Protein AF-A0A8K0MJR0-F1 (afdb_monomer)

Structure (mmCIF, N/CA/C/O backbone):
data_AF-A0A8K0MJR0-F1
#
_entry.id   AF-A0A8K0MJR0-F1
#
loop_
_atom_site.group_PDB
_atom_site.id
_atom_site.type_symbol
_atom_site.label_atom_id
_atom_site.label_alt_id
_atom_site.label_comp_id
_atom_site.label_asym_id
_atom_site.label_entity_id
_atom_site.label_seq_id
_atom_site.pdbx_PDB_ins_code
_atom_site.Cartn_x
_atom_site.Cartn_y
_atom_site.Cartn_z
_atom_site.occupancy
_atom_site.B_iso_or_equiv
_atom_site.auth_seq_id
_atom_site.auth_comp_id
_atom_site.auth_asym_id
_atom_site.auth_atom_id
_atom_site.pdbx_PDB_model_num
ATOM 1 N N . MET A 1 1 ? 15.394 -17.977 -57.051 1.00 31.97 1 MET A N 1
ATOM 2 C CA . MET A 1 1 ? 14.421 -16.902 -56.774 1.00 31.97 1 MET A CA 1
ATOM 3 C C . MET A 1 1 ? 14.706 -16.386 -55.379 1.00 31.97 1 MET A C 1
ATOM 5 O O . MET A 1 1 ? 14.564 -17.143 -54.430 1.00 31.97 1 MET A O 1
ATOM 9 N N . ALA A 1 2 ? 15.223 -15.164 -55.279 1.00 32.44 2 ALA A N 1
ATOM 10 C CA . ALA A 1 2 ? 15.469 -14.497 -54.010 1.00 32.44 2 ALA A CA 1
ATOM 11 C C . ALA A 1 2 ? 14.121 -14.065 -53.423 1.00 32.44 2 ALA A C 1
ATOM 13 O O . ALA A 1 2 ? 13.413 -13.261 -54.025 1.00 32.44 2 ALA A O 1
ATOM 14 N N . THR A 1 3 ? 13.741 -14.624 -52.279 1.00 33.69 3 THR A N 1
ATOM 15 C CA . THR A 1 3 ? 12.656 -14.077 -51.465 1.00 33.69 3 THR A CA 1
ATOM 16 C C . THR A 1 3 ? 13.179 -12.797 -50.828 1.00 33.69 3 THR A C 1
ATOM 18 O O . THR A 1 3 ? 14.025 -12.848 -49.937 1.00 33.69 3 THR A O 1
ATOM 21 N N . GLY A 1 4 ? 12.730 -11.654 -51.350 1.00 32.34 4 GLY A N 1
ATOM 22 C CA . GLY A 1 4 ? 13.014 -10.338 -50.795 1.00 32.34 4 GLY A CA 1
ATOM 23 C C . GLY A 1 4 ? 12.581 -10.288 -49.335 1.00 32.34 4 GLY A C 1
ATOM 24 O O . GLY A 1 4 ? 11.395 -10.394 -49.031 1.00 32.34 4 GLY A O 1
ATOM 25 N N . GLY A 1 5 ? 13.560 -10.166 -48.440 1.00 30.31 5 GLY A N 1
ATOM 26 C CA . GLY A 1 5 ? 13.312 -9.850 -47.045 1.00 30.31 5 GLY A CA 1
ATOM 27 C C . GLY A 1 5 ? 12.697 -8.461 -46.969 1.00 30.31 5 GLY A C 1
ATOM 28 O O . GLY A 1 5 ? 13.270 -7.496 -47.472 1.00 30.31 5 GLY A O 1
ATOM 29 N N . VAL A 1 6 ? 11.515 -8.371 -46.368 1.00 36.78 6 VAL A N 1
ATOM 30 C CA . VAL A 1 6 ? 10.926 -7.099 -45.955 1.00 36.78 6 VAL A CA 1
ATOM 31 C C . VAL A 1 6 ? 11.956 -6.408 -45.060 1.00 36.78 6 VAL A C 1
ATOM 33 O O . VAL A 1 6 ? 12.345 -6.963 -44.032 1.00 36.78 6 VAL A O 1
ATOM 36 N N . ALA A 1 7 ? 12.449 -5.239 -45.469 1.00 41.28 7 ALA A N 1
ATOM 37 C CA . ALA A 1 7 ? 13.306 -4.418 -44.626 1.00 41.28 7 ALA A CA 1
ATOM 38 C C . ALA A 1 7 ? 12.490 -4.019 -43.389 1.00 41.28 7 ALA A C 1
ATOM 40 O O . ALA A 1 7 ? 11.555 -3.224 -43.480 1.00 41.28 7 ALA A O 1
ATOM 41 N N . LEU A 1 8 ? 12.784 -4.649 -42.252 1.00 47.03 8 LEU A N 1
ATOM 42 C CA . LEU A 1 8 ? 12.166 -4.315 -40.975 1.00 47.03 8 LEU A CA 1
ATOM 43 C C . LEU A 1 8 ? 12.560 -2.878 -40.611 1.00 47.03 8 LEU A C 1
ATOM 45 O O . LEU A 1 8 ? 13.749 -2.582 -40.480 1.00 47.03 8 LEU A O 1
ATOM 49 N N . ARG A 1 9 ? 11.559 -2.003 -40.461 1.00 56.59 9 ARG A N 1
ATOM 50 C CA . ARG A 1 9 ? 11.708 -0.640 -39.934 1.00 56.59 9 ARG A CA 1
ATOM 51 C C . ARG A 1 9 ? 12.203 -0.734 -38.499 1.00 56.59 9 ARG A C 1
ATOM 53 O O . ARG A 1 9 ? 11.453 -1.157 -37.626 1.00 56.59 9 ARG A O 1
ATOM 60 N N . LYS A 1 10 ? 13.475 -0.419 -38.262 1.00 72.62 10 LYS A N 1
ATOM 61 C CA . LYS A 1 10 ? 14.111 -0.641 -36.961 1.00 72.62 10 LYS A CA 1
ATOM 62 C C . LYS A 1 10 ? 14.922 0.562 -36.527 1.00 72.62 10 LYS A C 1
ATOM 64 O O . LYS A 1 10 ? 15.822 1.011 -37.239 1.00 72.62 10 LYS A O 1
ATOM 69 N N . ILE A 1 11 ? 14.662 1.009 -35.301 1.00 89.56 11 ILE A N 1
ATOM 70 C CA . ILE A 1 11 ? 15.587 1.851 -34.550 1.00 89.56 11 ILE A CA 1
ATOM 71 C C . ILE A 1 11 ? 16.899 1.082 -34.448 1.00 89.56 11 ILE A C 1
ATOM 73 O O . ILE A 1 11 ? 16.935 -0.050 -33.968 1.00 89.56 11 ILE A O 1
ATOM 77 N N . ARG A 1 12 ? 17.991 1.692 -34.901 1.00 92.62 12 ARG A N 1
ATOM 78 C CA . ARG A 1 12 ? 19.319 1.070 -34.873 1.00 92.62 12 ARG A CA 1
ATOM 79 C C . ARG A 1 12 ? 19.997 1.231 -33.529 1.00 92.62 12 ARG A C 1
ATOM 81 O O . ARG A 1 12 ? 20.594 0.287 -33.015 1.00 92.62 12 ARG A O 1
ATOM 88 N N . PHE A 1 13 ? 19.910 2.430 -32.970 1.00 94.75 13 PHE A N 1
ATOM 89 C CA . PHE A 1 13 ? 20.454 2.739 -31.661 1.00 94.75 13 PHE A CA 1
ATOM 90 C C . PHE A 1 13 ? 19.722 3.909 -31.017 1.00 94.75 13 PHE A C 1
ATOM 92 O O . PHE A 1 13 ? 19.113 4.738 -31.702 1.00 94.75 13 PHE A O 1
ATOM 99 N N . ILE A 1 14 ? 19.837 3.970 -29.696 1.00 95.56 14 ILE A N 1
ATOM 100 C CA . ILE A 1 14 ? 19.325 5.035 -28.843 1.00 95.56 14 ILE A CA 1
ATOM 101 C C . ILE A 1 14 ? 20.477 5.516 -27.981 1.00 95.56 14 ILE A C 1
ATOM 103 O O . ILE A 1 14 ? 21.112 4.716 -27.292 1.00 95.56 14 ILE A O 1
ATOM 107 N N . LEU A 1 15 ? 20.732 6.819 -28.021 1.00 96.56 15 LEU A N 1
ATOM 108 C CA . LEU A 1 15 ? 21.773 7.470 -27.242 1.00 96.56 15 LEU A CA 1
ATOM 109 C C . LEU A 1 15 ? 21.174 8.587 -26.400 1.00 96.56 15 LEU A C 1
ATOM 111 O O . LEU A 1 15 ? 20.410 9.422 -26.888 1.00 96.56 15 LEU A O 1
ATOM 115 N N . LEU A 1 16 ? 21.584 8.627 -25.140 1.00 96.12 16 LEU A N 1
ATOM 116 C CA . LEU A 1 16 ? 21.326 9.727 -24.232 1.00 96.12 16 LEU A CA 1
ATOM 117 C C . LEU A 1 16 ? 22.657 10.327 -23.807 1.00 96.12 16 LEU A C 1
ATOM 119 O O . LEU A 1 16 ? 23.424 9.683 -23.094 1.00 96.12 16 LEU A O 1
ATOM 123 N N . GLN A 1 17 ? 22.933 11.555 -24.227 1.00 95.94 17 GLN A N 1
ATOM 124 C CA . GLN A 1 17 ? 24.221 12.205 -23.988 1.00 95.94 17 GLN A CA 1
ATOM 125 C C . GLN A 1 17 ? 24.026 13.574 -23.350 1.00 95.94 17 GLN A C 1
ATOM 127 O O . GLN A 1 17 ? 23.087 14.298 -23.675 1.00 95.94 17 GLN A O 1
ATOM 132 N N . ASN A 1 18 ? 24.915 13.954 -22.438 1.00 94.00 18 ASN A N 1
ATOM 133 C CA . ASN A 1 18 ? 24.883 15.292 -21.855 1.00 94.00 18 ASN A CA 1
ATOM 134 C C . ASN A 1 18 ? 25.615 16.327 -22.727 1.00 94.00 18 ASN A C 1
ATOM 136 O O . ASN A 1 18 ? 26.240 16.002 -23.738 1.00 94.00 18 ASN A O 1
ATOM 140 N N . ARG A 1 19 ? 25.586 17.600 -22.315 1.00 92.19 19 ARG A N 1
ATOM 141 C CA . ARG A 1 19 ? 26.287 18.684 -23.036 1.00 92.19 19 ARG A CA 1
ATOM 142 C C . ARG A 1 19 ? 27.789 18.452 -23.225 1.00 92.19 19 ARG A C 1
ATOM 144 O O . ARG A 1 19 ? 28.346 18.963 -24.187 1.00 92.19 19 ARG A O 1
ATOM 151 N N . GLN A 1 20 ? 28.432 17.693 -22.339 1.00 92.62 20 GLN A N 1
ATOM 152 C CA . GLN A 1 20 ? 29.868 17.392 -22.397 1.00 92.62 20 GLN A CA 1
ATOM 153 C C . GLN A 1 20 ? 30.195 16.178 -23.284 1.00 92.62 20 GLN A C 1
ATOM 155 O O . GLN A 1 20 ? 31.366 15.854 -23.440 1.00 92.62 20 GLN A O 1
ATOM 160 N N . GLY A 1 21 ? 29.186 15.487 -23.825 1.00 90.38 21 GLY A N 1
ATOM 161 C CA . GLY A 1 21 ? 29.370 14.271 -24.623 1.00 90.38 21 GLY A CA 1
ATOM 162 C C . GLY A 1 21 ? 29.503 13.000 -23.800 1.00 90.38 21 GLY A C 1
ATOM 163 O O . GLY A 1 21 ? 29.826 11.952 -24.346 1.00 90.38 21 GLY A O 1
ATOM 164 N N . LYS A 1 22 ? 29.225 13.059 -22.492 1.00 93.31 22 LYS A N 1
ATOM 165 C CA . LYS A 1 22 ? 29.156 11.853 -21.665 1.00 93.31 22 LYS A CA 1
ATOM 166 C C . LYS A 1 22 ? 27.841 11.132 -21.931 1.00 93.31 22 LYS A C 1
ATOM 168 O O . LYS A 1 22 ? 26.765 11.703 -21.727 1.00 93.31 22 LYS A O 1
ATOM 173 N N . THR A 1 23 ? 27.948 9.876 -22.334 1.00 94.19 23 THR A N 1
ATOM 174 C CA . THR A 1 23 ? 26.817 8.977 -22.559 1.00 94.19 23 THR A CA 1
ATOM 175 C C . THR A 1 23 ? 26.247 8.490 -21.223 1.00 94.19 23 THR A C 1
ATOM 177 O O . THR A 1 23 ? 26.980 8.040 -20.343 1.00 94.19 23 THR A O 1
ATOM 180 N N . ARG A 1 24 ? 24.933 8.644 -21.042 1.00 93.62 24 ARG A N 1
ATOM 181 C CA . ARG A 1 24 ? 24.156 8.208 -19.865 1.00 93.62 24 ARG A CA 1
ATOM 182 C C . ARG A 1 24 ? 23.381 6.928 -20.135 1.00 93.62 24 ARG A C 1
ATOM 184 O O . ARG A 1 24 ? 23.209 6.117 -19.236 1.00 93.62 24 ARG A O 1
ATOM 191 N N . LEU A 1 25 ? 22.957 6.744 -21.379 1.00 94.56 25 LEU A N 1
ATOM 192 C CA . LEU A 1 25 ? 22.333 5.525 -21.867 1.00 94.56 25 LEU A CA 1
ATOM 193 C C . LEU A 1 25 ? 22.768 5.302 -23.314 1.00 94.56 25 LEU A C 1
ATOM 195 O O . LEU A 1 25 ? 22.771 6.247 -24.105 1.00 94.56 25 LEU A O 1
ATOM 199 N N . ALA A 1 26 ? 23.112 4.059 -23.645 1.00 94.94 26 ALA A N 1
ATOM 200 C CA . ALA A 1 26 ? 23.371 3.621 -25.007 1.00 94.94 26 ALA A CA 1
ATOM 201 C C . ALA A 1 26 ? 22.787 2.224 -25.213 1.00 94.94 26 ALA A C 1
ATOM 203 O O . ALA A 1 26 ? 23.232 1.251 -24.604 1.00 94.94 26 ALA A O 1
ATOM 204 N N . LYS A 1 27 ? 21.791 2.120 -26.090 1.00 94.25 27 LYS A N 1
ATOM 205 C CA . LYS A 1 27 ? 21.210 0.839 -26.499 1.00 94.25 27 LYS A CA 1
ATOM 206 C C . LYS A 1 27 ? 21.391 0.674 -27.999 1.00 94.25 27 LYS A C 1
ATOM 208 O O . LYS A 1 27 ? 21.018 1.555 -28.770 1.00 94.25 27 LYS A O 1
ATOM 213 N N . TYR A 1 28 ? 21.944 -0.464 -28.403 1.00 94.06 28 TYR A N 1
ATOM 214 C CA . TYR A 1 28 ? 22.189 -0.815 -29.798 1.00 94.06 28 TYR A CA 1
ATOM 215 C C . TYR A 1 28 ? 21.333 -2.031 -30.160 1.00 94.06 28 TYR A C 1
ATOM 217 O O . TYR A 1 28 ? 21.433 -3.069 -29.508 1.00 94.06 28 TYR A O 1
ATOM 225 N N . TYR A 1 29 ? 20.486 -1.897 -31.179 1.00 90.88 29 TYR A N 1
ATOM 226 C CA . TYR A 1 29 ? 19.624 -2.974 -31.689 1.00 90.88 29 TYR A CA 1
ATOM 227 C C . TYR A 1 29 ? 20.195 -3.633 -32.949 1.00 90.88 29 TYR A C 1
ATOM 229 O O . TYR A 1 29 ? 19.700 -4.667 -33.396 1.00 90.88 29 TYR A O 1
ATOM 237 N N . VAL A 1 30 ? 21.251 -3.043 -33.511 1.00 89.75 30 VAL A N 1
ATOM 238 C CA . VAL A 1 30 ? 22.080 -3.643 -34.556 1.00 89.75 30 VAL A CA 1
ATOM 239 C C . VAL A 1 30 ? 23.434 -4.047 -33.970 1.00 89.75 30 VAL A C 1
ATOM 241 O O . VAL A 1 30 ? 23.948 -3.344 -33.095 1.00 89.75 30 VAL A O 1
ATOM 244 N N . PRO A 1 31 ? 24.022 -5.168 -34.423 1.00 86.69 31 PRO A N 1
ATOM 245 C CA . PRO A 1 31 ? 25.349 -5.568 -33.981 1.00 86.69 31 PRO A CA 1
ATOM 246 C C . PRO A 1 31 ? 26.377 -4.540 -34.468 1.00 86.69 31 PRO A C 1
ATOM 248 O O . PRO A 1 31 ? 26.440 -4.251 -35.660 1.00 86.69 31 PRO A O 1
ATOM 251 N N . LEU A 1 32 ? 27.154 -3.993 -33.534 1.00 88.56 32 LEU A N 1
ATOM 252 C CA . LEU A 1 32 ? 28.271 -3.079 -33.781 1.00 88.56 32 LEU A CA 1
ATOM 253 C C . LEU A 1 32 ? 29.463 -3.518 -32.934 1.00 88.56 32 LEU A C 1
ATOM 255 O O . LEU A 1 32 ? 29.279 -3.961 -31.792 1.00 88.56 32 LEU A O 1
ATOM 259 N N . GLU A 1 33 ? 30.668 -3.352 -33.466 1.00 90.69 33 GLU A N 1
ATOM 260 C CA . GLU A 1 33 ? 31.895 -3.540 -32.693 1.00 90.69 33 GLU A CA 1
ATOM 261 C C . GLU A 1 33 ? 32.086 -2.399 -31.684 1.00 90.69 33 GLU A C 1
ATOM 263 O O . GLU A 1 33 ? 31.583 -1.288 -31.859 1.00 90.69 33 GLU A O 1
ATOM 268 N N . ASP A 1 34 ? 32.840 -2.635 -30.609 1.00 88.88 34 ASP A N 1
ATOM 269 C CA . ASP A 1 34 ? 33.024 -1.613 -29.570 1.00 88.88 34 ASP A CA 1
ATOM 270 C C . ASP A 1 34 ? 33.757 -0.369 -30.092 1.00 88.88 34 ASP A C 1
ATOM 272 O O . ASP A 1 34 ? 33.443 0.747 -29.681 1.00 88.88 34 ASP A O 1
ATOM 276 N N . SER A 1 35 ? 34.683 -0.525 -31.040 1.00 90.75 35 SER A N 1
ATOM 277 C CA . SER A 1 35 ? 35.348 0.597 -31.719 1.00 90.75 35 SER A CA 1
ATOM 278 C C . SER A 1 35 ? 34.348 1.471 -32.495 1.00 90.75 35 SER A C 1
ATOM 280 O O . SER A 1 35 ? 34.426 2.702 -32.454 1.00 90.75 35 SER A O 1
ATOM 282 N N . GLU A 1 36 ? 33.370 0.844 -33.150 1.00 91.06 36 GLU A N 1
ATOM 283 C CA . GLU A 1 36 ? 32.310 1.512 -33.903 1.00 91.06 36 GLU A CA 1
ATOM 284 C C . GLU A 1 36 ? 31.319 2.216 -32.978 1.00 91.06 36 GLU A C 1
ATOM 286 O O . GLU A 1 36 ? 30.949 3.356 -33.254 1.00 91.06 36 GLU A O 1
ATOM 291 N N . LYS A 1 37 ? 30.939 1.594 -31.853 1.00 92.25 37 LYS A N 1
ATOM 292 C CA . LYS A 1 37 ? 30.052 2.210 -30.848 1.00 92.25 37 LYS A CA 1
ATOM 293 C C . LYS A 1 37 ? 30.610 3.542 -30.350 1.00 92.25 37 LYS A C 1
ATOM 295 O O . LYS A 1 37 ? 29.929 4.561 -30.431 1.00 92.25 37 LYS A O 1
ATOM 300 N N . HIS A 1 38 ? 31.876 3.565 -29.926 1.00 92.25 38 HIS A N 1
ATOM 301 C CA . HIS A 1 38 ? 32.525 4.797 -29.458 1.00 92.25 38 HIS A CA 1
ATOM 302 C C . HIS A 1 38 ? 32.582 5.873 -30.550 1.00 92.25 38 HIS A C 1
ATOM 304 O O . HIS A 1 38 ? 32.385 7.059 -30.273 1.00 92.25 38 HIS A O 1
ATOM 310 N N . LYS A 1 39 ? 32.827 5.470 -31.803 1.00 93.69 39 LYS A N 1
ATOM 311 C CA . LYS A 1 39 ? 32.844 6.387 -32.945 1.00 93.69 39 LYS A CA 1
ATOM 312 C C . LYS A 1 39 ? 31.458 6.981 -33.212 1.00 93.69 39 LYS A C 1
ATOM 314 O O . LYS A 1 39 ? 31.346 8.195 -33.377 1.00 93.69 39 LYS A O 1
ATOM 319 N N . VAL A 1 40 ? 30.413 6.152 -33.201 1.00 94.56 40 VAL A N 1
ATOM 320 C CA . VAL A 1 40 ? 29.018 6.583 -33.375 1.00 94.56 40 VAL A CA 1
ATOM 321 C C . VAL A 1 40 ? 28.612 7.561 -32.276 1.00 94.56 40 VAL A C 1
ATOM 323 O O . VAL A 1 40 ? 28.093 8.630 -32.585 1.00 94.56 40 VAL A O 1
ATOM 326 N N . GLU A 1 41 ? 28.894 7.248 -31.009 1.00 95.06 41 GLU A N 1
ATOM 327 C CA . GLU A 1 41 ? 28.584 8.138 -29.882 1.00 95.06 41 GLU A CA 1
ATOM 328 C C . GLU A 1 41 ? 29.240 9.511 -30.031 1.00 95.06 41 GLU A C 1
ATOM 330 O O . GLU A 1 41 ? 28.588 10.539 -29.826 1.00 95.06 41 GLU A O 1
ATOM 335 N N . TYR A 1 42 ? 30.514 9.540 -30.424 1.00 94.69 42 TYR A N 1
ATOM 336 C CA . TYR A 1 42 ? 31.250 10.782 -30.631 1.00 94.69 42 TYR A CA 1
ATOM 337 C C . TYR A 1 42 ? 30.687 11.609 -31.797 1.00 94.69 42 TYR A C 1
ATOM 339 O O . TYR A 1 42 ? 30.486 12.822 -31.677 1.00 94.69 42 TYR A O 1
ATOM 347 N N . GLU A 1 43 ? 30.418 10.968 -32.936 1.00 94.94 43 GLU A N 1
ATOM 348 C CA . GLU A 1 43 ? 29.917 11.653 -34.128 1.00 94.94 43 GLU A CA 1
ATOM 349 C C . GLU A 1 43 ? 28.503 12.202 -33.926 1.00 94.94 43 GLU A C 1
ATOM 351 O O . GLU A 1 43 ? 28.250 13.363 -34.265 1.00 94.94 43 GLU A O 1
ATOM 356 N N . VAL A 1 44 ? 27.607 11.409 -33.329 1.00 95.31 44 VAL A N 1
ATOM 357 C CA . VAL A 1 44 ? 26.232 11.823 -33.019 1.00 95.31 44 VAL A CA 1
ATOM 358 C C . VAL A 1 44 ? 26.233 13.002 -32.050 1.00 95.31 44 VAL A C 1
ATOM 360 O O . VAL A 1 44 ? 25.562 14.002 -32.314 1.00 95.31 44 VAL A O 1
ATOM 363 N N . HIS A 1 45 ? 27.040 12.949 -30.983 1.00 95.56 45 HIS A N 1
ATOM 364 C CA . HIS A 1 45 ? 27.149 14.063 -30.037 1.00 95.56 45 HIS A CA 1
ATOM 365 C C . HIS A 1 45 ? 27.568 15.357 -30.734 1.00 95.56 45 HIS A C 1
ATOM 367 O O . HIS A 1 45 ? 26.907 16.386 -30.581 1.00 95.56 45 HIS A O 1
ATOM 373 N N . ARG A 1 46 ? 28.629 15.301 -31.549 1.00 94.00 46 ARG A N 1
ATOM 374 C CA . ARG A 1 46 ? 29.168 16.471 -32.254 1.00 94.00 46 ARG A CA 1
ATOM 375 C C . ARG A 1 46 ? 28.158 17.080 -33.228 1.00 94.00 46 ARG A C 1
ATOM 377 O O . ARG A 1 46 ? 28.111 18.307 -33.350 1.00 94.00 46 ARG A O 1
ATOM 384 N N . LEU A 1 47 ? 27.380 16.237 -33.911 1.00 92.38 47 LEU A N 1
ATOM 385 C CA . LEU A 1 47 ? 26.325 16.654 -34.840 1.00 92.38 47 LEU A CA 1
ATOM 386 C C . LEU A 1 47 ? 25.174 17.366 -34.127 1.00 92.38 47 LEU A C 1
ATOM 388 O O . LEU A 1 47 ? 24.638 18.342 -34.649 1.00 92.38 47 LEU A O 1
ATOM 392 N N . VAL A 1 48 ? 24.805 16.888 -32.941 1.00 93.38 48 VAL A N 1
ATOM 393 C CA . VAL A 1 48 ? 23.636 17.371 -32.201 1.00 93.38 48 VAL A CA 1
ATOM 394 C C . VAL A 1 48 ? 23.958 18.594 -31.332 1.00 93.38 48 VAL A C 1
ATOM 396 O O . VAL A 1 48 ? 23.181 19.548 -31.305 1.00 93.38 48 VAL A O 1
ATOM 399 N N . VAL A 1 49 ? 25.103 18.613 -30.639 1.00 92.06 49 VAL A N 1
ATOM 400 C CA . VAL A 1 49 ? 25.428 19.652 -29.640 1.00 92.06 49 VAL A CA 1
ATOM 401 C C . VAL A 1 49 ? 25.685 21.033 -30.252 1.00 92.06 49 VAL A C 1
ATOM 403 O O . VAL A 1 49 ? 25.344 22.045 -29.644 1.00 92.06 49 VAL A O 1
ATOM 406 N N . ASN A 1 50 ? 26.262 21.077 -31.456 1.00 87.44 50 ASN A N 1
ATOM 407 C CA . ASN A 1 50 ? 26.639 22.319 -32.142 1.00 87.44 50 ASN A CA 1
ATOM 408 C C . ASN A 1 50 ? 25.530 22.862 -33.054 1.00 87.44 50 ASN A C 1
ATOM 410 O O . ASN A 1 50 ? 25.732 23.859 -33.747 1.00 87.44 50 ASN A O 1
ATOM 414 N N . ARG A 1 51 ? 24.375 22.191 -33.109 1.00 89.19 51 ARG A N 1
ATOM 415 C CA . ARG A 1 51 ? 23.301 22.531 -34.041 1.00 89.19 51 ARG A CA 1
ATOM 416 C C . ARG A 1 51 ? 22.486 23.716 -33.526 1.00 89.19 51 ARG A C 1
ATOM 418 O O . ARG A 1 51 ? 22.081 23.744 -32.365 1.00 89.19 51 ARG A O 1
ATOM 425 N N . ASP A 1 52 ? 22.236 24.687 -34.405 1.00 88.12 52 ASP A N 1
ATOM 426 C CA . ASP A 1 52 ? 21.422 25.860 -34.070 1.00 88.12 52 ASP A CA 1
ATOM 427 C C . ASP A 1 52 ? 19.968 25.432 -33.764 1.00 88.12 52 ASP A C 1
ATOM 429 O O . ASP A 1 52 ? 19.397 24.655 -34.538 1.00 88.12 52 ASP A O 1
ATOM 433 N N . PRO A 1 53 ? 19.349 25.932 -32.675 1.00 84.62 53 PRO A N 1
ATOM 434 C CA . PRO A 1 53 ? 17.967 25.614 -32.307 1.00 84.62 53 PRO A CA 1
ATOM 435 C C . PRO A 1 53 ? 16.904 25.936 -33.368 1.00 84.62 53 PRO A C 1
ATOM 437 O O . PRO A 1 53 ? 15.785 25.447 -33.256 1.00 84.62 53 PRO A O 1
ATOM 440 N N . LYS A 1 54 ? 17.215 26.773 -34.367 1.00 87.69 54 LYS A N 1
ATOM 441 C CA . LYS A 1 54 ? 16.307 27.101 -35.479 1.00 87.69 54 LYS A CA 1
ATOM 442 C C . LYS A 1 54 ? 16.194 25.985 -36.514 1.00 87.69 54 LYS A C 1
ATOM 444 O O . LYS A 1 54 ? 15.254 25.993 -37.307 1.00 87.69 54 LYS A O 1
ATOM 449 N N . PHE A 1 55 ? 17.154 25.062 -36.555 1.00 90.25 55 PHE A N 1
ATOM 450 C CA . PHE A 1 55 ? 17.088 23.919 -37.458 1.00 90.25 55 PHE A CA 1
ATOM 451 C C . PHE A 1 55 ? 16.181 22.823 -36.908 1.00 90.25 55 PHE A C 1
ATOM 453 O O . PHE A 1 55 ? 15.899 22.740 -35.716 1.00 90.25 55 PHE A O 1
ATOM 460 N N . THR A 1 56 ? 15.750 21.941 -37.804 1.00 90.75 56 THR A N 1
ATOM 461 C CA . THR A 1 56 ? 14.938 20.781 -37.445 1.00 90.75 56 THR A CA 1
ATOM 462 C C . THR A 1 56 ? 15.692 19.824 -36.520 1.00 90.75 56 THR A C 1
ATOM 464 O O . THR A 1 56 ? 16.925 19.712 -36.555 1.00 90.75 56 THR A O 1
ATOM 467 N N . ASN A 1 57 ? 14.909 19.056 -35.764 1.00 93.69 57 ASN A N 1
ATOM 468 C CA . ASN A 1 57 ? 15.338 17.956 -34.899 1.00 93.69 57 ASN A CA 1
ATOM 469 C C . ASN A 1 57 ? 15.787 16.690 -35.655 1.00 93.69 57 ASN A C 1
ATOM 471 O O . ASN A 1 57 ? 15.974 15.638 -35.047 1.00 93.69 57 ASN A O 1
ATOM 475 N N . PHE A 1 58 ? 15.955 16.784 -36.975 1.00 94.56 58 PHE A N 1
ATOM 476 C CA . PHE A 1 58 ? 16.282 15.674 -37.864 1.00 94.56 58 PHE A CA 1
ATOM 477 C C . PHE A 1 58 ? 17.611 15.969 -38.554 1.00 94.56 58 PHE A C 1
ATOM 479 O O . PHE A 1 58 ? 17.801 17.052 -39.117 1.00 94.56 58 PHE A O 1
ATOM 486 N N . VAL A 1 59 ? 18.541 15.023 -38.485 1.00 93.44 59 VAL A N 1
ATOM 487 C CA . VAL A 1 59 ? 19.904 15.175 -38.999 1.00 93.44 59 VAL A CA 1
ATOM 488 C C . VAL A 1 59 ? 20.250 13.962 -39.849 1.00 93.44 59 VAL A C 1
ATOM 490 O O . VAL A 1 59 ? 20.072 12.828 -39.415 1.00 93.44 59 VAL A O 1
ATOM 493 N N . GLU A 1 60 ? 20.756 14.188 -41.057 1.00 91.88 60 GLU A N 1
ATOM 494 C CA . GLU A 1 60 ? 21.290 13.106 -41.882 1.00 91.88 60 GLU A CA 1
ATOM 495 C C . GLU A 1 60 ? 22.557 12.533 -41.241 1.00 91.88 60 GLU A C 1
ATOM 497 O O . GLU A 1 60 ? 23.460 13.266 -40.829 1.00 91.88 60 GLU A O 1
ATOM 502 N N . PHE A 1 61 ? 22.616 11.209 -41.146 1.00 91.88 61 PHE A N 1
ATOM 503 C CA . PHE A 1 61 ? 23.724 10.484 -40.546 1.00 91.88 61 PHE A CA 1
ATOM 504 C C . PHE A 1 61 ? 24.049 9.257 -41.396 1.00 91.88 61 PHE A C 1
ATOM 506 O O . PHE A 1 61 ? 23.406 8.211 -41.288 1.00 91.88 61 PHE A O 1
ATOM 513 N N . HIS A 1 62 ? 25.075 9.377 -42.241 1.00 90.44 62 HIS A N 1
ATOM 514 C CA . HIS A 1 62 ? 25.440 8.356 -43.228 1.00 90.44 62 HIS A CA 1
ATOM 515 C C . HIS A 1 62 ? 24.241 8.009 -44.130 1.00 90.44 62 HIS A C 1
ATOM 517 O O . HIS A 1 62 ? 23.678 8.888 -44.770 1.00 90.44 62 HIS A O 1
ATOM 523 N N . THR A 1 63 ? 23.835 6.741 -44.179 1.00 89.50 63 THR A N 1
ATOM 524 C CA . THR A 1 63 ? 22.662 6.264 -44.929 1.00 89.50 63 THR A CA 1
ATOM 525 C C . THR A 1 63 ? 21.387 6.222 -44.077 1.00 89.50 63 THR A C 1
ATOM 527 O O . THR A 1 63 ? 20.458 5.496 -44.411 1.00 89.50 63 THR A O 1
ATOM 530 N N . HIS A 1 64 ? 21.363 6.930 -42.947 1.00 92.19 64 HIS A N 1
ATOM 531 C CA . HIS A 1 64 ? 20.284 6.925 -41.957 1.00 92.19 64 HIS A CA 1
ATOM 532 C C . HIS A 1 64 ? 19.960 8.355 -41.507 1.00 92.19 64 HIS A C 1
ATOM 534 O O . HIS A 1 64 ? 20.614 9.321 -41.913 1.00 92.19 64 HIS A O 1
ATOM 540 N N . LYS A 1 65 ? 18.958 8.497 -40.639 1.00 93.19 65 LYS A N 1
ATOM 541 C CA . LYS A 1 65 ? 18.617 9.768 -39.995 1.00 93.19 65 LYS A CA 1
ATOM 542 C C . LYS A 1 65 ? 18.737 9.639 -38.484 1.00 93.19 65 LYS A C 1
ATOM 544 O O . LYS A 1 65 ? 18.286 8.660 -37.897 1.00 93.19 65 LYS A O 1
ATOM 549 N N . VAL A 1 66 ? 19.314 10.654 -37.853 1.00 96.00 66 VAL A N 1
ATOM 550 C CA . VAL A 1 66 ? 19.281 10.844 -36.405 1.00 96.00 66 VAL A CA 1
ATOM 551 C C . VAL A 1 66 ? 18.178 11.835 -36.072 1.00 96.00 66 VAL A C 1
ATOM 553 O O . VAL A 1 66 ? 18.170 12.972 -36.546 1.00 96.00 66 VAL A O 1
ATOM 556 N N . ILE A 1 67 ? 17.256 11.395 -35.230 1.00 96.25 67 ILE A N 1
ATOM 557 C CA . ILE A 1 67 ? 16.172 12.196 -34.678 1.00 96.25 67 ILE A CA 1
ATOM 558 C C . ILE A 1 67 ? 16.532 12.482 -33.237 1.00 96.25 67 ILE A C 1
ATOM 560 O O . ILE A 1 67 ? 16.779 11.550 -32.472 1.00 96.25 67 ILE A O 1
ATOM 564 N N . TYR A 1 68 ? 16.590 13.757 -32.862 1.00 96.62 68 TYR A N 1
ATOM 565 C CA . TYR A 1 68 ? 17.021 14.132 -31.524 1.00 96.62 68 TYR A CA 1
ATOM 566 C C . TYR A 1 68 ? 16.135 15.192 -30.884 1.00 96.62 68 TYR A C 1
ATOM 568 O O . TYR A 1 68 ? 15.648 16.111 -31.542 1.00 96.62 68 TYR A O 1
ATOM 576 N N . ARG A 1 69 ? 15.996 15.131 -29.561 1.00 95.50 69 ARG A N 1
ATOM 577 C CA . ARG A 1 69 ? 15.336 16.172 -28.768 1.00 95.50 69 ARG A CA 1
ATOM 578 C C . ARG A 1 69 ? 16.142 16.471 -27.518 1.00 95.50 69 ARG A C 1
ATOM 580 O O . ARG A 1 69 ? 16.719 15.583 -26.891 1.00 95.50 69 ARG A O 1
ATOM 587 N N . ARG A 1 70 ? 16.198 17.752 -27.164 1.00 93.38 70 ARG A N 1
ATOM 588 C CA . ARG A 1 70 ? 16.917 18.225 -25.986 1.00 93.38 70 ARG A CA 1
ATOM 589 C C . ARG A 1 70 ? 15.946 18.458 -24.835 1.00 93.38 70 ARG A C 1
ATOM 591 O O . ARG A 1 70 ? 15.012 19.241 -24.981 1.00 93.38 70 ARG A O 1
ATOM 598 N N . TYR A 1 71 ? 16.238 17.857 -23.686 1.00 92.19 71 TYR A N 1
ATOM 599 C CA . TYR A 1 71 ? 15.559 18.110 -22.415 1.00 92.19 71 TYR A CA 1
ATOM 600 C C . TYR A 1 71 ? 16.597 18.576 -21.396 1.00 92.19 71 TYR A C 1
ATOM 602 O O . TYR A 1 71 ? 17.551 17.864 -21.086 1.00 92.19 71 TYR A O 1
ATOM 610 N N . ALA A 1 72 ? 16.455 19.816 -20.924 1.00 88.25 72 ALA A N 1
ATOM 611 C CA . ALA A 1 72 ? 17.415 20.476 -20.039 1.00 88.25 72 ALA A CA 1
ATOM 612 C C . ALA A 1 72 ? 18.884 20.407 -20.544 1.00 88.25 72 ALA A C 1
ATOM 614 O O . ALA A 1 72 ? 19.286 21.138 -21.468 1.00 88.25 72 ALA A O 1
ATOM 615 N N . GLY A 1 73 ? 19.711 19.579 -19.897 1.00 89.19 73 GLY A N 1
ATOM 616 C CA . GLY A 1 73 ? 21.128 19.346 -20.201 1.00 89.19 73 GLY A CA 1
ATOM 617 C C . GLY A 1 73 ? 21.418 18.090 -21.031 1.00 89.19 73 GLY A C 1
ATOM 618 O O . GLY A 1 73 ? 22.583 17.852 -21.351 1.00 89.19 73 GLY A O 1
ATOM 619 N N . LEU A 1 74 ? 20.389 17.316 -21.381 1.00 93.88 74 LEU A N 1
ATOM 620 C CA . LEU A 1 74 ? 20.498 16.020 -22.042 1.00 93.88 74 LEU A CA 1
ATOM 621 C C . LEU A 1 74 ? 19.942 16.056 -23.469 1.00 93.88 74 LEU A C 1
ATOM 623 O O . LEU A 1 74 ? 18.959 16.740 -23.762 1.00 93.88 74 LEU A O 1
ATOM 627 N N . PHE A 1 75 ? 20.576 15.285 -24.345 1.00 95.44 75 PHE A N 1
ATOM 628 C CA . PHE A 1 75 ? 20.191 15.059 -25.729 1.00 95.44 75 PHE A CA 1
ATOM 629 C C . PHE A 1 75 ? 19.793 13.597 -25.900 1.00 95.44 75 PHE A C 1
ATOM 631 O O . PHE A 1 75 ? 20.622 12.702 -25.738 1.00 95.44 75 PHE A O 1
ATOM 638 N N . PHE A 1 76 ? 18.526 13.375 -26.232 1.00 96.75 76 PHE A N 1
ATOM 639 C CA . PHE A 1 76 ? 17.971 12.071 -26.570 1.00 96.75 76 PHE A CA 1
ATOM 640 C C . PHE A 1 76 ? 18.026 11.924 -28.083 1.00 96.75 76 PHE A C 1
ATOM 642 O O . PHE A 1 76 ? 17.476 12.778 -28.774 1.00 96.75 76 PHE A O 1
ATOM 649 N N . SER A 1 77 ? 18.692 10.886 -28.587 1.00 97.06 77 SER A N 1
ATOM 650 C CA . SER A 1 77 ? 18.916 10.668 -30.019 1.00 97.06 77 SER A CA 1
ATOM 651 C C . SER A 1 77 ? 18.548 9.242 -30.418 1.00 97.06 77 SER A C 1
ATOM 653 O O . SER A 1 77 ? 19.030 8.289 -29.808 1.00 97.06 77 SER A O 1
ATOM 655 N N . LEU A 1 78 ? 17.726 9.094 -31.455 1.00 95.81 78 LEU A N 1
ATOM 656 C CA . LEU A 1 78 ? 17.378 7.820 -32.087 1.00 95.81 78 LEU A CA 1
ATOM 657 C C . LEU A 1 78 ? 17.901 7.816 -33.519 1.00 95.81 78 LEU A C 1
ATOM 659 O O . LEU A 1 78 ? 17.733 8.797 -34.240 1.00 95.81 78 LEU A O 1
ATOM 663 N N . CYS A 1 79 ? 18.497 6.707 -33.946 1.00 95.56 79 CYS A N 1
ATOM 664 C CA . CYS A 1 79 ? 18.883 6.504 -35.340 1.00 95.56 79 CYS A CA 1
ATOM 665 C C . CYS A 1 79 ? 17.897 5.567 -36.034 1.00 95.56 79 CYS A C 1
ATOM 667 O O . CYS A 1 79 ? 17.699 4.436 -35.582 1.00 95.56 79 CYS A O 1
ATOM 669 N N . VAL A 1 80 ? 17.291 6.052 -37.114 1.00 93.50 80 VAL A N 1
ATOM 670 C CA . VAL A 1 80 ? 16.201 5.397 -37.850 1.00 93.50 80 VAL A CA 1
ATOM 671 C C . VAL A 1 80 ? 16.487 5.378 -39.350 1.00 93.50 80 VAL A C 1
ATOM 673 O O . VAL A 1 80 ? 17.420 6.034 -39.829 1.00 93.50 80 VAL A O 1
ATOM 676 N N . ASP A 1 81 ? 15.699 4.611 -40.099 1.00 90.12 81 ASP A N 1
ATOM 677 C CA . ASP A 1 81 ? 15.827 4.560 -41.552 1.00 90.12 81 ASP A CA 1
ATOM 678 C C . ASP A 1 81 ? 15.414 5.894 -42.203 1.00 90.12 81 ASP A C 1
ATOM 680 O O . ASP A 1 81 ? 14.625 6.668 -41.662 1.00 90.12 81 ASP A O 1
ATOM 684 N N . ILE A 1 82 ? 15.942 6.189 -43.392 1.00 87.44 82 ILE A N 1
ATOM 685 C CA . ILE A 1 82 ? 15.593 7.409 -44.137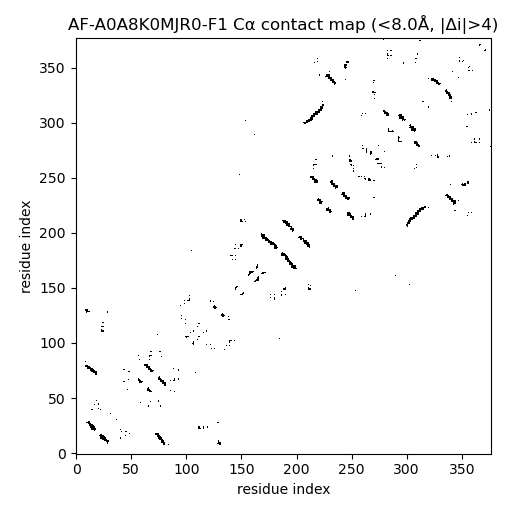 1.00 87.44 82 ILE A CA 1
ATOM 686 C C . ILE A 1 82 ? 14.118 7.449 -44.567 1.00 87.44 82 ILE A C 1
ATOM 688 O O . ILE A 1 82 ? 13.601 8.539 -44.822 1.00 87.44 82 ILE A O 1
ATOM 692 N N . THR A 1 83 ? 13.467 6.286 -44.669 1.00 87.38 83 THR A N 1
ATOM 693 C CA . THR A 1 83 ? 12.067 6.126 -45.099 1.00 87.38 83 THR A CA 1
ATOM 694 C C . THR A 1 83 ? 11.051 6.207 -43.958 1.00 87.38 83 THR A C 1
ATOM 696 O O . THR A 1 83 ? 9.844 6.227 -44.210 1.00 87.38 83 THR A O 1
ATOM 699 N N . ASP A 1 84 ? 11.527 6.249 -42.716 1.00 86.81 84 ASP A N 1
ATOM 700 C CA . ASP A 1 84 ? 10.702 6.235 -41.516 1.00 86.81 84 ASP A CA 1
ATOM 701 C C . ASP A 1 84 ? 10.121 7.620 -41.170 1.00 86.81 84 ASP A C 1
ATOM 703 O O . ASP A 1 84 ? 10.690 8.659 -41.502 1.00 86.81 84 ASP A O 1
ATOM 707 N N . ASN A 1 85 ? 8.969 7.639 -40.486 1.00 88.62 85 ASN A N 1
ATOM 708 C CA . ASN A 1 85 ? 8.274 8.878 -40.110 1.00 88.62 85 ASN A CA 1
ATOM 709 C C . ASN A 1 85 ? 9.004 9.596 -38.970 1.00 88.62 85 ASN A C 1
ATOM 711 O O . ASN A 1 85 ? 8.960 9.146 -37.824 1.00 88.62 85 ASN A O 1
ATOM 715 N N . GLU A 1 86 ? 9.600 10.753 -39.251 1.00 91.31 86 GLU A N 1
ATOM 716 C CA . GLU A 1 86 ? 10.451 11.416 -38.271 1.00 91.31 86 GLU A CA 1
ATOM 717 C C . GLU A 1 86 ? 9.684 12.004 -37.076 1.00 91.31 86 GLU A C 1
ATOM 719 O O . GLU A 1 86 ? 10.178 12.005 -35.944 1.00 91.31 86 GLU A O 1
ATOM 724 N N . LEU A 1 87 ? 8.449 12.463 -37.296 1.00 91.00 87 LEU A N 1
ATOM 725 C CA . LEU A 1 87 ? 7.605 13.015 -36.233 1.00 91.00 87 LEU A CA 1
ATOM 726 C C . LEU A 1 87 ? 7.184 11.935 -35.235 1.00 91.00 87 LEU A C 1
ATOM 728 O O . LEU A 1 87 ? 7.145 12.198 -34.035 1.00 91.00 87 LEU A O 1
ATOM 732 N N . ALA A 1 88 ? 6.934 10.711 -35.710 1.00 88.69 88 ALA A N 1
ATOM 733 C CA . ALA A 1 88 ? 6.577 9.594 -34.841 1.00 88.69 88 ALA A CA 1
ATOM 734 C C . ALA A 1 88 ? 7.694 9.294 -33.830 1.00 88.69 88 ALA A C 1
ATOM 736 O O . ALA A 1 88 ? 7.425 9.164 -32.639 1.00 88.69 88 ALA A O 1
ATOM 737 N N . TYR A 1 89 ? 8.955 9.260 -34.270 1.00 91.69 89 TYR A N 1
ATOM 738 C CA . TYR A 1 89 ? 10.092 9.024 -33.374 1.00 91.69 89 TYR A CA 1
ATOM 739 C C . TYR A 1 89 ? 10.412 10.223 -32.478 1.00 91.69 89 TYR A C 1
ATOM 741 O O . TYR A 1 89 ? 10.870 10.032 -31.352 1.00 91.69 89 TYR A O 1
ATOM 749 N N . LEU A 1 90 ? 10.139 11.451 -32.929 1.00 92.94 90 LEU A N 1
ATOM 750 C CA . LEU A 1 90 ? 10.260 12.636 -32.079 1.00 92.94 90 LEU A CA 1
ATOM 751 C C . LEU A 1 90 ? 9.251 12.607 -30.918 1.00 92.94 90 LEU A C 1
ATOM 753 O O . LEU A 1 90 ? 9.609 12.946 -29.787 1.00 92.94 90 LEU A O 1
ATOM 757 N N . GLU A 1 91 ? 8.023 12.154 -31.181 1.00 90.81 91 GLU A N 1
ATOM 758 C CA . GLU A 1 91 ? 7.020 11.899 -30.142 1.00 90.81 91 GLU A CA 1
ATOM 759 C C . GLU A 1 91 ? 7.366 10.671 -29.291 1.00 90.81 91 GLU A C 1
ATOM 761 O O . GLU A 1 91 ? 7.171 10.705 -28.080 1.00 90.81 91 GLU A O 1
ATOM 766 N N . CYS A 1 92 ? 7.984 9.628 -29.859 1.00 89.75 92 CYS A N 1
ATOM 767 C CA . CYS A 1 92 ? 8.495 8.500 -29.068 1.00 89.75 92 CYS A CA 1
ATOM 768 C C . CYS A 1 92 ? 9.539 8.951 -28.037 1.00 89.75 92 CYS A C 1
ATOM 770 O O . CYS A 1 92 ? 9.497 8.500 -26.893 1.00 89.75 92 CYS A O 1
ATOM 772 N N . ILE A 1 93 ? 10.450 9.866 -28.405 1.00 93.75 93 ILE A N 1
ATOM 773 C CA . ILE A 1 93 ? 11.381 10.473 -27.441 1.00 93.75 93 ILE A CA 1
ATOM 774 C C . ILE A 1 93 ? 10.602 11.176 -26.332 1.00 93.75 93 ILE A C 1
ATOM 776 O O . ILE A 1 93 ? 10.939 11.032 -25.158 1.00 93.75 93 ILE A O 1
ATOM 780 N N . HIS A 1 94 ? 9.580 11.953 -26.695 1.00 91.94 94 HIS A N 1
ATOM 781 C CA . HIS A 1 94 ? 8.808 12.698 -25.712 1.00 91.94 94 HIS A CA 1
ATOM 782 C C . HIS A 1 94 ? 8.094 11.777 -24.730 1.00 91.94 94 HIS A C 1
ATOM 784 O O . HIS A 1 94 ? 8.226 11.980 -23.525 1.00 91.94 94 HIS A O 1
ATOM 790 N N . LEU A 1 95 ? 7.417 10.750 -25.243 1.00 88.62 95 LEU A N 1
ATOM 791 C CA . LEU A 1 95 ? 6.735 9.741 -24.445 1.00 88.62 95 LEU A CA 1
ATOM 792 C C . LEU A 1 95 ? 7.711 9.017 -23.511 1.00 88.62 95 LEU A C 1
ATOM 794 O O . LEU A 1 95 ? 7.406 8.843 -22.335 1.00 88.62 95 LEU A O 1
ATOM 798 N N . PHE A 1 96 ? 8.909 8.667 -23.989 1.00 89.94 96 PHE A N 1
ATOM 799 C CA . PHE A 1 96 ? 9.935 8.063 -23.139 1.00 89.94 96 PHE A CA 1
ATOM 800 C C . PHE A 1 96 ? 10.359 8.996 -21.996 1.00 89.94 96 PHE A C 1
ATOM 802 O O . PHE A 1 96 ? 10.471 8.557 -20.854 1.00 89.94 96 PHE A O 1
ATOM 809 N N . VAL A 1 97 ? 10.539 10.295 -22.264 1.00 90.75 97 VAL A N 1
ATOM 810 C CA . VAL A 1 97 ? 10.849 11.273 -21.208 1.00 90.75 97 VAL A CA 1
ATOM 811 C C . VAL A 1 97 ? 9.693 11.427 -20.222 1.00 90.75 97 VAL A C 1
ATOM 813 O O . VAL A 1 97 ? 9.946 11.498 -19.026 1.00 90.75 97 VAL A O 1
ATOM 816 N N . GLU A 1 98 ? 8.439 11.429 -20.677 1.00 87.19 98 GLU A N 1
ATOM 817 C CA . GLU A 1 98 ? 7.274 11.476 -19.780 1.00 87.19 98 GLU A CA 1
ATOM 818 C C . GLU A 1 98 ? 7.168 10.230 -18.890 1.00 87.19 98 GLU A C 1
ATOM 820 O O . GLU A 1 98 ? 6.836 10.338 -17.712 1.00 87.19 98 GLU A O 1
ATOM 825 N N . ILE A 1 99 ? 7.468 9.050 -19.440 1.00 83.56 99 ILE A N 1
ATOM 826 C CA . ILE A 1 99 ? 7.528 7.781 -18.701 1.00 83.56 99 ILE A CA 1
ATOM 827 C C . ILE A 1 99 ? 8.606 7.866 -17.613 1.00 83.56 99 ILE A C 1
ATOM 829 O O . ILE A 1 99 ? 8.336 7.544 -16.455 1.00 83.56 99 ILE A O 1
ATOM 833 N N . LEU A 1 100 ? 9.804 8.352 -17.957 1.00 86.25 100 LEU A N 1
ATOM 834 C CA . LEU A 1 100 ? 10.891 8.548 -16.994 1.00 86.25 100 LEU A CA 1
ATOM 835 C C . LEU A 1 100 ? 10.527 9.575 -15.915 1.00 86.25 100 LEU A C 1
ATOM 837 O O . LEU A 1 100 ? 10.760 9.323 -14.735 1.00 86.25 100 LEU A O 1
ATOM 841 N N . ASP A 1 101 ? 9.935 10.704 -16.300 1.00 86.19 101 ASP A N 1
ATOM 842 C CA . ASP A 1 101 ? 9.545 11.764 -15.370 1.00 86.19 101 ASP A CA 1
ATOM 843 C C . ASP A 1 101 ? 8.465 11.305 -14.386 1.00 86.19 101 ASP A C 1
ATOM 845 O O . ASP A 1 101 ? 8.552 11.571 -13.185 1.00 86.19 101 ASP A O 1
ATOM 849 N N . HIS A 1 102 ? 7.492 10.535 -14.879 1.00 79.25 102 HIS A N 1
ATOM 850 C CA . HIS A 1 102 ? 6.468 9.921 -14.046 1.00 79.25 102 HIS A CA 1
ATOM 851 C C . HIS A 1 102 ? 7.057 8.864 -13.100 1.00 79.25 102 HIS A C 1
ATOM 853 O O . HIS A 1 102 ? 6.727 8.856 -11.916 1.00 79.25 102 HIS A O 1
ATOM 859 N N . PHE A 1 103 ? 7.962 8.011 -13.592 1.00 78.00 103 PHE A N 1
ATOM 860 C CA . PHE A 1 103 ? 8.580 6.951 -12.792 1.00 78.00 103 PHE A CA 1
ATOM 861 C C . PHE A 1 103 ? 9.477 7.495 -11.668 1.00 78.00 103 PHE A C 1
ATOM 863 O O . PHE A 1 103 ? 9.394 7.021 -10.537 1.00 78.00 103 PHE A O 1
ATOM 870 N N . PHE A 1 104 ? 10.310 8.501 -11.952 1.00 80.25 104 PHE A N 1
ATOM 871 C CA . PHE A 1 104 ? 11.224 9.098 -10.965 1.00 80.25 104 PHE A CA 1
ATOM 872 C C . PHE A 1 104 ? 10.618 10.276 -10.185 1.00 80.25 104 PHE A C 1
ATOM 874 O O . PHE A 1 104 ? 11.255 10.789 -9.270 1.00 80.25 104 PHE A O 1
ATOM 881 N N . SER A 1 105 ? 9.381 10.687 -10.487 1.00 72.62 105 SER A N 1
ATOM 882 C CA . SER A 1 105 ? 8.684 11.780 -9.796 1.00 72.62 105 SER A CA 1
ATOM 883 C C . SER A 1 105 ? 9.431 13.126 -9.825 1.00 72.62 105 SER A C 1
ATOM 885 O O . SER A 1 105 ? 9.584 13.761 -8.774 1.00 72.62 105 SER A O 1
ATOM 887 N N . ASN A 1 106 ? 9.757 13.600 -11.039 1.00 79.25 106 ASN A N 1
ATOM 888 C CA . ASN A 1 106 ? 10.659 14.716 -11.398 1.00 79.25 106 ASN A CA 1
ATOM 889 C C . ASN A 1 106 ? 12.084 14.230 -11.707 1.00 79.25 106 ASN A C 1
ATOM 891 O O . ASN A 1 106 ? 12.990 14.351 -10.882 1.00 79.25 106 ASN A O 1
ATOM 895 N N . VAL A 1 107 ? 12.265 13.660 -12.901 1.00 85.94 107 VAL A N 1
ATOM 896 C CA . VAL A 1 107 ? 13.519 12.998 -13.288 1.00 85.94 107 VAL A CA 1
ATOM 897 C C . VAL A 1 107 ? 14.665 13.994 -13.483 1.00 85.94 107 VAL A C 1
ATOM 899 O O . VAL A 1 107 ? 14.541 14.992 -14.199 1.00 85.94 107 VAL A O 1
ATOM 902 N N . CYS A 1 108 ? 15.833 13.693 -12.915 1.00 88.44 108 CYS A N 1
ATOM 903 C CA . CYS A 1 108 ? 17.066 14.437 -13.162 1.00 88.44 108 CYS A CA 1
ATOM 904 C C . CYS A 1 108 ? 18.177 13.559 -13.768 1.00 88.44 108 CYS A C 1
ATOM 906 O O . CYS A 1 108 ? 18.097 12.333 -13.810 1.00 88.44 108 CYS A O 1
ATOM 908 N N . GLU A 1 109 ? 19.259 14.182 -14.256 1.00 89.25 109 GLU A N 1
ATOM 909 C CA . GLU A 1 109 ? 20.393 13.445 -14.845 1.00 89.25 109 GLU A CA 1
ATOM 910 C C . GLU A 1 109 ? 21.037 12.469 -13.846 1.00 89.25 109 GLU A C 1
ATOM 912 O O . GLU A 1 109 ? 21.496 11.403 -14.254 1.00 89.25 109 GLU A O 1
ATOM 917 N N . LEU A 1 110 ? 21.059 12.807 -12.550 1.00 88.00 110 LEU A N 1
ATOM 918 C CA . LEU A 1 110 ? 21.607 11.925 -11.518 1.00 88.00 110 LEU A CA 1
ATOM 919 C C . LEU A 1 110 ? 20.777 10.648 -11.371 1.00 88.00 110 LEU A C 1
ATOM 921 O O . LEU A 1 110 ? 21.370 9.582 -11.233 1.00 88.00 110 LEU A O 1
ATOM 925 N N . ASP A 1 111 ? 19.448 10.722 -11.489 1.00 87.56 111 ASP A N 1
ATOM 926 C CA . ASP A 1 111 ? 18.585 9.537 -11.420 1.00 87.56 111 ASP A CA 1
ATOM 927 C C . ASP A 1 111 ? 18.914 8.555 -12.538 1.00 87.56 111 ASP A C 1
ATOM 929 O O . ASP A 1 111 ? 19.036 7.356 -12.296 1.00 87.56 111 ASP A O 1
ATOM 933 N N . LEU A 1 112 ? 19.147 9.070 -13.748 1.00 89.19 112 LEU A N 1
ATOM 934 C CA . LEU A 1 112 ? 19.502 8.251 -14.906 1.00 89.19 112 LEU A CA 1
ATOM 935 C C . LEU A 1 112 ? 20.887 7.605 -14.758 1.00 89.19 112 LEU A C 1
ATOM 937 O O . LEU A 1 112 ? 21.111 6.510 -15.268 1.00 89.19 112 LEU A O 1
ATOM 941 N N . VAL A 1 113 ? 21.810 8.268 -14.054 1.00 88.19 113 VAL A N 1
ATOM 942 C CA . VAL A 1 113 ? 23.162 7.754 -13.784 1.00 88.19 113 VAL A CA 1
ATOM 943 C C . VAL A 1 113 ? 23.150 6.707 -12.671 1.00 88.19 113 VAL A C 1
ATOM 945 O O . VAL A 1 113 ? 23.713 5.628 -12.844 1.00 88.19 113 VAL A O 1
ATOM 948 N N . PHE A 1 114 ? 22.525 7.005 -11.531 1.00 86.50 114 PHE A N 1
ATOM 949 C CA . PHE A 1 114 ? 22.533 6.118 -10.366 1.00 86.50 114 PHE A CA 1
ATOM 950 C C . PHE A 1 114 ? 21.575 4.933 -10.523 1.00 86.50 114 PHE A C 1
ATOM 952 O O . PHE A 1 114 ? 21.875 3.836 -10.056 1.00 86.50 114 PHE A O 1
ATOM 959 N N . ASN A 1 115 ? 20.463 5.115 -11.239 1.00 85.31 115 ASN A N 1
ATOM 960 C CA . ASN A 1 115 ? 19.449 4.084 -11.465 1.00 85.31 115 ASN A CA 1
ATOM 961 C C . ASN A 1 115 ? 19.449 3.567 -12.912 1.00 85.31 115 ASN A C 1
ATOM 963 O O . ASN A 1 115 ? 18.398 3.177 -13.421 1.00 85.31 115 ASN A O 1
ATOM 967 N N . PHE A 1 116 ? 20.613 3.528 -13.577 1.00 87.12 116 PHE A N 1
ATOM 968 C CA . PHE A 1 116 ? 20.725 3.141 -14.993 1.00 87.12 116 PHE A CA 1
ATOM 969 C C . PHE A 1 116 ? 20.031 1.805 -15.301 1.00 87.12 116 PHE A C 1
ATOM 971 O O . PHE A 1 116 ? 19.345 1.684 -16.310 1.00 87.12 116 PHE A O 1
ATOM 978 N N . HIS A 1 117 ? 20.144 0.819 -14.405 1.00 84.81 117 HIS A N 1
ATOM 979 C CA . HIS A 1 117 ? 19.498 -0.487 -14.540 1.00 84.81 117 HIS A CA 1
ATOM 980 C C . HIS A 1 117 ? 17.970 -0.372 -14.677 1.00 84.81 117 HIS A C 1
ATOM 982 O O . HIS A 1 117 ? 17.394 -1.027 -15.541 1.00 84.81 117 HIS A O 1
ATOM 988 N N . LYS A 1 118 ? 17.318 0.509 -13.903 1.00 83.00 118 LYS A N 1
ATOM 989 C CA . LYS A 1 118 ? 15.873 0.766 -14.016 1.00 83.00 118 LYS A CA 1
ATOM 990 C C . LYS A 1 118 ? 15.530 1.445 -15.338 1.00 83.00 118 LYS A C 1
ATOM 992 O O . LYS A 1 118 ? 14.548 1.084 -15.972 1.00 83.00 118 LYS A O 1
ATOM 997 N N . VAL A 1 119 ? 16.368 2.381 -15.788 1.00 88.75 119 VAL A N 1
ATOM 998 C CA . VAL A 1 119 ? 16.181 3.061 -17.080 1.00 88.75 119 VAL A CA 1
ATOM 999 C C . VAL A 1 119 ? 16.253 2.067 -18.243 1.00 88.75 119 VAL A C 1
ATOM 1001 O O . VAL A 1 119 ? 15.426 2.143 -19.147 1.00 88.75 119 VAL A O 1
ATOM 1004 N N . TYR A 1 120 ? 17.189 1.110 -18.217 1.00 88.19 120 TYR A N 1
ATOM 1005 C CA . TYR A 1 120 ? 17.264 0.053 -19.234 1.00 88.19 120 TYR A CA 1
ATOM 1006 C C . TYR A 1 120 ? 16.045 -0.872 -19.209 1.00 88.19 120 TYR A C 1
ATOM 1008 O O . TYR A 1 120 ? 15.560 -1.227 -20.275 1.00 88.19 120 TYR A O 1
ATOM 1016 N N . LEU A 1 121 ? 15.518 -1.215 -18.029 1.00 84.19 121 LEU A N 1
ATOM 1017 C CA . LEU A 1 121 ? 14.286 -2.005 -17.920 1.00 84.19 121 LEU A CA 1
ATOM 1018 C C . LEU A 1 121 ? 13.082 -1.266 -18.518 1.00 84.19 121 LEU A C 1
ATOM 1020 O O . LEU A 1 121 ? 12.340 -1.841 -19.306 1.00 84.19 121 LEU A O 1
ATOM 1024 N N . ILE A 1 122 ? 12.921 0.022 -18.198 1.00 84.44 122 ILE A N 1
ATOM 1025 C CA . ILE A 1 122 ? 11.865 0.861 -18.783 1.00 84.44 122 ILE A CA 1
ATOM 1026 C C . ILE A 1 122 ? 12.030 0.940 -20.305 1.00 84.44 122 ILE A C 1
ATOM 1028 O O . ILE A 1 122 ? 11.048 0.849 -21.037 1.00 84.44 122 ILE A O 1
ATOM 1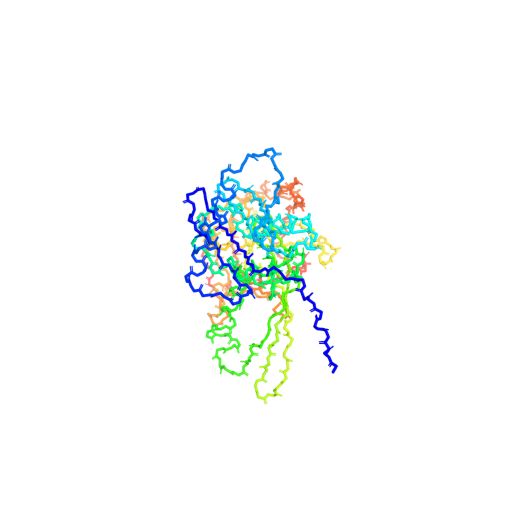032 N N . LEU A 1 123 ? 13.265 1.103 -20.787 1.00 88.56 123 LEU A N 1
ATOM 1033 C CA . LEU A 1 123 ? 13.544 1.176 -22.215 1.00 88.56 123 LEU A CA 1
ATOM 1034 C C . LEU A 1 123 ? 13.245 -0.140 -22.937 1.00 88.56 123 LEU A C 1
ATOM 1036 O O . LEU A 1 123 ? 12.686 -0.093 -24.025 1.00 88.56 123 LEU A O 1
ATOM 1040 N N . ASP A 1 124 ? 13.611 -1.283 -22.362 1.00 86.44 124 ASP A N 1
ATOM 1041 C CA . ASP A 1 124 ? 13.419 -2.595 -22.990 1.00 86.44 124 ASP A CA 1
ATOM 1042 C C . ASP A 1 124 ? 11.933 -2.977 -23.086 1.00 86.44 124 ASP A C 1
ATOM 1044 O O . ASP A 1 124 ? 11.530 -3.636 -24.040 1.00 86.44 124 ASP A O 1
ATOM 1048 N N . GLU A 1 125 ? 11.112 -2.503 -22.149 1.00 79.38 125 GLU A N 1
ATOM 1049 C CA . GLU A 1 125 ? 9.653 -2.633 -22.197 1.00 79.38 125 GLU A CA 1
ATOM 1050 C C . GLU A 1 125 ? 8.993 -1.640 -23.172 1.00 79.38 125 GLU A C 1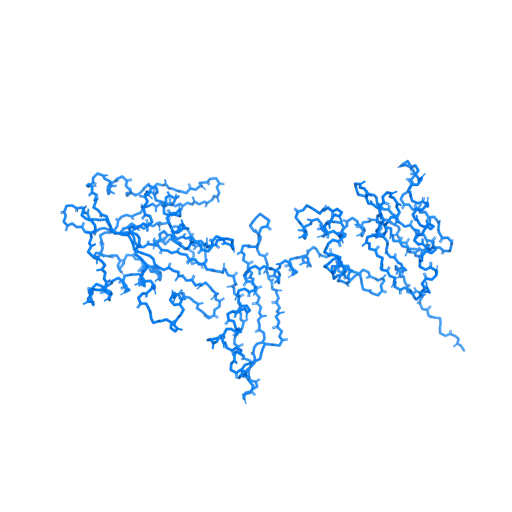
ATOM 1052 O O . GLU A 1 125 ? 7.962 -1.928 -23.779 1.00 79.38 125 GLU A O 1
ATOM 1057 N N . PHE A 1 126 ? 9.592 -0.459 -23.342 1.00 84.06 126 PHE A N 1
ATOM 1058 C CA . PHE A 1 126 ? 9.117 0.554 -24.284 1.00 84.06 126 PHE A CA 1
ATOM 1059 C C . PHE A 1 126 ? 9.473 0.196 -25.738 1.00 84.06 126 PHE A C 1
ATOM 1061 O O . PHE A 1 126 ? 8.636 0.294 -26.641 1.00 84.06 126 PHE A O 1
ATOM 1068 N N . ILE A 1 127 ? 10.718 -0.227 -25.974 1.00 86.56 127 ILE A N 1
ATOM 1069 C CA . ILE A 1 127 ? 11.285 -0.534 -27.290 1.00 86.56 127 ILE A CA 1
ATOM 1070 C C . ILE A 1 127 ? 12.024 -1.871 -27.232 1.00 86.56 127 ILE A C 1
ATOM 1072 O O . ILE A 1 127 ? 13.146 -1.969 -26.719 1.00 86.56 127 ILE A O 1
ATOM 1076 N N . LEU A 1 128 ? 11.446 -2.876 -27.887 1.00 84.56 128 LEU A N 1
ATOM 1077 C CA . LEU A 1 128 ? 12.010 -4.214 -27.982 1.00 84.56 128 LEU A CA 1
ATOM 1078 C C . LEU A 1 128 ? 12.471 -4.498 -29.414 1.00 84.56 128 LEU A C 1
ATOM 1080 O O . LEU A 1 128 ? 11.764 -4.245 -30.384 1.00 84.56 128 LEU A O 1
ATOM 1084 N N . ALA A 1 129 ? 13.692 -5.019 -29.556 1.00 83.06 129 ALA A N 1
ATOM 1085 C CA . ALA A 1 129 ? 14.285 -5.385 -30.850 1.00 83.06 129 ALA A CA 1
ATOM 1086 C C . ALA A 1 129 ? 14.302 -4.262 -31.920 1.00 83.06 129 ALA A C 1
ATOM 1088 O O . ALA A 1 129 ? 14.351 -4.548 -33.122 1.00 83.06 129 ALA A O 1
ATOM 1089 N N . GLY A 1 130 ? 14.318 -2.999 -31.480 1.00 82.88 130 GLY A N 1
ATOM 1090 C CA . GLY A 1 130 ? 14.332 -1.813 -32.339 1.00 82.88 130 GLY A CA 1
ATOM 1091 C C . GLY A 1 130 ? 12.945 -1.341 -32.782 1.00 82.88 130 GLY A C 1
ATOM 1092 O O . GLY A 1 130 ? 12.863 -0.457 -33.634 1.00 82.88 130 GLY A O 1
ATOM 1093 N N . GLU A 1 131 ? 11.873 -1.900 -32.218 1.00 83.94 131 GLU A N 1
ATOM 1094 C CA . GLU A 1 131 ? 10.485 -1.547 -32.519 1.00 83.94 131 GLU A CA 1
ATOM 1095 C C . GLU A 1 131 ? 9.756 -1.068 -31.260 1.00 83.94 131 GLU A C 1
ATOM 1097 O O . GLU A 1 131 ? 10.022 -1.531 -30.151 1.00 83.94 131 GLU A O 1
ATOM 1102 N N . LEU A 1 132 ? 8.848 -0.108 -31.437 1.00 80.44 132 LEU A N 1
ATOM 1103 C CA . LEU A 1 132 ? 8.010 0.409 -30.360 1.00 80.44 132 LEU A CA 1
ATOM 1104 C C . LEU A 1 132 ? 6.978 -0.659 -29.985 1.00 80.44 132 LEU A C 1
ATOM 1106 O O . LEU A 1 132 ? 6.130 -1.002 -30.809 1.00 80.44 132 LEU A O 1
ATOM 1110 N N . GLN A 1 133 ? 7.062 -1.186 -28.765 1.00 76.38 133 GLN A N 1
ATOM 1111 C CA . GLN A 1 133 ? 6.185 -2.262 -28.304 1.00 76.38 133 GLN A CA 1
ATOM 1112 C C . GLN A 1 133 ? 4.955 -1.710 -27.586 1.00 76.38 133 GLN A C 1
ATOM 1114 O O . GLN A 1 133 ? 3.830 -2.104 -27.891 1.00 76.38 133 GLN A O 1
ATOM 1119 N N . GLU A 1 134 ? 5.166 -0.799 -26.638 1.00 69.56 134 GLU A N 1
ATOM 1120 C CA . GLU A 1 134 ? 4.116 -0.294 -25.761 1.00 69.56 134 GLU A CA 1
ATOM 1121 C C . GLU A 1 134 ? 4.097 1.236 -25.764 1.00 69.56 134 GLU A C 1
ATOM 1123 O O . GLU A 1 134 ? 5.119 1.895 -25.588 1.00 69.56 134 GLU A O 1
ATOM 1128 N N . THR A 1 135 ? 2.910 1.813 -25.952 1.00 68.19 135 THR A N 1
ATOM 1129 C CA . THR A 1 135 ? 2.701 3.273 -25.976 1.00 68.19 135 THR A CA 1
ATOM 1130 C C . THR A 1 135 ? 1.970 3.787 -24.739 1.00 68.19 135 THR A C 1
ATOM 1132 O O . THR A 1 135 ? 1.794 4.992 -24.565 1.00 68.19 135 THR A O 1
ATOM 1135 N N . SER A 1 136 ? 1.491 2.885 -23.882 1.00 66.31 136 SER A N 1
ATOM 1136 C CA . SER A 1 136 ? 0.735 3.224 -22.684 1.00 66.31 136 SER A CA 1
ATOM 1137 C C . SER A 1 136 ? 1.640 3.566 -21.499 1.00 66.31 136 SER A C 1
ATOM 1139 O O . SER A 1 136 ? 2.500 2.784 -21.098 1.00 66.31 136 SER A O 1
ATOM 1141 N N . LYS A 1 137 ? 1.343 4.682 -20.819 1.00 63.88 137 LYS A N 1
ATOM 1142 C CA . LYS A 1 137 ? 1.993 5.081 -19.552 1.00 63.88 137 LYS A CA 1
ATOM 1143 C C . LYS A 1 137 ? 1.779 4.083 -18.399 1.00 63.88 137 LYS A C 1
ATOM 1145 O O . LYS A 1 137 ? 2.440 4.190 -17.372 1.00 63.88 137 LYS A O 1
ATOM 1150 N N . LYS A 1 138 ? 0.889 3.089 -18.561 1.00 61.03 138 LYS A N 1
ATOM 1151 C CA . LYS A 1 138 ? 0.616 2.036 -17.560 1.00 61.03 138 LYS A CA 1
ATOM 1152 C C . LYS A 1 138 ? 1.858 1.226 -17.172 1.00 61.03 138 LYS A C 1
ATOM 1154 O O . LYS A 1 138 ? 1.851 0.598 -16.119 1.00 61.03 138 LYS A O 1
ATOM 1159 N N . LEU A 1 139 ? 2.907 1.242 -17.990 1.00 60.25 139 LEU A N 1
ATOM 1160 C CA . LEU A 1 139 ? 4.120 0.475 -17.738 1.00 60.25 139 LEU A CA 1
ATOM 1161 C C . LEU A 1 139 ? 4.946 1.021 -16.559 1.00 60.25 139 LEU A C 1
ATOM 1163 O O . LEU A 1 139 ? 5.510 0.242 -15.792 1.00 60.25 139 LEU A O 1
ATOM 1167 N N . CYS A 1 140 ? 4.923 2.339 -16.322 1.00 60.31 140 CYS A N 1
ATOM 1168 C CA . CYS A 1 140 ? 5.490 2.923 -15.102 1.00 60.31 140 CYS A CA 1
ATOM 1169 C C . CYS A 1 140 ? 4.792 2.390 -13.851 1.00 60.31 140 CYS A C 1
ATOM 1171 O O . CYS A 1 140 ? 5.456 2.037 -12.882 1.00 60.31 140 CYS A O 1
ATOM 1173 N N . ASN A 1 141 ? 3.462 2.265 -13.902 1.00 66.31 141 ASN A N 1
ATOM 1174 C CA . ASN A 1 141 ? 2.674 1.805 -12.764 1.00 66.31 141 ASN A CA 1
ATOM 1175 C C . ASN A 1 141 ? 3.076 0.392 -12.334 1.00 66.31 141 ASN A C 1
ATOM 1177 O O . ASN A 1 141 ? 3.038 0.102 -11.147 1.00 66.31 141 ASN A O 1
ATOM 1181 N N . PHE A 1 142 ? 3.491 -0.478 -13.261 1.00 71.62 142 PHE A N 1
ATOM 1182 C CA . PHE A 1 142 ? 3.949 -1.827 -12.925 1.00 71.62 142 PHE A CA 1
ATOM 1183 C C . PHE A 1 142 ? 5.236 -1.813 -12.097 1.00 71.62 142 PHE A C 1
ATOM 1185 O O . PHE A 1 142 ? 5.291 -2.424 -11.031 1.00 71.62 142 PHE A O 1
ATOM 1192 N N . TRP A 1 143 ? 6.261 -1.095 -12.560 1.00 71.44 143 TRP A N 1
ATOM 1193 C CA . TRP A 1 143 ? 7.527 -1.016 -11.835 1.00 71.44 143 TRP A CA 1
ATOM 1194 C C . TRP A 1 143 ? 7.357 -0.295 -10.507 1.00 71.44 143 TRP A C 1
ATOM 1196 O O . TRP A 1 143 ? 7.831 -0.793 -9.490 1.00 71.44 143 TRP A O 1
ATOM 1206 N N . SER A 1 144 ? 6.613 0.812 -10.492 1.00 78.00 144 SER A N 1
ATOM 1207 C CA . SER A 1 144 ? 6.254 1.496 -9.253 1.00 78.00 144 SER A CA 1
ATOM 1208 C C . SER A 1 144 ? 5.483 0.562 -8.311 1.00 78.00 144 SER A C 1
ATOM 1210 O O . SER A 1 144 ? 5.775 0.546 -7.121 1.00 78.00 144 SER A O 1
ATOM 1212 N N . ALA A 1 145 ? 4.562 -0.268 -8.819 1.00 84.38 145 ALA A N 1
ATOM 1213 C CA . 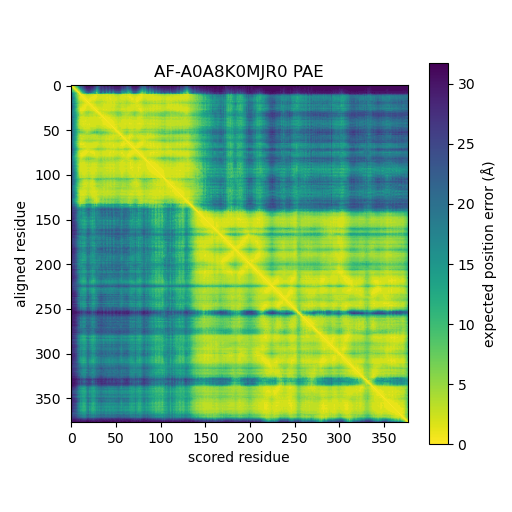ALA A 1 145 ? 3.829 -1.250 -8.017 1.00 84.38 145 ALA A CA 1
ATOM 1214 C C . ALA A 1 145 ? 4.749 -2.287 -7.379 1.00 84.38 145 ALA A C 1
ATOM 1216 O O . ALA A 1 145 ? 4.651 -2.506 -6.175 1.00 84.38 145 ALA A O 1
ATOM 1217 N N . ILE A 1 146 ? 5.667 -2.884 -8.140 1.00 85.75 146 ILE A N 1
ATOM 1218 C CA . ILE A 1 146 ? 6.619 -3.866 -7.598 1.00 85.75 146 ILE A CA 1
ATOM 1219 C C . ILE A 1 146 ? 7.586 -3.215 -6.607 1.00 85.75 146 ILE A C 1
ATOM 1221 O O . ILE A 1 146 ? 7.941 -3.822 -5.596 1.00 85.75 146 ILE A O 1
ATOM 1225 N N . ASP A 1 147 ? 8.007 -1.978 -6.873 1.00 84.62 147 ASP A N 1
ATOM 1226 C CA . ASP A 1 147 ? 8.893 -1.249 -5.972 1.00 84.62 147 ASP A CA 1
ATOM 1227 C C . ASP A 1 147 ? 8.182 -0.675 -4.740 1.00 84.62 147 ASP A C 1
ATOM 1229 O O . ASP A 1 147 ? 8.864 -0.263 -3.795 1.00 84.62 147 ASP A O 1
ATOM 1233 N N . SER A 1 148 ? 6.848 -0.680 -4.720 1.00 87.69 148 SER A N 1
ATOM 1234 C CA . SER A 1 148 ? 6.054 -0.137 -3.623 1.00 87.69 148 SER A CA 1
ATOM 1235 C C . SER A 1 148 ? 6.237 -0.916 -2.322 1.00 87.69 148 SER A C 1
ATOM 1237 O O . SER A 1 148 ? 6.478 -2.129 -2.312 1.00 87.69 148 SER A O 1
ATOM 1239 N N . PHE A 1 149 ? 6.047 -0.210 -1.206 1.00 87.50 149 PHE A N 1
ATOM 1240 C CA . PHE A 1 149 ? 5.985 -0.816 0.120 1.00 87.50 149 PHE A CA 1
ATOM 1241 C C . PHE A 1 149 ? 4.915 -1.914 0.193 1.00 87.50 149 PHE A C 1
ATOM 1243 O O . PHE A 1 149 ? 5.207 -2.999 0.680 1.00 87.50 149 PHE A O 1
ATOM 1250 N N . LEU A 1 150 ? 3.724 -1.675 -0.368 1.00 91.88 150 LEU A N 1
ATOM 1251 C CA . LEU A 1 150 ? 2.599 -2.616 -0.343 1.00 91.88 150 LEU A CA 1
ATOM 1252 C C . LEU A 1 150 ? 2.966 -3.974 -0.952 1.00 91.88 150 LEU A C 1
ATOM 1254 O O . LEU A 1 150 ? 2.791 -5.018 -0.326 1.00 91.88 150 LEU A O 1
ATOM 1258 N N . PHE A 1 151 ? 3.542 -3.970 -2.158 1.00 93.38 151 PHE A N 1
ATOM 1259 C CA . PHE A 1 151 ? 3.930 -5.212 -2.823 1.00 93.38 151 PHE A CA 1
ATOM 1260 C C . PHE A 1 151 ? 5.076 -5.923 -2.097 1.00 93.38 151 PHE A C 1
ATOM 1262 O O . PHE A 1 151 ? 5.035 -7.141 -1.904 1.00 93.38 151 PHE A O 1
ATOM 1269 N N . LYS A 1 152 ? 6.092 -5.165 -1.666 1.00 91.88 152 LYS A N 1
ATOM 1270 C CA . LYS A 1 152 ? 7.245 -5.706 -0.934 1.00 91.88 152 LYS A CA 1
ATOM 1271 C C . LYS A 1 152 ? 6.836 -6.301 0.410 1.00 91.88 152 LYS A C 1
ATOM 1273 O O . LYS A 1 152 ? 7.319 -7.377 0.755 1.00 91.88 152 LYS A O 1
ATOM 1278 N N . GLN A 1 153 ? 5.936 -5.645 1.139 1.00 90.62 153 GLN A N 1
ATOM 1279 C CA . GLN A 1 153 ? 5.420 -6.123 2.418 1.00 90.62 153 GLN A CA 1
ATOM 1280 C C . GLN A 1 153 ? 4.588 -7.395 2.235 1.00 90.62 153 GLN A C 1
ATOM 1282 O O . GLN A 1 153 ? 4.827 -8.374 2.940 1.00 90.62 153 GLN A O 1
ATOM 1287 N N . TRP A 1 154 ? 3.692 -7.438 1.243 1.00 94.12 154 TRP A N 1
ATOM 1288 C CA . TRP A 1 154 ? 2.950 -8.657 0.905 1.00 94.12 154 TRP A CA 1
ATOM 1289 C C . TRP A 1 154 ? 3.892 -9.826 0.585 1.00 94.12 154 TRP A C 1
ATOM 1291 O O . TRP A 1 154 ? 3.751 -10.915 1.145 1.00 94.12 154 TRP A O 1
ATOM 1301 N N . LEU A 1 155 ? 4.899 -9.603 -0.266 1.00 93.56 155 LEU A N 1
ATOM 1302 C CA . LEU A 1 155 ? 5.860 -10.645 -0.631 1.00 93.56 155 LEU A CA 1
ATOM 1303 C C . LEU A 1 155 ? 6.693 -11.101 0.578 1.00 93.56 155 LEU A C 1
ATOM 1305 O O . LEU A 1 155 ? 6.906 -12.300 0.756 1.00 93.56 155 LEU A O 1
ATOM 1309 N N . LYS A 1 156 ? 7.108 -10.164 1.438 1.00 91.75 156 LYS A N 1
ATOM 1310 C CA . LYS A 1 156 ? 7.812 -10.459 2.691 1.00 91.75 156 LYS A CA 1
ATOM 1311 C C . LYS A 1 156 ? 6.953 -11.304 3.632 1.00 91.75 156 LYS A C 1
ATOM 1313 O O . LYS A 1 156 ? 7.456 -12.280 4.174 1.00 91.75 156 LYS A O 1
ATOM 1318 N N . ASN A 1 157 ? 5.669 -10.982 3.786 1.00 91.00 157 ASN A N 1
ATOM 1319 C CA . ASN A 1 157 ? 4.731 -11.752 4.610 1.00 91.00 157 ASN A CA 1
ATOM 1320 C C . ASN A 1 157 ? 4.523 -13.171 4.063 1.00 91.00 157 ASN A C 1
ATOM 1322 O O . ASN A 1 157 ? 4.419 -14.122 4.826 1.00 91.00 157 ASN A O 1
ATOM 1326 N N . MET A 1 158 ? 4.517 -13.344 2.741 1.00 92.38 158 MET A N 1
ATOM 1327 C CA . MET A 1 158 ? 4.427 -14.668 2.118 1.00 92.38 158 MET A CA 1
ATOM 1328 C C . MET A 1 158 ? 5.669 -15.530 2.390 1.00 92.38 158 MET A C 1
ATOM 1330 O O . MET A 1 158 ? 5.557 -16.754 2.447 1.00 92.38 158 MET A O 1
ATOM 1334 N N . GLN A 1 159 ? 6.838 -14.898 2.536 1.00 92.56 159 GLN A N 1
ATOM 1335 C CA . GLN A 1 159 ? 8.145 -15.535 2.737 1.00 92.56 159 GLN A CA 1
ATOM 1336 C C . GLN A 1 159 ? 8.587 -15.614 4.209 1.00 92.56 159 GLN A C 1
ATOM 1338 O O . GLN A 1 159 ? 9.615 -16.230 4.488 1.00 92.56 159 GLN A O 1
ATOM 1343 N N . SER A 1 160 ? 7.864 -14.973 5.132 1.00 89.06 160 SER A N 1
ATOM 1344 C CA . SER A 1 160 ? 8.179 -14.975 6.564 1.00 89.06 160 SER A CA 1
ATOM 1345 C C . SER A 1 160 ? 8.036 -16.375 7.161 1.00 89.06 160 SER A C 1
ATOM 1347 O O . SER A 1 160 ? 7.433 -17.248 6.550 1.00 89.06 160 SER A O 1
ATOM 1349 N N . GLU A 1 161 ? 8.536 -16.595 8.379 1.00 84.94 161 GLU A N 1
ATOM 1350 C CA . GLU A 1 161 ? 8.463 -17.904 9.054 1.00 84.94 161 GLU A CA 1
ATOM 1351 C C . GLU A 1 161 ? 7.032 -18.463 9.169 1.00 84.94 161 GLU A C 1
ATOM 1353 O O . GLU A 1 161 ? 6.835 -19.673 9.094 1.00 84.94 161 GLU A O 1
ATOM 1358 N N . THR A 1 162 ? 6.032 -17.588 9.307 1.00 83.94 162 THR A N 1
ATOM 1359 C CA . THR A 1 162 ? 4.601 -17.938 9.342 1.00 83.94 162 THR A CA 1
ATOM 1360 C C . THR A 1 162 ? 3.921 -17.852 7.970 1.00 83.94 162 THR A C 1
ATOM 1362 O O . THR A 1 162 ? 2.736 -18.162 7.836 1.00 83.94 162 THR A O 1
ATOM 1365 N N . GLY A 1 163 ? 4.657 -17.426 6.946 1.00 88.56 163 GLY A N 1
ATOM 1366 C CA . GLY A 1 163 ? 4.192 -17.230 5.585 1.00 88.56 163 GLY A CA 1
ATOM 1367 C C . GLY A 1 163 ? 4.028 -18.535 4.813 1.00 88.56 163 GLY A C 1
ATOM 1368 O O . GLY A 1 163 ? 4.730 -19.525 5.022 1.00 88.56 163 GLY A O 1
ATOM 1369 N N . ILE A 1 164 ? 3.109 -18.531 3.846 1.00 91.50 164 ILE A N 1
ATOM 1370 C CA . ILE A 1 164 ? 2.737 -19.751 3.115 1.00 91.50 164 ILE A CA 1
ATOM 1371 C C . ILE A 1 164 ? 3.854 -20.305 2.217 1.00 91.50 164 ILE A C 1
ATOM 1373 O O . ILE A 1 164 ? 3.774 -21.456 1.795 1.00 91.50 164 ILE A O 1
ATOM 1377 N N . LEU A 1 165 ? 4.890 -19.517 1.905 1.00 91.88 165 LEU A N 1
ATOM 1378 C CA . LEU A 1 165 ? 6.029 -19.959 1.093 1.00 91.88 165 LEU A CA 1
ATOM 1379 C C . LEU A 1 165 ? 7.196 -20.507 1.931 1.00 91.88 165 LEU A C 1
ATOM 1381 O O . LEU A 1 165 ? 8.073 -21.150 1.353 1.00 91.88 165 LEU A O 1
ATOM 1385 N N . ALA A 1 166 ? 7.225 -20.299 3.254 1.00 89.44 166 ALA A N 1
ATOM 1386 C CA . ALA A 1 166 ? 8.372 -20.679 4.088 1.00 89.44 166 ALA A CA 1
ATOM 1387 C C . ALA A 1 166 ? 8.576 -22.193 4.201 1.00 89.44 166 ALA A C 1
ATOM 1389 O O . ALA A 1 166 ? 9.706 -22.670 4.112 1.00 89.44 166 ALA A O 1
ATOM 1390 N N . GLY A 1 167 ? 7.490 -22.960 4.324 1.00 84.25 167 GLY A N 1
ATOM 1391 C CA . GLY A 1 167 ? 7.547 -24.427 4.387 1.00 84.25 167 GLY A CA 1
ATOM 1392 C C . GLY A 1 167 ? 7.877 -25.098 3.049 1.00 84.25 167 GLY A C 1
ATOM 1393 O O . GLY A 1 167 ? 8.116 -26.299 2.998 1.00 84.25 167 GLY A O 1
ATOM 1394 N N . GLY A 1 168 ? 7.885 -24.345 1.944 1.00 87.12 168 GLY A N 1
ATOM 1395 C CA . GLY A 1 168 ? 8.111 -24.883 0.605 1.00 87.12 168 GLY A CA 1
ATOM 1396 C C . GLY A 1 168 ? 6.948 -25.705 0.036 1.00 87.12 168 GLY A C 1
ATOM 1397 O O . GLY A 1 168 ? 7.064 -26.142 -1.109 1.00 87.12 168 GLY A O 1
ATOM 1398 N N . ASP A 1 169 ? 5.844 -25.873 0.768 1.00 91.44 169 ASP A N 1
ATOM 1399 C CA . ASP A 1 169 ? 4.639 -26.595 0.331 1.00 91.44 169 ASP A CA 1
ATOM 1400 C C . ASP A 1 169 ? 3.864 -25.847 -0.761 1.00 91.44 169 ASP A C 1
ATOM 1402 O O . ASP A 1 169 ? 3.257 -26.458 -1.640 1.00 91.44 169 ASP A O 1
ATOM 1406 N N . MET A 1 170 ? 3.928 -24.515 -0.748 1.00 94.62 170 MET A N 1
ATOM 1407 C CA . MET A 1 170 ? 3.323 -23.656 -1.762 1.00 94.62 170 MET A CA 1
ATOM 1408 C C . MET A 1 170 ? 4.389 -23.067 -2.690 1.00 94.62 170 MET A C 1
ATOM 1410 O O . MET A 1 170 ? 5.561 -22.914 -2.337 1.00 94.62 170 MET A O 1
ATOM 1414 N N . SER A 1 171 ? 3.983 -22.716 -3.909 1.00 94.44 171 SER A N 1
ATOM 1415 C CA . SER A 1 171 ? 4.834 -22.029 -4.884 1.00 94.44 171 SER A CA 1
ATOM 1416 C C . SER A 1 171 ? 4.104 -20.868 -5.540 1.00 94.44 171 SER A C 1
ATOM 1418 O O . SER A 1 171 ? 3.027 -21.046 -6.104 1.00 94.44 171 SER A O 1
ATOM 1420 N N . LEU A 1 172 ? 4.712 -19.683 -5.494 1.00 95.19 172 LEU A N 1
ATOM 1421 C CA . LEU A 1 172 ? 4.282 -18.519 -6.260 1.00 95.19 172 LEU A CA 1
ATOM 1422 C C . LEU A 1 172 ? 4.946 -18.564 -7.641 1.00 95.19 172 LEU A C 1
ATOM 1424 O O . LEU A 1 172 ? 6.170 -18.521 -7.733 1.00 95.19 172 LEU A O 1
ATOM 1428 N N . GLN A 1 173 ? 4.151 -18.658 -8.708 1.00 92.75 173 GLN A N 1
ATOM 1429 C CA . GLN A 1 173 ? 4.671 -18.772 -10.079 1.00 92.75 173 GLN A CA 1
ATOM 1430 C C . GLN A 1 173 ? 4.547 -17.480 -10.882 1.00 92.75 173 GLN A C 1
ATOM 1432 O O . GLN A 1 173 ? 5.383 -17.196 -11.736 1.00 92.75 173 GLN A O 1
ATOM 1437 N N . ARG A 1 174 ? 3.491 -16.701 -10.640 1.00 92.19 174 ARG A N 1
ATOM 1438 C CA . ARG A 1 174 ? 3.211 -15.476 -11.391 1.00 92.19 174 ARG A CA 1
ATOM 1439 C C . ARG A 1 174 ? 2.465 -14.482 -10.521 1.00 92.19 174 ARG A C 1
ATOM 1441 O O . ARG A 1 174 ? 1.591 -14.866 -9.752 1.00 92.19 174 ARG A O 1
ATOM 1448 N N . VAL A 1 175 ? 2.766 -13.206 -10.709 1.00 93.25 175 VAL A N 1
ATOM 1449 C CA . VAL A 1 175 ? 1.959 -12.092 -10.213 1.00 93.25 175 VAL A CA 1
ATOM 1450 C C . VAL A 1 175 ? 1.545 -11.254 -11.414 1.00 93.25 175 VAL A C 1
ATOM 1452 O O . VAL A 1 175 ? 2.378 -10.908 -12.247 1.00 93.25 175 VAL A O 1
ATOM 1455 N N . LEU A 1 176 ? 0.260 -10.930 -11.503 1.00 89.25 176 LEU A N 1
ATOM 1456 C CA . LEU A 1 176 ? -0.292 -10.037 -12.513 1.00 89.25 176 LEU A CA 1
ATOM 1457 C C . LEU A 1 176 ? -0.902 -8.816 -11.826 1.00 89.25 176 LEU A C 1
ATOM 1459 O O . LEU A 1 176 ? -1.964 -8.926 -11.207 1.00 89.25 176 LEU A O 1
ATOM 1463 N N . ILE A 1 177 ? -0.242 -7.663 -11.963 1.00 89.56 177 ILE A N 1
ATOM 1464 C CA . ILE A 1 177 ? -0.764 -6.368 -11.512 1.00 89.56 177 ILE A CA 1
ATOM 1465 C C . ILE A 1 177 ? -1.940 -5.969 -12.407 1.00 89.56 177 ILE A C 1
ATOM 1467 O O . ILE A 1 177 ? -1.814 -5.906 -13.627 1.00 89.56 177 ILE A O 1
ATOM 1471 N N . GLN A 1 178 ? -3.098 -5.726 -11.797 1.00 88.06 178 GLN A N 1
ATOM 1472 C CA . GLN A 1 178 ? -4.342 -5.375 -12.485 1.00 88.06 178 GLN A CA 1
ATOM 1473 C C . GLN A 1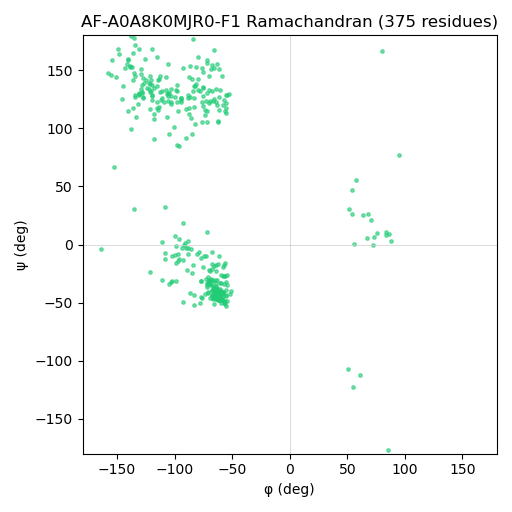 178 ? -4.663 -3.883 -12.375 1.00 88.06 178 GLN A C 1
ATOM 1475 O O . GLN A 1 178 ? -5.275 -3.323 -13.283 1.00 88.06 178 GLN A O 1
ATOM 1480 N N . GLY A 1 179 ? -4.279 -3.250 -11.266 1.00 87.19 179 GLY A N 1
ATOM 1481 C CA . GLY A 1 179 ? -4.567 -1.849 -10.990 1.00 87.19 179 GLY A CA 1
ATOM 1482 C C . GLY A 1 179 ? -3.604 -1.260 -9.970 1.00 87.19 179 GLY A C 1
ATOM 1483 O O . GLY A 1 179 ? -3.125 -1.961 -9.078 1.00 87.19 179 GLY A O 1
ATOM 1484 N N . VAL A 1 180 ? -3.326 0.027 -10.144 1.00 88.75 180 VAL A N 1
ATOM 1485 C CA . VAL A 1 180 ? -2.474 0.837 -9.274 1.00 88.75 180 VAL A CA 1
ATOM 1486 C C . VAL A 1 180 ? -3.195 2.156 -9.073 1.00 88.75 180 VAL A C 1
ATOM 1488 O O . VAL A 1 180 ? -3.421 2.876 -10.047 1.00 88.75 180 VAL A O 1
ATOM 1491 N N . ASP A 1 181 ? -3.557 2.446 -7.831 1.00 87.12 181 ASP A N 1
ATOM 1492 C CA . ASP A 1 181 ? -4.205 3.694 -7.449 1.00 87.12 181 ASP A CA 1
ATOM 1493 C C . ASP A 1 181 ? -3.175 4.596 -6.765 1.00 87.12 181 ASP A C 1
ATOM 1495 O O . ASP A 1 181 ? -2.553 4.220 -5.769 1.00 87.12 181 ASP A O 1
ATOM 1499 N N . MET A 1 182 ? -2.968 5.784 -7.332 1.00 81.44 182 MET A N 1
ATOM 1500 C CA . MET A 1 182 ? -1.970 6.753 -6.876 1.00 81.44 182 MET A CA 1
ATOM 1501 C C . MET A 1 182 ? -2.621 7.807 -5.980 1.00 81.44 182 MET A C 1
ATOM 1503 O O . MET A 1 182 ? -3.618 8.415 -6.367 1.00 81.44 182 MET A O 1
ATOM 1507 N N . PHE A 1 183 ? -2.019 8.089 -4.826 1.00 79.62 183 PHE A N 1
ATOM 1508 C CA . PHE A 1 183 ? -2.358 9.232 -3.975 1.00 79.62 183 PHE A CA 1
ATOM 1509 C C . PHE A 1 183 ? -1.273 10.293 -4.130 1.00 79.62 183 PHE A C 1
ATOM 1511 O O . PHE A 1 183 ? -0.205 10.224 -3.524 1.00 79.62 183 PHE A O 1
ATOM 1518 N N . GLY A 1 184 ? -1.494 11.257 -5.022 1.00 78.06 184 GLY A N 1
ATOM 1519 C CA . GLY A 1 184 ? -0.431 12.169 -5.437 1.00 78.06 184 GLY A CA 1
ATOM 1520 C C . GLY A 1 184 ? 0.725 11.397 -6.084 1.00 78.06 184 GLY A C 1
ATOM 1521 O O . GLY A 1 184 ? 0.562 10.836 -7.165 1.00 78.06 184 GLY A O 1
ATOM 1522 N N . LYS A 1 185 ? 1.892 11.371 -5.428 1.00 71.44 185 LYS A N 1
ATOM 1523 C CA . LYS A 1 185 ? 3.103 10.681 -5.917 1.00 71.44 185 LYS A CA 1
ATOM 1524 C C . LYS A 1 185 ? 3.313 9.279 -5.336 1.00 71.44 185 LYS A C 1
ATOM 1526 O O . LYS A 1 185 ? 4.134 8.531 -5.860 1.00 71.44 185 LYS A O 1
ATOM 1531 N N . ARG A 1 186 ? 2.603 8.916 -4.265 1.00 78.50 186 ARG A N 1
ATOM 1532 C CA . ARG A 1 186 ? 2.711 7.594 -3.626 1.00 78.50 186 ARG A CA 1
ATOM 1533 C C . ARG A 1 186 ? 1.672 6.639 -4.194 1.00 78.50 186 ARG A C 1
ATOM 1535 O O . ARG A 1 186 ? 0.586 7.055 -4.593 1.00 78.50 186 ARG A O 1
ATOM 1542 N N . ILE A 1 187 ? 1.985 5.351 -4.177 1.00 85.06 187 ILE A N 1
ATOM 1543 C CA . ILE A 1 187 ? 0.987 4.312 -4.427 1.00 85.06 187 ILE A CA 1
ATOM 1544 C C . ILE A 1 187 ? 0.123 4.192 -3.176 1.00 85.06 187 ILE A C 1
ATOM 1546 O O . ILE A 1 187 ? 0.639 3.916 -2.095 1.00 85.06 187 ILE A O 1
ATOM 1550 N N . GLY A 1 188 ? -1.173 4.445 -3.337 1.00 86.81 188 GLY A N 1
ATOM 1551 C CA . GLY A 1 188 ? -2.174 4.289 -2.289 1.00 86.81 188 GLY A CA 1
ATOM 1552 C C . GLY A 1 188 ? -2.645 2.845 -2.194 1.00 86.81 188 GLY A C 1
ATOM 1553 O O . GLY A 1 188 ? -2.575 2.259 -1.121 1.00 86.81 188 GLY A O 1
ATOM 1554 N N . PHE A 1 189 ? -3.058 2.256 -3.321 1.00 92.19 189 PHE A N 1
ATOM 1555 C CA . PHE A 1 189 ? -3.542 0.874 -3.371 1.00 92.19 189 PHE A CA 1
ATOM 1556 C C . PHE A 1 189 ? -3.000 0.112 -4.577 1.00 92.19 189 PHE A C 1
ATOM 1558 O O . PHE A 1 189 ? -2.734 0.684 -5.639 1.00 92.19 189 PHE A O 1
ATOM 1565 N N . LEU A 1 190 ? -2.902 -1.208 -4.427 1.00 93.75 190 LEU A N 1
ATOM 1566 C CA . LEU A 1 190 ? -2.635 -2.126 -5.527 1.00 93.75 190 LEU A CA 1
ATOM 1567 C C . LEU A 1 190 ? -3.713 -3.194 -5.614 1.00 93.75 190 LEU A C 1
ATOM 1569 O O . LEU A 1 190 ? -4.143 -3.770 -4.619 1.00 93.75 190 LEU A O 1
ATOM 1573 N N . LYS A 1 191 ? -4.080 -3.541 -6.842 1.00 94.38 191 LYS A N 1
ATOM 1574 C CA . LYS A 1 191 ? -4.898 -4.714 -7.133 1.00 94.38 191 LYS A CA 1
ATOM 1575 C C . LYS A 1 191 ? -4.119 -5.649 -8.033 1.00 94.38 191 LYS A C 1
ATOM 1577 O O . LYS A 1 191 ? -3.697 -5.253 -9.121 1.00 94.38 191 LYS A O 1
ATOM 1582 N N . PHE A 1 192 ? -3.960 -6.898 -7.618 1.00 94.31 192 PHE A N 1
ATOM 1583 C CA . PHE A 1 192 ? -3.261 -7.902 -8.407 1.00 94.31 192 PHE A CA 1
ATOM 1584 C C . PHE A 1 192 ? -3.794 -9.314 -8.174 1.00 94.31 192 PHE A C 1
ATOM 1586 O O . PHE A 1 192 ? -4.582 -9.581 -7.269 1.00 94.31 192 PHE A O 1
ATOM 1593 N N . THR A 1 193 ? -3.368 -10.230 -9.039 1.00 95.44 193 THR A N 1
ATOM 1594 C CA . THR A 1 193 ? -3.599 -11.667 -8.873 1.00 95.44 193 THR A CA 1
ATOM 1595 C C . THR A 1 193 ? -2.272 -12.396 -8.752 1.00 95.44 193 THR A C 1
ATOM 1597 O O . THR A 1 193 ? -1.355 -12.134 -9.528 1.00 95.44 193 THR A O 1
ATOM 1600 N N . ALA A 1 194 ? -2.174 -13.303 -7.788 1.00 95.31 194 ALA A N 1
ATOM 1601 C CA . ALA A 1 194 ? -1.031 -14.159 -7.534 1.00 95.31 194 ALA A CA 1
ATOM 1602 C C . ALA A 1 194 ? -1.390 -15.613 -7.867 1.00 95.31 194 ALA A C 1
ATOM 1604 O O . ALA A 1 194 ? -2.372 -16.171 -7.377 1.00 95.31 194 ALA A O 1
ATOM 1605 N N . ASP A 1 195 ? -0.583 -16.245 -8.708 1.00 95.38 195 ASP A N 1
ATOM 1606 C CA . ASP A 1 195 ? -0.725 -17.650 -9.049 1.00 95.38 195 ASP A CA 1
ATOM 1607 C C . ASP A 1 195 ? 0.090 -18.484 -8.069 1.00 95.38 195 ASP A C 1
ATOM 1609 O O . ASP A 1 195 ? 1.285 -18.721 -8.272 1.00 95.38 195 ASP A O 1
ATOM 1613 N N . VAL A 1 196 ? -0.577 -18.894 -6.993 1.00 95.50 196 VAL A N 1
ATOM 1614 C CA . VAL A 1 196 ? -0.005 -19.739 -5.949 1.00 95.50 196 VAL A CA 1
ATOM 1615 C C . VAL A 1 196 ? -0.552 -21.157 -6.087 1.00 95.50 196 VAL A C 1
ATOM 1617 O O . VAL A 1 196 ? -1.763 -21.358 -6.219 1.00 95.50 196 VAL A O 1
ATOM 1620 N N . TYR A 1 197 ? 0.349 -22.135 -6.075 1.00 96.00 197 TYR A N 1
ATOM 1621 C CA . TYR A 1 197 ? 0.032 -23.552 -6.223 1.00 96.00 197 TYR A CA 1
ATOM 1622 C C . TYR A 1 197 ? 0.522 -24.345 -5.023 1.00 96.00 197 TYR A C 1
ATOM 1624 O O . TYR A 1 197 ? 1.682 -24.214 -4.627 1.00 96.00 197 TYR A O 1
ATOM 1632 N N . ASP A 1 198 ? -0.347 -25.214 -4.523 1.00 95.44 198 ASP A N 1
ATOM 1633 C CA . ASP A 1 198 ? 0.013 -26.294 -3.612 1.00 95.44 198 ASP A CA 1
ATOM 1634 C C . ASP A 1 198 ? 0.813 -27.345 -4.390 1.00 95.44 198 ASP A C 1
ATOM 1636 O O . ASP A 1 198 ? 0.337 -27.886 -5.393 1.00 95.44 198 ASP A O 1
ATOM 1640 N N . LYS A 1 199 ? 2.042 -27.626 -3.952 1.00 93.12 199 LYS A N 1
ATOM 1641 C CA . LYS A 1 199 ? 2.927 -28.582 -4.625 1.00 93.12 199 LYS A CA 1
ATOM 1642 C C . LYS A 1 199 ? 2.480 -30.031 -4.463 1.00 93.12 199 LYS A C 1
ATOM 1644 O O . LYS A 1 199 ? 2.774 -30.835 -5.344 1.00 93.12 199 LYS A O 1
ATOM 1649 N N . ALA A 1 200 ? 1.783 -30.376 -3.382 1.00 93.94 200 ALA A N 1
ATOM 1650 C CA . ALA A 1 200 ? 1.310 -31.736 -3.149 1.00 93.94 200 ALA A CA 1
ATOM 1651 C C . ALA A 1 200 ? 0.130 -32.077 -4.066 1.00 93.94 200 ALA A C 1
ATOM 1653 O O . ALA A 1 200 ? 0.070 -33.167 -4.634 1.00 93.94 200 ALA A O 1
ATOM 1654 N N . THR A 1 201 ? -0.807 -31.139 -4.234 1.00 95.12 201 THR A N 1
ATOM 1655 C CA . THR A 1 201 ? -2.023 -31.373 -5.032 1.00 95.12 201 THR A CA 1
ATOM 1656 C C . THR A 1 201 ? -1.947 -30.830 -6.458 1.00 95.12 201 THR A C 1
ATOM 1658 O O . THR A 1 201 ? -2.781 -31.187 -7.291 1.00 95.12 201 THR A O 1
ATOM 1661 N N . GLY A 1 202 ? -0.991 -29.943 -6.747 1.00 93.31 202 GLY A N 1
ATOM 1662 C CA . GLY A 1 202 ? -0.901 -29.194 -8.003 1.00 93.31 202 GLY A CA 1
ATOM 1663 C C . GLY A 1 202 ? -2.039 -28.187 -8.201 1.00 93.31 202 GLY A C 1
ATOM 1664 O O . GLY A 1 202 ? -2.160 -27.595 -9.276 1.00 93.31 202 GLY A O 1
ATOM 1665 N N . LYS A 1 203 ? -2.912 -28.000 -7.201 1.00 95.25 203 LYS A N 1
ATOM 1666 C CA . LYS A 1 203 ? -4.074 -27.119 -7.311 1.00 95.25 203 LYS A CA 1
ATOM 1667 C C . LYS A 1 203 ? -3.694 -25.680 -7.004 1.00 95.25 203 LYS A C 1
ATOM 1669 O O . LYS A 1 203 ? -2.909 -25.387 -6.106 1.00 95.25 203 LYS A O 1
ATOM 1674 N N . LYS A 1 204 ? -4.318 -24.777 -7.755 1.00 94.19 204 LYS A N 1
ATOM 1675 C CA . LYS A 1 204 ? -4.213 -23.338 -7.547 1.00 94.19 204 LYS A CA 1
ATOM 1676 C C . LYS A 1 204 ? -5.105 -22.908 -6.382 1.00 94.19 204 LYS A C 1
ATOM 1678 O O . LYS A 1 204 ? -6.287 -23.254 -6.364 1.00 94.19 204 LYS A O 1
ATOM 1683 N N . VAL A 1 205 ? -4.564 -22.119 -5.460 1.00 93.06 205 VAL A N 1
ATOM 1684 C CA . VAL A 1 205 ? -5.346 -21.433 -4.418 1.00 93.06 205 VAL A CA 1
ATOM 1685 C C . VAL A 1 205 ? -5.875 -20.085 -4.927 1.00 93.06 205 VAL A C 1
ATOM 1687 O O . VAL A 1 205 ? -5.280 -19.488 -5.832 1.00 93.06 205 VAL A O 1
ATOM 1690 N N . PRO A 1 206 ? -7.001 -19.581 -4.384 1.00 92.12 206 PRO A N 1
ATOM 1691 C CA . PRO A 1 206 ? -7.451 -18.223 -4.665 1.00 92.12 206 PRO A CA 1
ATOM 1692 C C . PRO A 1 206 ? -6.340 -17.222 -4.336 1.00 92.12 206 PRO A C 1
ATOM 1694 O O . PRO A 1 206 ? -5.778 -17.255 -3.248 1.00 92.12 206 PRO A O 1
ATOM 1697 N N . GLY A 1 207 ? -6.017 -16.349 -5.286 1.00 92.31 207 GLY A N 1
ATOM 1698 C CA . GLY A 1 207 ? -4.900 -15.412 -5.158 1.00 92.31 207 GLY A CA 1
ATOM 1699 C C . GLY A 1 207 ? -5.256 -14.005 -5.606 1.00 92.31 207 GLY A C 1
ATOM 1700 O O . GLY A 1 207 ? -4.409 -13.311 -6.152 1.00 92.31 207 GLY A O 1
ATOM 1701 N N . ILE A 1 208 ? -6.518 -13.596 -5.462 1.00 94.94 208 ILE A N 1
ATOM 1702 C CA . ILE A 1 208 ? -6.877 -12.185 -5.629 1.00 94.94 208 ILE A CA 1
ATOM 1703 C C . ILE A 1 208 ? -6.339 -11.402 -4.431 1.00 94.94 208 ILE A C 1
ATOM 1705 O O . ILE A 1 208 ? -6.549 -11.809 -3.293 1.00 94.94 208 ILE A O 1
ATOM 1709 N N . VAL A 1 209 ? -5.640 -10.300 -4.694 1.00 95.88 209 VAL A N 1
ATOM 1710 C CA . VAL A 1 209 ? -5.050 -9.461 -3.651 1.00 95.88 209 VAL A CA 1
ATOM 1711 C C . VAL A 1 209 ? -5.393 -8.004 -3.925 1.00 95.88 209 VAL A C 1
ATOM 1713 O O . VAL A 1 209 ? -5.073 -7.452 -4.981 1.00 95.88 209 VAL A O 1
ATOM 1716 N N . PHE A 1 210 ? -6.059 -7.388 -2.959 1.00 95.94 210 PHE A N 1
ATOM 1717 C CA . PHE A 1 210 ? -6.151 -5.949 -2.803 1.00 95.94 210 PHE A CA 1
ATOM 1718 C C . PHE A 1 210 ? -5.154 -5.550 -1.717 1.00 95.94 210 PHE A C 1
ATOM 1720 O O . PHE A 1 210 ? -5.399 -5.789 -0.536 1.00 95.94 210 PHE A O 1
ATOM 1727 N N . ALA A 1 211 ? -4.004 -5.026 -2.137 1.00 94.44 211 ALA A N 1
ATOM 1728 C CA . ALA A 1 211 ? -2.990 -4.560 -1.212 1.00 94.44 211 ALA A CA 1
ATOM 1729 C C . ALA A 1 211 ? -3.270 -3.106 -0.840 1.00 94.44 211 ALA A C 1
ATOM 1731 O O . ALA A 1 211 ? -3.199 -2.199 -1.677 1.00 94.44 211 ALA A O 1
ATOM 1732 N N . ARG A 1 212 ? -3.633 -2.937 0.424 1.00 92.00 212 ARG A N 1
ATOM 1733 C CA . ARG A 1 212 ? -3.953 -1.684 1.097 1.00 92.00 212 ARG A CA 1
ATOM 1734 C C . ARG A 1 212 ? -2.890 -1.331 2.131 1.00 92.00 212 ARG A C 1
ATOM 1736 O O . ARG A 1 212 ? -2.627 -0.150 2.335 1.00 92.00 212 ARG A O 1
ATOM 1743 N N . GLY A 1 213 ? -2.261 -2.344 2.724 1.00 90.44 213 GLY A N 1
ATOM 1744 C CA . GLY A 1 213 ? -1.251 -2.174 3.757 1.00 90.44 213 GLY A CA 1
ATOM 1745 C C . GLY A 1 213 ? -1.833 -2.033 5.167 1.00 90.44 213 GLY A C 1
ATOM 1746 O O . GLY A 1 213 ? -3.043 -2.176 5.370 1.00 90.44 213 GLY A O 1
ATOM 1747 N N . PRO A 1 214 ? -0.957 -1.802 6.156 1.00 90.56 214 PRO A N 1
ATOM 1748 C CA . PRO A 1 214 ? -1.325 -1.803 7.561 1.00 90.56 214 PRO A CA 1
ATOM 1749 C C . PRO A 1 214 ? -2.091 -0.540 7.966 1.00 90.56 214 PRO A C 1
ATOM 1751 O O . PRO A 1 214 ? -1.862 0.557 7.451 1.00 90.56 214 PRO A O 1
ATOM 1754 N N . ALA A 1 215 ? -2.983 -0.705 8.935 1.00 92.00 215 ALA A N 1
ATOM 1755 C CA . ALA A 1 215 ? -3.808 0.355 9.487 1.00 92.00 215 ALA A CA 1
ATOM 1756 C C . ALA A 1 215 ? -3.869 0.269 11.015 1.00 92.00 215 ALA A C 1
ATOM 1758 O O . ALA A 1 215 ? -3.532 -0.744 11.633 1.00 92.00 215 ALA A O 1
ATOM 1759 N N . VAL A 1 216 ? -4.321 1.351 11.632 1.00 92.88 216 VAL A N 1
ATOM 1760 C CA . VAL A 1 216 ? -4.540 1.450 13.073 1.00 92.88 216 VAL A CA 1
ATOM 1761 C C . VAL A 1 216 ? -5.938 1.973 13.341 1.00 92.88 216 VAL A C 1
ATOM 1763 O O . VAL A 1 216 ? -6.465 2.767 12.568 1.00 92.88 216 VAL A O 1
ATOM 1766 N N . ALA A 1 217 ? -6.551 1.516 14.427 1.00 94.81 217 ALA A N 1
ATOM 1767 C CA . ALA A 1 217 ? -7.824 2.040 14.903 1.00 94.81 217 ALA A CA 1
ATOM 1768 C C . ALA A 1 217 ? -7.850 2.061 16.429 1.00 94.81 217 ALA A C 1
ATOM 1770 O O . ALA A 1 217 ? -7.209 1.234 17.078 1.00 94.81 217 ALA A O 1
ATOM 1771 N N . ILE A 1 218 ? -8.610 2.983 17.011 1.00 95.56 218 ILE A N 1
ATOM 1772 C CA . ILE A 1 218 ? -8.611 3.201 18.460 1.00 95.56 218 ILE A CA 1
ATOM 1773 C C . ILE A 1 218 ? -10.017 3.255 19.047 1.00 95.56 218 ILE A C 1
ATOM 1775 O O . ILE A 1 218 ? -10.898 3.984 18.596 1.00 95.56 218 ILE A O 1
ATOM 1779 N N . LEU A 1 219 ? -10.221 2.465 20.096 1.00 96.62 219 LEU A N 1
ATOM 1780 C CA . LEU A 1 219 ? -11.404 2.500 20.936 1.00 96.62 219 LEU A CA 1
ATOM 1781 C C . LEU A 1 219 ? -11.215 3.569 22.014 1.00 96.62 219 LEU A C 1
ATOM 1783 O O . LEU A 1 219 ? -10.437 3.391 22.946 1.00 96.62 219 LEU A O 1
ATOM 1787 N N . ILE A 1 220 ? -11.941 4.675 21.895 1.00 95.94 220 ILE A N 1
ATOM 1788 C CA . ILE A 1 220 ? -11.922 5.772 22.867 1.00 95.94 220 ILE A CA 1
ATOM 1789 C C . ILE A 1 220 ? -13.112 5.602 23.807 1.00 95.94 220 ILE A C 1
ATOM 1791 O O . ILE A 1 220 ? -14.258 5.719 23.369 1.00 95.94 220 ILE A O 1
ATOM 1795 N N . LEU A 1 221 ? -12.843 5.353 25.089 1.00 96.00 221 LEU A N 1
ATOM 1796 C CA . LEU A 1 221 ? -13.849 5.262 26.145 1.00 96.00 221 LEU A CA 1
ATOM 1797 C C . LEU A 1 221 ? -13.749 6.469 27.082 1.00 96.00 221 LEU A C 1
ATOM 1799 O O . LEU A 1 221 ? -12.709 6.717 27.690 1.00 96.00 221 LEU A O 1
ATOM 1803 N N . LEU A 1 222 ? -14.843 7.211 27.212 1.00 95.06 222 LEU A N 1
ATOM 1804 C CA . LEU A 1 222 ? -14.949 8.402 28.042 1.00 95.06 222 LEU A CA 1
ATOM 1805 C C . LEU A 1 222 ? -15.954 8.170 29.169 1.00 95.06 222 LEU A C 1
ATOM 1807 O O . LEU A 1 222 ? -17.142 7.963 28.919 1.00 95.06 222 LEU A O 1
ATOM 1811 N N . ASP A 1 223 ? -15.481 8.234 30.407 1.00 94.75 223 ASP A N 1
ATOM 1812 C CA . ASP A 1 223 ? -16.310 8.143 31.604 1.00 94.75 223 ASP A CA 1
ATOM 1813 C C . ASP A 1 223 ? -16.843 9.531 31.981 1.00 94.75 223 ASP A C 1
ATOM 1815 O O . ASP A 1 223 ? -16.078 10.486 32.153 1.00 94.75 223 ASP A O 1
ATOM 1819 N N . SER A 1 224 ? -18.161 9.647 32.143 1.00 94.50 224 SER A N 1
ATOM 1820 C CA . SER A 1 224 ? -18.823 10.885 32.559 1.00 94.50 224 SER A CA 1
ATOM 1821 C C . SER A 1 224 ? -20.035 10.586 33.439 1.00 94.50 224 SER A C 1
ATOM 1823 O O . SER A 1 224 ? -20.917 9.825 33.054 1.00 94.50 224 SER A O 1
ATOM 1825 N N . GLU A 1 225 ? -20.082 11.177 34.639 1.00 91.75 225 GLU A N 1
ATOM 1826 C CA . GLU A 1 225 ? -21.201 11.041 35.595 1.00 91.75 225 GLU A CA 1
ATOM 1827 C C . GLU A 1 225 ? -21.618 9.584 35.913 1.00 91.75 225 GLU A C 1
ATOM 1829 O O . GLU A 1 225 ? -22.775 9.318 36.228 1.00 91.75 225 GLU A O 1
ATOM 1834 N N . GLY A 1 226 ? -20.675 8.636 35.872 1.00 90.38 226 GLY A N 1
ATOM 1835 C CA . GLY A 1 226 ? -20.929 7.221 36.176 1.00 90.38 226 GLY A CA 1
ATOM 1836 C C . GLY A 1 226 ? -21.376 6.370 34.984 1.00 90.38 226 GLY A C 1
ATOM 1837 O O . GLY A 1 226 ? -21.621 5.181 35.165 1.00 90.38 226 GLY A O 1
ATOM 1838 N N . GLU A 1 227 ? -21.440 6.942 33.781 1.00 95.06 227 GLU A N 1
ATOM 1839 C CA . GLU A 1 227 ? -21.654 6.209 32.531 1.00 95.06 227 GLU A CA 1
ATOM 1840 C C . GLU A 1 227 ? -20.410 6.276 31.633 1.00 95.06 227 GLU A C 1
ATOM 1842 O O . GLU A 1 227 ? -19.748 7.313 31.540 1.00 95.06 227 GLU A O 1
ATOM 1847 N N . THR A 1 228 ? -20.109 5.172 30.945 1.00 96.50 228 THR A N 1
ATOM 1848 C CA . THR A 1 228 ? -19.020 5.085 29.962 1.00 96.50 228 THR A CA 1
ATOM 1849 C C . THR A 1 228 ? -19.573 5.234 28.551 1.00 96.50 228 THR A C 1
ATOM 1851 O O . THR A 1 228 ? -20.527 4.554 28.157 1.00 96.50 228 THR A O 1
ATOM 1854 N N . TYR A 1 229 ? -18.930 6.079 27.756 1.00 97.25 229 TYR A N 1
ATOM 1855 C CA . TYR A 1 229 ? -19.298 6.356 26.377 1.00 97.25 229 TYR A CA 1
ATOM 1856 C C . TYR A 1 229 ? -18.154 6.021 25.426 1.00 97.25 229 TYR A C 1
ATOM 1858 O O . TYR A 1 229 ? -17.001 6.299 25.724 1.00 97.25 229 TYR A O 1
ATOM 1866 N N . ALA A 1 230 ? -18.471 5.466 24.262 1.00 97.44 230 ALA A N 1
ATOM 1867 C CA . ALA A 1 230 ? -17.527 5.261 23.175 1.00 97.44 230 ALA A CA 1
ATOM 1868 C C . ALA A 1 230 ? -17.644 6.381 22.138 1.00 97.44 230 ALA A C 1
ATOM 1870 O O . ALA A 1 230 ? -18.758 6.764 21.766 1.00 97.44 230 ALA A O 1
ATOM 1871 N N . VAL A 1 231 ? -16.506 6.882 21.662 1.00 96.44 231 VAL A N 1
ATOM 1872 C CA . VAL A 1 231 ? -16.441 7.866 20.571 1.00 96.44 231 VAL A CA 1
ATOM 1873 C C . VAL A 1 231 ? -16.242 7.132 19.246 1.00 96.44 231 VAL A C 1
ATOM 1875 O O . VAL A 1 231 ? -15.324 6.328 19.112 1.00 96.44 231 VAL A O 1
ATOM 1878 N N . LEU A 1 232 ? -17.119 7.408 18.284 1.00 96.12 232 LEU A N 1
ATOM 1879 C CA . LEU A 1 232 ? -17.126 6.845 16.936 1.00 96.12 232 LEU A CA 1
ATOM 1880 C C . LEU A 1 232 ? -17.137 7.959 15.893 1.00 96.12 232 LEU A C 1
ATOM 1882 O O . LEU A 1 232 ? -17.582 9.078 16.165 1.00 96.12 232 LEU A O 1
ATOM 1886 N N . THR A 1 233 ? -16.733 7.618 14.679 1.00 94.25 233 THR A N 1
ATOM 1887 C CA . THR A 1 233 ? -16.835 8.469 13.495 1.00 94.25 233 THR A CA 1
ATOM 1888 C C . THR A 1 233 ? -17.839 7.860 12.515 1.00 94.25 233 THR A C 1
ATOM 1890 O O . THR A 1 233 ? -17.846 6.659 12.257 1.00 94.25 233 THR A O 1
ATOM 1893 N N . GLU A 1 234 ? -18.770 8.670 12.017 1.00 94.12 234 GLU A N 1
ATOM 1894 C CA . GLU A 1 234 ? -19.681 8.322 10.929 1.00 94.12 234 GLU A CA 1
ATOM 1895 C C . GLU A 1 234 ? -19.019 8.727 9.616 1.00 94.12 234 GLU A C 1
ATOM 1897 O O . GLU A 1 234 ? -18.775 9.915 9.391 1.00 94.12 234 GLU A O 1
ATOM 1902 N N . GLN A 1 235 ? -18.730 7.748 8.760 1.00 91.12 235 GLN A N 1
ATOM 1903 C CA . GLN A 1 235 ? -18.086 7.991 7.472 1.00 91.12 235 GLN A CA 1
ATOM 1904 C C . GLN A 1 235 ? -18.846 7.325 6.325 1.00 91.12 235 GLN A C 1
ATOM 1906 O O . GLN A 1 235 ? -19.498 6.283 6.471 1.00 91.12 235 GLN A O 1
ATOM 1911 N N . VAL A 1 236 ? -18.743 7.924 5.136 1.00 90.12 236 VAL A N 1
ATOM 1912 C CA . VAL A 1 236 ? -19.269 7.336 3.900 1.00 90.12 236 VAL A CA 1
ATOM 1913 C C . VAL A 1 236 ? -18.378 6.170 3.488 1.00 90.12 236 VAL A C 1
ATOM 1915 O O . VAL A 1 236 ? -17.180 6.327 3.250 1.00 90.12 236 VAL A O 1
ATOM 1918 N N . ARG A 1 237 ? -18.976 4.988 3.333 1.00 91.31 237 ARG A N 1
ATOM 1919 C CA . ARG A 1 237 ? -18.285 3.799 2.834 1.00 91.31 237 ARG A CA 1
ATOM 1920 C C . ARG A 1 237 ? -18.919 3.350 1.525 1.00 91.31 237 ARG A C 1
ATOM 1922 O O . ARG A 1 237 ? -19.845 2.539 1.496 1.00 91.31 237 ARG A O 1
ATOM 1929 N N . VAL A 1 238 ? -18.384 3.875 0.419 1.00 91.12 238 VAL A N 1
ATOM 1930 C CA . VAL A 1 238 ? -18.815 3.541 -0.951 1.00 91.12 238 VAL A CA 1
ATOM 1931 C C . VAL A 1 238 ? -18.850 2.025 -1.213 1.00 91.12 238 VAL A C 1
ATOM 1933 O O . VAL A 1 238 ? -19.861 1.576 -1.753 1.00 91.12 238 VAL A O 1
ATOM 1936 N N . PRO A 1 239 ? -17.864 1.200 -0.782 1.00 87.50 239 PRO A N 1
ATOM 1937 C CA . PRO A 1 239 ? -17.882 -0.245 -1.052 1.00 87.50 239 PRO A CA 1
ATOM 1938 C C . PRO A 1 239 ? -19.103 -0.995 -0.496 1.00 87.50 239 PRO A C 1
ATOM 1940 O O . PRO A 1 239 ? -19.492 -2.027 -1.032 1.00 87.50 239 PRO A O 1
ATOM 1943 N N . VAL A 1 240 ? -19.719 -0.475 0.567 1.00 91.69 240 VAL A N 1
ATOM 1944 C CA . VAL A 1 240 ? -20.910 -1.049 1.222 1.00 91.69 240 VAL A CA 1
ATOM 1945 C C . VAL A 1 240 ? -22.168 -0.195 1.023 1.00 91.69 240 VAL A C 1
ATOM 1947 O O . VAL A 1 240 ? -23.236 -0.541 1.541 1.00 91.69 240 VAL A O 1
ATOM 1950 N N . GLY A 1 241 ? -22.045 0.908 0.273 1.00 91.88 241 GLY A N 1
ATOM 1951 C CA . GLY A 1 241 ? -23.133 1.790 -0.145 1.00 91.88 241 GLY A CA 1
ATOM 1952 C C . GLY A 1 241 ? -23.869 2.499 0.992 1.00 91.88 241 GLY A C 1
ATOM 1953 O O . GLY A 1 241 ? -25.049 2.806 0.837 1.00 91.88 241 GLY A O 1
ATOM 1954 N N . ARG A 1 242 ? -23.233 2.712 2.151 1.00 94.00 242 ARG A N 1
ATOM 1955 C CA . ARG A 1 242 ? -23.890 3.280 3.341 1.00 94.00 242 ARG A CA 1
ATOM 1956 C C . ARG A 1 242 ? -22.934 4.111 4.195 1.00 94.00 242 ARG A C 1
ATOM 1958 O O . ARG A 1 242 ? -21.717 3.988 4.064 1.00 94.00 242 ARG A O 1
ATOM 1965 N N . LEU A 1 243 ? -23.508 4.920 5.082 1.00 93.50 243 LEU A N 1
ATOM 1966 C CA . LEU A 1 243 ? -22.799 5.504 6.220 1.00 93.50 243 LEU A CA 1
ATOM 1967 C C . LEU A 1 243 ? -22.596 4.416 7.281 1.00 93.50 243 LEU A C 1
ATOM 1969 O O . LEU A 1 243 ? -23.516 3.633 7.544 1.00 93.50 243 LEU A O 1
ATOM 1973 N N . ILE A 1 244 ? -21.400 4.340 7.856 1.00 94.62 244 ILE A N 1
ATOM 1974 C CA . ILE A 1 244 ? -21.074 3.408 8.940 1.00 94.62 244 ILE A CA 1
ATOM 1975 C C . ILE A 1 244 ? -20.487 4.192 10.105 1.00 94.62 244 ILE A C 1
ATOM 1977 O O . ILE A 1 244 ? -19.682 5.092 9.899 1.00 94.62 244 ILE A O 1
ATOM 1981 N N . LEU A 1 245 ? -20.897 3.818 11.319 1.00 95.69 245 LEU A N 1
ATOM 1982 C CA . LEU A 1 245 ? -20.243 4.229 12.555 1.00 95.69 245 LEU A CA 1
ATOM 1983 C C . LEU A 1 245 ? -19.051 3.311 12.821 1.00 95.69 245 LEU A C 1
ATOM 1985 O O . LEU A 1 245 ? -19.233 2.107 13.002 1.00 95.69 245 LEU A O 1
ATOM 1989 N N . GLU A 1 246 ? -17.848 3.852 12.862 1.00 95.25 246 GLU A N 1
ATOM 1990 C CA . GLU A 1 246 ? -16.622 3.086 13.070 1.00 95.25 246 GLU A CA 1
ATOM 1991 C C . GLU A 1 246 ? -15.708 3.746 14.103 1.00 95.25 246 GLU A C 1
ATOM 1993 O O . GLU A 1 246 ? -15.987 4.836 14.603 1.00 95.25 246 GLU A O 1
ATOM 1998 N N . LEU A 1 247 ? -14.647 3.034 14.480 1.00 94.94 247 LEU A N 1
ATOM 1999 C CA . LEU A 1 247 ? -13.579 3.619 15.284 1.00 94.94 247 LEU A CA 1
ATOM 2000 C C . LEU A 1 247 ? -12.794 4.631 14.444 1.00 94.94 247 LEU A C 1
ATO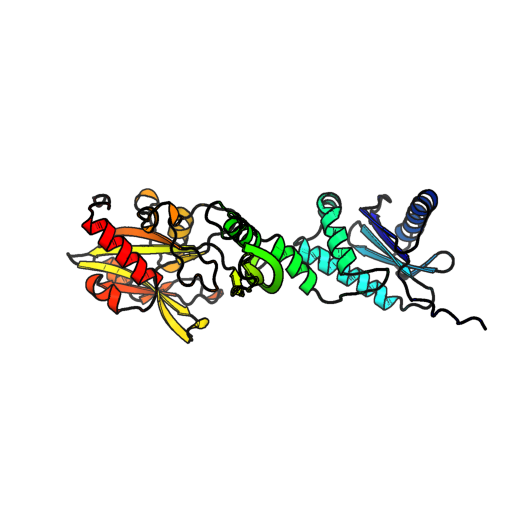M 2002 O O . LEU A 1 247 ? -12.559 4.335 13.268 1.00 94.94 247 LEU A O 1
ATOM 2006 N N . PRO A 1 248 ? -12.303 5.728 15.050 1.00 92.44 248 PRO A N 1
ATOM 2007 C CA . PRO A 1 248 ? -11.280 6.544 14.420 1.00 92.44 248 PRO A CA 1
ATOM 2008 C C . PRO A 1 248 ? -10.091 5.681 13.999 1.00 92.44 248 PRO A C 1
ATOM 2010 O O . PRO A 1 248 ? -9.623 4.844 14.787 1.00 92.44 248 PRO A O 1
ATOM 2013 N N . ALA A 1 249 ? -9.663 5.821 12.747 1.00 90.19 249 ALA A N 1
ATOM 2014 C CA . ALA A 1 249 ? -8.707 4.906 12.139 1.00 90.19 249 ALA A CA 1
ATOM 2015 C C . ALA A 1 249 ? -7.932 5.548 10.988 1.00 90.19 249 ALA A C 1
ATOM 2017 O O . ALA A 1 249 ? -8.506 6.279 10.193 1.00 90.19 249 ALA A O 1
ATOM 2018 N N . GLY A 1 250 ? -6.668 5.155 10.834 1.00 87.50 250 GLY A N 1
ATOM 2019 C CA . GLY A 1 250 ? -5.799 5.639 9.764 1.00 87.50 250 GLY A CA 1
ATOM 2020 C C . GLY A 1 250 ? -4.916 4.553 9.177 1.00 87.50 250 GLY A C 1
ATOM 2021 O O . GLY A 1 250 ? -4.670 3.512 9.794 1.00 87.50 250 GLY A O 1
ATOM 2022 N N . MET A 1 251 ? -4.450 4.787 7.954 1.00 86.06 251 MET A N 1
ATOM 2023 C CA . MET A 1 251 ? -3.466 3.919 7.308 1.00 86.06 251 MET A CA 1
ATOM 2024 C C . MET A 1 251 ? -2.065 4.373 7.688 1.00 86.06 251 MET A C 1
ATOM 2026 O O . MET A 1 251 ? -1.801 5.566 7.796 1.00 86.06 251 MET A O 1
ATOM 2030 N N . LEU A 1 252 ? -1.156 3.421 7.860 1.00 80.62 252 LEU A N 1
ATOM 2031 C CA . LEU A 1 252 ? 0.225 3.763 8.162 1.00 80.62 252 LEU A CA 1
ATOM 2032 C C . LEU A 1 252 ? 0.967 4.132 6.887 1.00 80.62 252 LEU A C 1
ATOM 2034 O O . LEU A 1 252 ? 0.875 3.458 5.856 1.00 80.62 252 LEU A O 1
ATOM 2038 N N . ASP A 1 253 ? 1.769 5.179 6.999 1.00 69.19 253 ASP A N 1
ATOM 2039 C CA . ASP A 1 253 ? 2.714 5.547 5.966 1.00 69.19 253 ASP A CA 1
ATOM 2040 C C . ASP A 1 253 ? 3.968 4.679 6.051 1.00 69.19 253 ASP A C 1
ATOM 2042 O O . ASP A 1 253 ? 4.443 4.329 7.132 1.00 69.19 253 ASP A O 1
ATOM 2046 N N . ALA A 1 254 ? 4.497 4.326 4.876 1.00 58.28 254 ALA A N 1
ATOM 2047 C CA . ALA A 1 254 ? 5.585 3.364 4.697 1.00 58.28 254 ALA A CA 1
ATOM 2048 C C . ALA A 1 254 ? 6.877 3.699 5.473 1.00 58.28 254 ALA A C 1
ATOM 2050 O O . ALA A 1 254 ? 7.721 2.818 5.636 1.00 58.28 254 ALA A O 1
ATOM 2051 N N . ASP A 1 255 ? 7.017 4.941 5.947 1.00 51.84 255 ASP A N 1
ATOM 2052 C CA . ASP A 1 255 ? 8.252 5.478 6.516 1.00 51.84 255 ASP A CA 1
ATOM 2053 C C . ASP A 1 255 ? 8.213 5.690 8.040 1.00 51.84 255 ASP A C 1
ATOM 2055 O O . ASP A 1 255 ? 9.272 5.890 8.633 1.00 51.84 255 ASP A O 1
ATOM 2059 N N . GLU A 1 256 ? 7.049 5.632 8.703 1.00 54.44 256 GLU A N 1
ATOM 2060 C CA . GLU A 1 256 ? 6.966 6.080 10.106 1.00 54.44 256 GLU A CA 1
ATOM 2061 C C . GLU A 1 256 ? 7.036 4.949 11.138 1.00 54.44 256 GLU A C 1
ATOM 2063 O O . GLU A 1 256 ? 7.580 5.175 12.213 1.00 54.44 256 GLU A O 1
ATOM 2068 N N . GLY A 1 257 ? 6.554 3.728 10.859 1.00 59.41 257 GLY A N 1
ATOM 2069 C CA . GLY A 1 257 ? 6.614 2.589 11.804 1.00 59.41 257 GLY A CA 1
ATOM 2070 C C . GLY A 1 257 ? 5.982 2.835 13.191 1.00 59.41 257 GLY A C 1
ATOM 2071 O O . GLY A 1 257 ? 5.979 1.940 14.037 1.00 59.41 257 GLY A O 1
ATOM 2072 N N . ASP A 1 258 ? 5.443 4.031 13.418 1.00 75.31 258 ASP A N 1
ATOM 2073 C CA . ASP A 1 258 ? 4.879 4.520 14.660 1.00 75.31 258 ASP A CA 1
ATOM 2074 C C . ASP A 1 258 ? 3.366 4.319 14.628 1.00 75.31 258 ASP A C 1
ATOM 2076 O O . ASP A 1 258 ? 2.579 5.187 14.233 1.00 75.31 258 ASP A O 1
ATOM 2080 N N . PHE A 1 259 ? 2.969 3.106 15.009 1.00 76.38 259 PHE A N 1
ATOM 2081 C CA . PHE A 1 259 ? 1.570 2.701 15.074 1.00 76.38 259 PHE A CA 1
ATOM 2082 C C . PHE A 1 259 ? 0.778 3.581 16.052 1.00 76.38 259 PHE A C 1
ATOM 2084 O O . PHE A 1 259 ? -0.357 3.958 15.761 1.00 76.38 259 PHE A O 1
ATOM 2091 N N . VAL A 1 260 ? 1.378 3.930 17.195 1.00 77.56 260 VAL A N 1
ATOM 2092 C CA . VAL A 1 260 ? 0.707 4.692 18.257 1.00 77.56 260 VAL A CA 1
ATOM 2093 C C . VAL A 1 260 ? 0.626 6.170 17.881 1.00 77.56 260 VAL A C 1
ATOM 2095 O O . VAL A 1 260 ? -0.448 6.759 17.984 1.00 77.56 260 VAL A O 1
ATOM 2098 N N . GLY A 1 261 ? 1.716 6.756 17.375 1.00 81.38 261 GLY A N 1
ATOM 2099 C CA . GLY A 1 261 ? 1.737 8.135 16.884 1.00 81.38 261 GLY A CA 1
ATOM 2100 C C . GLY A 1 261 ? 0.757 8.371 15.745 1.00 81.38 261 GLY A C 1
ATOM 2101 O O . GLY A 1 261 ? 0.028 9.363 15.767 1.00 81.38 261 GLY A O 1
ATOM 2102 N N . THR A 1 262 ? 0.655 7.424 14.807 1.00 81.88 262 THR A N 1
ATOM 2103 C CA . THR A 1 262 ? -0.355 7.512 13.745 1.00 81.88 262 THR A CA 1
ATOM 2104 C C . THR A 1 262 ? -1.763 7.435 14.325 1.00 81.88 262 THR A C 1
ATOM 2106 O O . THR A 1 262 ? -2.582 8.289 14.016 1.00 81.88 262 THR A O 1
ATOM 2109 N N . ALA A 1 263 ? -2.046 6.484 15.224 1.00 82.19 263 ALA A N 1
ATOM 2110 C CA . ALA A 1 263 ? -3.371 6.376 15.838 1.00 82.19 263 ALA A CA 1
ATOM 2111 C C . ALA A 1 263 ? -3.775 7.662 16.580 1.00 82.19 263 ALA A C 1
ATOM 2113 O O . ALA A 1 263 ? -4.917 8.095 16.470 1.00 82.19 263 ALA A O 1
ATOM 2114 N N . VAL A 1 264 ? -2.846 8.297 17.302 1.00 85.00 264 VAL A N 1
ATOM 2115 C CA . VAL A 1 264 ? -3.104 9.560 18.010 1.00 85.00 264 VAL A CA 1
ATOM 2116 C C . VAL A 1 264 ? -3.342 10.724 17.046 1.00 85.00 264 VAL A C 1
ATOM 2118 O O . VAL A 1 264 ? -4.296 11.476 17.249 1.00 85.00 264 VAL A O 1
ATOM 2121 N N . ARG A 1 265 ? -2.532 10.852 15.986 1.00 85.38 265 ARG A N 1
ATOM 2122 C CA . ARG A 1 265 ? -2.700 11.888 14.950 1.00 85.38 265 ARG A CA 1
ATOM 2123 C C . ARG A 1 265 ? -4.077 11.795 14.289 1.00 85.38 265 ARG A C 1
ATOM 2125 O O . ARG A 1 265 ? -4.796 12.786 14.220 1.00 85.38 265 ARG A O 1
ATOM 2132 N N . GLU A 1 266 ? -4.472 10.589 13.898 1.00 85.00 266 GLU A N 1
ATOM 2133 C CA . GLU A 1 266 ? -5.755 10.315 13.237 1.00 85.00 266 GLU A CA 1
ATOM 2134 C C . GLU A 1 266 ? -6.943 10.621 14.157 1.00 85.00 266 GLU A C 1
ATOM 2136 O O . GLU A 1 266 ? -7.945 11.194 13.737 1.00 85.00 266 GLU A O 1
ATOM 2141 N N . VAL A 1 267 ? -6.831 10.327 15.457 1.00 86.19 267 VAL A N 1
ATOM 2142 C CA . VAL A 1 267 ? -7.866 10.713 16.430 1.00 86.19 267 VAL A CA 1
ATOM 2143 C C . VAL A 1 267 ? -8.017 12.219 16.528 1.00 86.19 267 VAL A C 1
ATOM 2145 O O . VAL A 1 267 ? -9.149 12.711 16.591 1.00 86.19 267 VAL A O 1
ATOM 2148 N N . GLU A 1 268 ? -6.912 12.955 16.587 1.00 87.31 268 GLU A N 1
ATOM 2149 C CA . GLU A 1 268 ? -6.961 14.409 16.684 1.00 87.31 268 GLU A CA 1
ATOM 2150 C C . GLU A 1 268 ? -7.595 15.016 15.426 1.00 87.31 268 GLU A C 1
ATOM 2152 O O . GLU A 1 268 ? -8.472 15.874 15.537 1.00 87.31 268 GLU A O 1
ATOM 2157 N N . GLU A 1 269 ? -7.256 14.509 14.243 1.00 84.38 269 GLU A N 1
ATOM 2158 C CA . GLU A 1 269 ? -7.830 14.957 12.970 1.00 84.38 269 GLU A CA 1
ATOM 2159 C C . GLU A 1 269 ? -9.327 14.611 12.842 1.00 84.38 269 GLU A C 1
ATOM 2161 O O . GLU A 1 269 ? -10.152 15.471 12.502 1.00 84.38 269 GLU A O 1
ATOM 2166 N N . GLU A 1 270 ? -9.717 13.378 13.181 1.00 84.50 270 GLU A N 1
ATOM 2167 C CA . GLU A 1 270 ? -11.087 12.893 12.991 1.00 84.50 270 GLU A CA 1
ATOM 2168 C C . GLU A 1 270 ? -12.048 13.252 14.132 1.00 84.50 270 GLU A C 1
ATOM 2170 O O . GLU A 1 270 ? -13.261 13.301 13.925 1.00 84.50 270 GLU A O 1
ATOM 2175 N N . THR A 1 271 ? -11.561 13.497 15.349 1.00 82.94 271 THR A N 1
ATOM 2176 C CA . THR A 1 271 ? -12.422 13.773 16.520 1.00 82.94 271 THR A CA 1
ATOM 2177 C C . THR A 1 271 ? -12.135 15.128 17.173 1.00 82.94 271 THR A C 1
ATOM 2179 O O . THR A 1 271 ? -13.014 15.740 17.801 1.00 82.94 271 THR A O 1
ATOM 2182 N N . GLY A 1 272 ? -10.926 15.660 16.990 1.00 83.62 272 GLY A N 1
ATOM 2183 C CA . GLY A 1 272 ? -10.419 16.832 17.704 1.00 83.62 272 GLY A CA 1
ATOM 2184 C C . GLY A 1 272 ? -10.111 16.567 19.177 1.00 83.62 272 GLY A C 1
ATOM 2185 O O . GLY A 1 272 ? -10.135 17.514 19.963 1.00 83.62 272 GLY A O 1
ATOM 2186 N N . ILE A 1 273 ? -9.907 15.306 19.565 1.00 84.50 273 ILE A N 1
ATOM 2187 C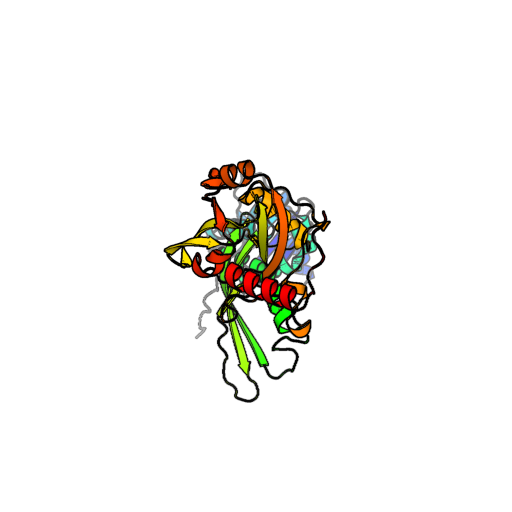 CA . ILE A 1 273 ? -9.431 14.916 20.895 1.00 84.50 273 ILE A CA 1
ATOM 2188 C C . ILE A 1 273 ? -7.913 14.752 20.812 1.00 84.50 273 ILE A C 1
ATOM 2190 O O . ILE A 1 273 ? -7.425 13.967 20.008 1.00 84.50 273 ILE A O 1
ATOM 2194 N N . SER A 1 274 ? -7.176 15.462 21.662 1.00 85.19 274 SER A N 1
ATOM 2195 C CA . SER A 1 274 ? -5.732 15.266 21.798 1.00 85.19 274 SER A CA 1
ATOM 2196 C C . SER A 1 274 ? -5.468 14.181 22.842 1.00 85.19 274 SER A C 1
ATOM 2198 O O . SER A 1 274 ? -5.997 14.252 23.956 1.00 85.19 274 SER A O 1
ATOM 2200 N N . LEU A 1 275 ? -4.698 13.159 22.467 1.00 85.38 275 LEU A N 1
ATOM 2201 C CA . LEU A 1 275 ? -4.357 12.022 23.322 1.00 85.38 275 LEU A CA 1
ATOM 2202 C C . LEU A 1 275 ? -2.855 12.017 23.615 1.00 85.38 275 LEU A C 1
ATOM 2204 O O . LEU A 1 275 ? -2.045 12.271 22.727 1.00 85.38 275 LEU A O 1
ATOM 2208 N N . ASN A 1 276 ? -2.475 11.661 24.841 1.00 83.75 276 ASN A N 1
ATOM 2209 C CA . ASN A 1 276 ? -1.077 11.379 25.155 1.00 83.75 276 ASN A CA 1
ATOM 2210 C C . ASN A 1 276 ? -0.750 9.937 24.762 1.00 83.75 276 ASN A C 1
ATOM 2212 O O . ASN A 1 276 ? -1.501 9.022 25.095 1.00 83.75 276 ASN A O 1
ATOM 2216 N N . LEU A 1 277 ? 0.404 9.726 24.128 1.00 80.88 277 LEU A N 1
ATOM 2217 C CA . LEU A 1 277 ? 0.866 8.398 23.703 1.00 80.88 277 LEU A CA 1
ATOM 2218 C C . LEU A 1 277 ? 0.970 7.400 24.867 1.00 80.88 277 LEU A C 1
ATOM 2220 O O . LEU A 1 277 ? 0.700 6.218 24.687 1.00 80.88 277 LEU A O 1
ATOM 2224 N N . GLU A 1 278 ? 1.333 7.876 26.060 1.00 83.25 278 GLU A N 1
ATOM 2225 C CA . GLU A 1 278 ? 1.524 7.046 27.259 1.00 83.25 278 GLU A CA 1
ATOM 2226 C C . GLU A 1 278 ? 0.212 6.473 27.821 1.00 83.25 278 GLU A C 1
ATOM 2228 O O . GLU A 1 278 ? 0.232 5.459 28.516 1.00 83.25 278 GLU A O 1
ATOM 2233 N N . ASP A 1 279 ? -0.926 7.094 27.498 1.00 86.19 279 ASP A N 1
ATOM 2234 C CA . ASP A 1 279 ? -2.251 6.677 27.971 1.00 86.19 279 ASP A CA 1
ATOM 2235 C C . ASP A 1 279 ? -2.947 5.706 26.996 1.00 86.19 279 ASP A C 1
ATOM 2237 O O . ASP A 1 279 ? -4.075 5.265 27.242 1.00 86.19 279 ASP A O 1
ATOM 2241 N N . VAL A 1 280 ? -2.296 5.377 25.874 1.00 90.75 280 VAL A N 1
ATOM 2242 C CA . VAL A 1 280 ? -2.830 4.486 24.841 1.00 90.75 280 VAL A CA 1
ATOM 2243 C C . VAL A 1 280 ? -2.351 3.054 25.075 1.00 90.75 280 VAL A C 1
ATOM 2245 O O . VAL A 1 280 ? -1.159 2.770 25.160 1.00 90.75 280 VAL A O 1
ATOM 2248 N N . ILE A 1 281 ? -3.299 2.122 25.144 1.00 93.19 281 ILE A N 1
ATOM 2249 C CA . ILE A 1 281 ? -3.050 0.694 25.367 1.00 93.19 281 ILE A CA 1
ATOM 2250 C C . ILE A 1 281 ? -3.200 -0.049 24.039 1.00 93.19 281 ILE A C 1
ATOM 2252 O O . ILE A 1 281 ? -4.236 0.058 23.386 1.00 93.19 281 ILE A O 1
ATOM 2256 N N . ASP A 1 282 ? -2.207 -0.848 23.652 1.00 94.25 282 ASP A N 1
ATOM 2257 C CA . ASP A 1 282 ? -2.303 -1.751 22.499 1.00 94.25 282 ASP A CA 1
ATOM 2258 C C . ASP A 1 282 ? -3.158 -2.979 22.863 1.00 94.25 282 ASP A C 1
ATOM 2260 O O . ASP A 1 282 ? -2.723 -3.863 23.602 1.00 94.25 282 ASP A O 1
ATOM 2264 N N . LEU A 1 283 ? -4.397 -3.036 22.362 1.00 95.75 283 LEU A N 1
ATOM 2265 C CA . LEU A 1 283 ? -5.295 -4.179 22.565 1.00 95.75 283 LEU A CA 1
ATOM 2266 C C . LEU A 1 283 ? -4.830 -5.407 21.784 1.00 95.75 283 LEU A C 1
ATOM 2268 O O . LEU A 1 283 ? -5.031 -6.540 22.222 1.00 95.75 283 LEU A O 1
ATOM 2272 N N . THR A 1 284 ? -4.237 -5.196 20.612 1.00 95.19 284 THR A N 1
ATOM 2273 C CA . THR A 1 284 ? -3.719 -6.277 19.773 1.00 95.19 284 THR A CA 1
ATOM 2274 C C . THR A 1 284 ? -2.489 -6.957 20.365 1.00 95.19 284 THR A C 1
ATOM 2276 O O . THR A 1 284 ? -2.266 -8.132 20.078 1.00 95.19 284 THR A O 1
ATOM 2279 N N . ALA A 1 285 ? -1.749 -6.289 21.253 1.00 94.69 285 ALA A N 1
ATOM 2280 C CA . ALA A 1 285 ? -0.643 -6.884 22.004 1.00 94.69 285 ALA A CA 1
ATOM 2281 C C . ALA A 1 285 ? -1.077 -8.010 22.963 1.00 94.69 285 ALA A C 1
ATOM 2283 O O . ALA A 1 285 ? -0.238 -8.806 23.380 1.00 94.69 285 ALA A O 1
ATOM 2284 N N . PHE A 1 286 ? -2.370 -8.112 23.298 1.00 94.12 286 PHE A N 1
ATOM 2285 C CA . PHE A 1 286 ? -2.906 -9.222 24.097 1.00 94.12 286 PHE A CA 1
ATOM 2286 C C . PHE A 1 286 ? -3.160 -10.502 23.289 1.00 94.12 286 PHE A C 1
ATOM 2288 O O . PHE A 1 286 ? -3.497 -11.535 23.871 1.00 94.12 286 PHE A O 1
ATOM 2295 N N . LEU A 1 287 ? -3.044 -10.452 21.960 1.00 93.81 287 LEU A N 1
ATOM 2296 C CA . LEU A 1 287 ? -3.138 -11.642 21.121 1.00 93.81 287 LEU A CA 1
ATOM 2297 C C . LEU A 1 287 ? -1.891 -12.518 21.270 1.00 93.81 287 LEU A C 1
ATOM 2299 O O . LEU A 1 287 ? -0.819 -12.060 21.662 1.00 93.81 287 LEU A O 1
ATOM 2303 N N . ASP A 1 288 ? -2.028 -13.795 20.916 1.00 92.50 288 ASP A N 1
ATOM 2304 C CA . ASP A 1 288 ? -0.881 -14.697 20.869 1.00 92.50 288 ASP A CA 1
ATOM 2305 C C . ASP A 1 288 ? 0.156 -14.178 19.848 1.00 92.50 288 ASP A C 1
ATOM 2307 O O . ASP A 1 288 ? -0.232 -13.853 18.718 1.00 92.50 288 ASP A O 1
ATOM 2311 N N . PRO A 1 289 ? 1.460 -14.120 20.185 1.00 90.12 289 PRO A N 1
ATOM 2312 C CA . PRO A 1 289 ? 2.497 -13.621 19.281 1.00 90.12 289 PRO A CA 1
ATOM 2313 C C . PRO A 1 289 ? 2.540 -14.315 17.913 1.00 90.12 289 PRO A C 1
ATOM 2315 O O . PRO A 1 289 ? 2.938 -13.701 16.924 1.00 90.12 289 PRO A O 1
ATOM 2318 N N . THR A 1 290 ? 2.091 -15.571 17.817 1.00 88.19 290 THR A N 1
ATOM 2319 C CA . THR A 1 290 ? 2.014 -16.314 16.545 1.00 88.19 290 THR A CA 1
ATOM 2320 C C . THR A 1 290 ? 1.011 -15.721 15.555 1.00 88.19 290 THR A C 1
ATOM 2322 O O . THR A 1 290 ? 1.115 -15.962 14.354 1.00 88.19 290 THR A O 1
ATOM 2325 N N . THR A 1 291 ? 0.073 -14.897 16.029 1.00 89.00 291 THR A N 1
ATOM 2326 C CA . THR A 1 291 ? -0.869 -14.146 15.183 1.00 89.00 291 THR A CA 1
ATOM 2327 C C . THR A 1 291 ? -0.245 -12.896 14.555 1.00 89.00 291 THR A C 1
ATOM 2329 O O . THR A 1 291 ? -0.900 -12.213 13.771 1.00 89.00 291 THR A O 1
ATOM 2332 N N . GLY A 1 292 ? 0.997 -12.560 14.926 1.00 88.00 292 GLY A N 1
ATOM 2333 C CA . GLY A 1 292 ? 1.635 -11.289 14.583 1.00 88.00 292 GLY A CA 1
ATOM 2334 C C . GLY A 1 292 ? 1.091 -10.095 15.372 1.00 88.00 292 GLY A C 1
ATOM 2335 O O . GLY A 1 292 ? 1.465 -8.965 15.076 1.00 88.00 292 GLY A O 1
ATOM 2336 N N . CYS A 1 293 ? 0.219 -10.327 16.363 1.00 92.25 293 CYS A N 1
ATOM 2337 C CA . CYS A 1 293 ? -0.465 -9.287 17.136 1.00 92.25 293 CYS A CA 1
ATOM 2338 C C . CYS A 1 293 ? -1.204 -8.292 16.229 1.00 92.25 293 CYS A C 1
ATOM 2340 O O . CYS A 1 293 ? -1.059 -7.075 16.358 1.00 92.25 293 CYS A O 1
ATOM 2342 N N . ARG A 1 294 ? -1.964 -8.808 15.257 1.00 91.69 294 ARG A N 1
ATOM 2343 C CA . ARG A 1 294 ? -2.746 -8.016 14.298 1.00 91.69 294 ARG A CA 1
ATOM 2344 C C . ARG A 1 294 ? -4.118 -8.635 14.067 1.00 91.69 294 ARG A C 1
ATOM 2346 O O . ARG A 1 294 ? -4.303 -9.843 14.200 1.00 91.69 294 ARG A O 1
ATOM 2353 N N . VAL A 1 295 ? -5.077 -7.796 13.685 1.00 94.50 295 VAL A N 1
ATOM 2354 C CA . VAL A 1 295 ? -6.422 -8.221 13.279 1.00 94.50 295 VAL A CA 1
ATOM 2355 C C . VAL A 1 295 ? -6.564 -8.104 11.768 1.00 94.50 295 VAL A C 1
ATOM 2357 O O . VAL A 1 295 ? -6.307 -7.048 11.200 1.00 94.50 295 VAL A O 1
ATOM 2360 N N . PHE A 1 296 ? -7.044 -9.169 11.126 1.00 93.50 296 PHE A N 1
ATOM 2361 C CA . PHE A 1 296 ? -7.345 -9.185 9.695 1.00 93.50 296 PHE A CA 1
ATOM 2362 C C . PHE A 1 296 ? -8.865 -9.165 9.483 1.00 93.50 296 PHE A C 1
ATOM 2364 O O . PHE A 1 296 ? -9.525 -10.171 9.758 1.00 93.50 296 PHE A O 1
ATOM 2371 N N . PRO A 1 297 ? -9.456 -8.064 8.985 1.00 91.06 297 PRO A N 1
ATOM 2372 C CA . PRO A 1 297 ? -10.905 -7.965 8.820 1.00 91.06 297 PRO A CA 1
ATOM 2373 C C . PRO A 1 297 ? -11.432 -8.843 7.675 1.00 91.06 297 PRO A C 1
ATOM 2375 O O . PRO A 1 297 ? -12.552 -9.343 7.745 1.00 91.06 297 PRO A O 1
ATOM 2378 N N . SER A 1 298 ? -10.646 -9.032 6.608 1.00 90.75 298 SER A N 1
ATOM 2379 C CA . SER A 1 298 ? -11.055 -9.803 5.426 1.00 90.75 298 SER A CA 1
ATOM 2380 C C . SER A 1 298 ? -9.851 -10.428 4.687 1.00 90.75 298 SER A C 1
ATOM 2382 O O . SER A 1 298 ? -9.587 -10.081 3.527 1.00 90.75 298 SER A O 1
ATOM 2384 N N . PRO A 1 299 ? -9.139 -11.394 5.307 1.00 91.31 299 PRO A N 1
ATOM 2385 C CA . PRO A 1 299 ? -7.881 -11.955 4.786 1.00 91.31 299 PRO A CA 1
ATOM 2386 C C . PRO A 1 299 ? -8.026 -12.772 3.489 1.00 91.31 299 PRO A C 1
ATOM 2388 O O . PRO A 1 299 ? -7.034 -13.181 2.898 1.00 91.31 299 PRO A O 1
ATOM 2391 N N . GLY A 1 300 ? -9.252 -13.024 3.015 1.00 90.19 300 GLY A N 1
ATOM 2392 C CA . GLY A 1 300 ? -9.495 -13.741 1.756 1.00 90.19 300 GLY A CA 1
ATOM 2393 C C . GLY A 1 300 ? -9.209 -12.929 0.486 1.00 90.19 300 GLY A C 1
ATOM 2394 O O . GLY A 1 300 ? -9.234 -13.493 -0.606 1.00 90.19 300 GLY A O 1
ATOM 2395 N N . GLY A 1 301 ? -8.974 -11.619 0.607 1.00 90.88 301 GLY A N 1
ATOM 2396 C CA . GLY A 1 301 ? -8.694 -10.762 -0.547 1.00 90.88 301 GLY A CA 1
ATOM 2397 C C . GLY A 1 301 ? -8.088 -9.396 -0.234 1.00 90.88 301 GLY A C 1
ATOM 2398 O O . GLY A 1 301 ? -7.771 -8.679 -1.176 1.00 90.88 301 GLY A O 1
ATOM 2399 N N . CYS A 1 302 ? -7.924 -9.031 1.040 1.00 93.00 302 CYS A N 1
ATOM 2400 C CA . CYS A 1 302 ? -7.263 -7.803 1.476 1.00 93.00 302 CYS A CA 1
ATOM 2401 C C . CYS A 1 302 ? -6.083 -8.159 2.387 1.00 93.00 302 CYS A C 1
ATOM 2403 O O . CYS A 1 302 ? -6.223 -9.053 3.224 1.00 93.00 302 CYS A O 1
ATOM 2405 N N . ASP A 1 303 ? -4.952 -7.471 2.232 1.00 92.56 303 ASP A N 1
ATOM 2406 C CA . ASP A 1 303 ? -3.776 -7.627 3.104 1.00 92.56 303 ASP A CA 1
ATOM 2407 C C . ASP A 1 303 ? -3.805 -6.716 4.342 1.00 92.56 303 ASP A C 1
ATOM 2409 O O . ASP A 1 303 ? -2.850 -6.709 5.114 1.00 92.56 303 ASP A O 1
ATOM 2413 N N . GLU A 1 304 ? -4.890 -5.958 4.522 1.00 92.62 304 GLU A N 1
ATOM 2414 C CA . GLU A 1 304 ? -5.064 -5.026 5.631 1.00 92.62 304 GLU A CA 1
ATOM 2415 C C . GLU A 1 304 ? -4.908 -5.742 6.975 1.00 92.62 304 GLU A C 1
ATOM 2417 O O . GLU A 1 304 ? -5.718 -6.593 7.355 1.00 92.62 304 GLU A O 1
ATOM 2422 N N . GLU A 1 305 ? -3.862 -5.354 7.696 1.00 91.50 305 GLU A N 1
ATOM 2423 C CA . GLU A 1 305 ? -3.615 -5.731 9.079 1.00 91.50 305 GLU A CA 1
ATOM 2424 C C . GLU A 1 305 ? -3.889 -4.525 9.975 1.00 91.50 305 GLU A C 1
ATOM 2426 O O . GLU A 1 305 ? -3.405 -3.423 9.720 1.00 91.50 305 GLU A O 1
ATOM 2431 N N . ILE A 1 306 ? -4.695 -4.721 11.015 1.00 93.75 306 ILE A N 1
ATOM 2432 C CA . ILE A 1 306 ? -5.146 -3.640 11.890 1.00 93.75 306 ILE A CA 1
ATOM 2433 C C . ILE A 1 306 ? -4.523 -3.812 13.272 1.00 93.75 306 ILE A C 1
ATOM 2435 O O . ILE A 1 306 ? -4.700 -4.855 13.910 1.00 93.75 306 ILE A O 1
ATOM 2439 N N . GLY A 1 307 ? -3.822 -2.777 13.737 1.00 94.62 307 GLY A N 1
ATOM 2440 C CA . GLY A 1 307 ? -3.497 -2.585 15.151 1.00 94.62 307 GLY A CA 1
ATOM 2441 C C . GLY A 1 307 ? -4.669 -1.916 15.868 1.00 94.62 307 GLY A C 1
ATOM 2442 O O . GLY A 1 307 ? -5.147 -0.873 15.418 1.00 94.62 307 GLY A O 1
ATOM 2443 N N . LEU A 1 308 ? -5.158 -2.520 16.952 1.00 96.06 308 LEU A N 1
ATOM 2444 C CA . LEU A 1 308 ? -6.261 -1.960 17.735 1.00 96.06 308 LEU A CA 1
ATOM 2445 C C . LEU A 1 308 ? -5.731 -1.389 19.039 1.00 96.06 308 LEU A C 1
ATOM 2447 O O . LEU A 1 308 ? -5.076 -2.086 19.809 1.00 96.06 308 LEU A O 1
ATOM 2451 N N . PHE A 1 309 ? -6.085 -0.142 19.307 1.00 95.44 309 PHE A N 1
ATOM 2452 C CA . PHE A 1 309 ? -5.687 0.581 20.502 1.00 95.44 309 PHE A CA 1
ATOM 2453 C C . PHE A 1 309 ? -6.895 0.921 21.370 1.00 95.44 309 PHE A C 1
ATOM 2455 O O . PHE A 1 309 ? -8.038 0.922 20.914 1.00 95.44 309 PHE A O 1
ATOM 2462 N N . LEU A 1 310 ? -6.638 1.221 22.635 1.00 95.75 310 LEU A N 1
ATOM 2463 C CA . LEU A 1 310 ? -7.617 1.656 23.615 1.00 95.75 310 LEU A CA 1
ATOM 2464 C C . LEU A 1 310 ? -7.115 2.929 24.283 1.00 95.75 310 LEU A C 1
ATOM 2466 O O . LEU A 1 310 ? -5.987 2.976 24.763 1.00 95.75 310 LEU A O 1
ATOM 2470 N N . TYR A 1 311 ? -7.999 3.909 24.398 1.00 94.75 311 TYR A N 1
ATOM 2471 C CA . TYR A 1 311 ? -7.831 5.037 25.299 1.00 94.75 311 TYR A CA 1
ATOM 2472 C C . TYR A 1 311 ? -9.001 5.078 26.276 1.00 94.75 311 TYR A C 1
ATOM 2474 O O . TYR A 1 311 ? -10.156 4.880 25.886 1.00 94.75 311 TYR A O 1
ATOM 2482 N N . LYS A 1 312 ? -8.709 5.360 27.547 1.00 92.62 312 LYS A N 1
ATOM 2483 C CA . LYS A 1 312 ? -9.730 5.584 28.569 1.00 92.62 312 LYS A CA 1
ATOM 2484 C C . LYS A 1 312 ? -9.480 6.909 29.275 1.00 92.62 312 LYS A C 1
ATOM 2486 O O . LYS A 1 312 ? -8.399 7.114 29.815 1.00 92.62 312 LYS A O 1
ATOM 2491 N N . GLY A 1 313 ? -10.491 7.769 29.326 1.00 90.88 313 GLY A N 1
ATOM 2492 C CA . GLY A 1 313 ? -10.398 9.075 29.978 1.00 90.88 313 GLY A CA 1
ATOM 2493 C C . GLY A 1 313 ? -11.661 9.435 30.751 1.00 90.88 313 GLY A C 1
ATOM 2494 O O . GLY A 1 313 ? -12.737 8.902 30.489 1.00 90.88 313 GLY A O 1
ATOM 2495 N N . LYS A 1 314 ? -11.544 10.363 31.702 1.00 91.44 314 LYS A N 1
ATOM 2496 C CA . LYS A 1 314 ? -12.692 10.969 32.392 1.00 91.44 314 LYS A CA 1
ATOM 2497 C C . LYS A 1 314 ? -12.945 12.357 31.832 1.00 91.44 314 LYS A C 1
ATOM 2499 O O . LYS A 1 314 ? -12.013 13.147 31.707 1.00 91.44 314 LYS A O 1
ATOM 2504 N N . VAL A 1 315 ? -14.201 12.671 31.536 1.00 91.94 315 VAL A N 1
ATOM 2505 C CA . VAL A 1 315 ? -14.585 13.975 30.982 1.00 91.94 315 VAL A CA 1
ATOM 2506 C C . VAL A 1 315 ? -15.868 14.498 31.612 1.00 91.94 315 VAL A C 1
ATOM 2508 O O . VAL A 1 315 ? -16.753 13.747 32.030 1.00 91.94 315 VAL A O 1
ATOM 2511 N N . GLU A 1 316 ? -16.008 15.819 31.640 1.00 92.69 316 GLU A N 1
ATOM 2512 C CA . GLU A 1 316 ? -17.266 16.450 32.022 1.00 92.69 316 GLU A CA 1
ATOM 2513 C C . GLU A 1 316 ? -18.352 16.209 30.966 1.00 92.69 316 GLU A C 1
ATOM 2515 O O . GLU A 1 316 ? -18.084 16.144 29.762 1.00 92.69 316 GLU A O 1
ATOM 2520 N N . LYS A 1 317 ? -19.617 16.181 31.398 1.00 91.62 317 LYS A N 1
ATOM 2521 C CA . LYS A 1 317 ? -20.772 15.987 30.508 1.00 91.62 317 LYS A CA 1
ATOM 2522 C C . LYS A 1 317 ? -20.847 17.026 29.383 1.00 91.62 317 LYS A C 1
ATOM 2524 O O . LYS A 1 317 ? -21.400 16.757 28.316 1.00 91.62 317 LYS A O 1
ATOM 2529 N N . GLY A 1 318 ? -20.298 18.222 29.612 1.00 90.69 318 GLY A N 1
ATOM 2530 C CA . GLY A 1 318 ? -20.180 19.268 28.596 1.00 90.69 318 GLY A CA 1
ATOM 2531 C C . GLY A 1 318 ? -19.382 18.813 27.371 1.00 90.69 318 GLY A C 1
ATOM 2532 O O . GLY A 1 318 ? -19.818 19.059 26.250 1.00 90.69 318 GLY A O 1
ATOM 2533 N N . VAL A 1 319 ? -18.286 18.076 27.578 1.00 90.25 319 VAL A N 1
ATOM 2534 C CA . VAL A 1 319 ? -17.425 17.554 26.504 1.00 90.25 319 VAL A CA 1
ATOM 2535 C C . VAL A 1 319 ? -18.171 16.507 25.678 1.00 90.25 319 VAL A C 1
ATOM 2537 O O . VAL A 1 319 ? -18.187 16.590 24.454 1.00 90.25 319 VAL A O 1
ATOM 2540 N N . ILE A 1 320 ? -18.887 15.584 26.332 1.00 91.56 320 ILE A N 1
ATOM 2541 C CA . ILE A 1 320 ? -19.728 14.577 25.656 1.00 91.56 320 ILE A CA 1
ATOM 2542 C C . ILE A 1 320 ? -20.745 15.247 24.718 1.00 91.56 320 ILE A C 1
ATOM 2544 O O . ILE A 1 320 ? -20.914 14.835 23.571 1.00 91.56 320 ILE A O 1
ATOM 2548 N N . ARG A 1 321 ? -21.393 16.326 25.181 1.00 91.62 321 ARG A N 1
ATOM 2549 C CA . ARG A 1 321 ? -22.354 17.093 24.371 1.00 91.62 321 ARG A CA 1
ATOM 2550 C C . ARG A 1 321 ? -21.700 17.839 23.210 1.00 91.62 321 ARG A C 1
ATOM 2552 O O . ARG A 1 321 ? -22.335 17.970 22.172 1.00 91.62 321 ARG A O 1
ATOM 2559 N N . GLN A 1 322 ? -20.478 18.338 23.388 1.00 91.12 322 GLN A N 1
ATOM 2560 C CA . GLN A 1 322 ? -19.732 19.038 22.338 1.00 91.12 322 GLN A CA 1
ATOM 2561 C C . GLN A 1 322 ? -19.233 18.089 21.245 1.00 91.12 322 GLN A C 1
ATOM 2563 O O . GLN A 1 322 ? -19.199 18.474 20.080 1.00 91.12 322 GLN A O 1
ATOM 2568 N N . LEU A 1 323 ? -18.853 16.862 21.610 1.00 91.19 323 LEU A N 1
ATOM 2569 C CA . LEU A 1 323 ? -18.413 15.845 20.656 1.00 91.19 323 LEU A CA 1
ATOM 2570 C C . LEU A 1 323 ? -19.576 15.307 19.817 1.00 91.19 323 LEU A C 1
ATOM 2572 O O . LEU A 1 323 ? -19.408 15.037 18.631 1.00 91.19 323 LEU A O 1
ATOM 2576 N N . GLN A 1 324 ? -20.765 15.162 20.406 1.00 93.38 324 GLN A N 1
ATOM 2577 C CA . GLN A 1 324 ? -21.915 14.597 19.707 1.00 93.38 324 GLN A CA 1
ATOM 2578 C C . GLN A 1 324 ? -22.320 15.434 18.483 1.00 93.38 324 GLN A C 1
ATOM 2580 O O . GLN A 1 324 ? -22.817 16.551 18.600 1.00 93.38 324 GLN A O 1
ATOM 2585 N N . GLY A 1 325 ? -22.198 14.842 17.296 1.00 88.38 325 GLY A N 1
ATOM 2586 C CA . GLY A 1 325 ? -22.557 15.458 16.023 1.00 88.38 325 GLY A CA 1
ATOM 2587 C C . GLY A 1 325 ? -21.558 16.496 15.514 1.00 88.38 325 GLY A C 1
ATOM 2588 O O . GLY A 1 325 ? -21.883 17.185 14.548 1.00 88.38 325 GLY A O 1
ATOM 2589 N N . LYS A 1 326 ? -20.378 16.607 16.137 1.00 88.44 326 LYS A N 1
ATOM 2590 C CA . LYS A 1 326 ? -19.291 17.471 15.672 1.00 88.44 326 LYS A CA 1
ATOM 2591 C C . LYS A 1 326 ? -18.852 17.022 14.281 1.00 88.44 326 LYS A C 1
ATOM 2593 O O . LYS A 1 326 ? -18.562 15.848 14.075 1.00 88.44 326 LYS A O 1
ATOM 2598 N N . GLU A 1 327 ? -18.827 17.950 13.336 1.00 85.75 327 GLU A N 1
ATOM 2599 C CA . GLU A 1 327 ? -18.321 17.703 11.987 1.00 85.75 327 GLU A CA 1
ATOM 2600 C C . GLU A 1 327 ? -16.816 17.979 11.971 1.00 85.75 327 GLU A C 1
ATOM 2602 O O . GLU A 1 327 ? -16.365 19.025 12.445 1.00 85.75 327 GLU A O 1
ATOM 2607 N N . THR A 1 328 ? -16.051 17.021 11.468 1.00 80.94 328 THR A N 1
ATOM 2608 C CA . THR A 1 328 ? -14.582 16.987 11.477 1.00 80.94 328 THR A CA 1
ATOM 2609 C C . THR A 1 328 ? -14.069 16.502 10.119 1.00 80.94 328 THR A C 1
ATOM 2611 O O . THR A 1 328 ? -14.861 16.236 9.209 1.00 80.94 328 THR A O 1
ATOM 2614 N N . GLY A 1 329 ? -12.746 16.431 9.958 1.00 65.81 329 GLY A N 1
ATOM 2615 C CA . GLY A 1 329 ? -12.108 16.089 8.688 1.00 65.81 329 GLY A CA 1
ATOM 2616 C C . GLY A 1 329 ? -12.016 17.257 7.703 1.00 65.81 329 GLY A C 1
ATOM 2617 O O . GLY A 1 329 ? -12.628 18.324 7.861 1.00 65.81 329 GLY A O 1
ATOM 2618 N N . LEU A 1 330 ? -11.210 17.064 6.662 1.00 65.00 330 LEU A N 1
ATOM 2619 C CA . LEU A 1 330 ? -10.979 18.077 5.640 1.00 65.00 330 LEU A CA 1
ATOM 2620 C C . LEU A 1 330 ? -12.074 18.013 4.567 1.00 65.00 330 LEU A C 1
ATOM 2622 O O . LEU A 1 330 ? -11.973 17.287 3.577 1.00 65.00 330 LEU A O 1
ATOM 2626 N N . ARG A 1 331 ? -13.113 18.847 4.712 1.00 63.81 331 ARG A N 1
ATOM 2627 C CA . ARG A 1 331 ? -14.212 18.939 3.725 1.00 63.81 331 ARG A CA 1
ATOM 2628 C C . ARG A 1 331 ? -13.738 19.224 2.300 1.00 63.81 331 ARG A C 1
ATOM 2630 O O . ARG A 1 331 ? -14.327 18.707 1.355 1.00 63.81 331 ARG A O 1
ATOM 2637 N N . GLU A 1 332 ? -12.678 20.016 2.138 1.00 58.12 332 GLU A N 1
ATOM 2638 C CA . GLU A 1 332 ? -12.084 20.301 0.822 1.00 58.12 332 GLU A CA 1
ATOM 2639 C C . GLU A 1 332 ? -11.416 19.069 0.187 1.00 58.12 332 GLU A C 1
ATOM 2641 O O . GLU A 1 332 ? -11.296 18.997 -1.034 1.00 58.12 332 GLU A O 1
ATOM 2646 N N . HIS A 1 333 ? -11.059 18.070 0.998 1.00 61.62 333 HIS A N 1
ATOM 2647 C CA . HIS A 1 333 ? -10.496 16.788 0.575 1.00 61.62 333 HIS A CA 1
ATOM 2648 C C . HIS A 1 333 ? -11.552 15.670 0.453 1.00 61.62 333 HIS A C 1
ATOM 2650 O O . HIS A 1 333 ? -11.214 14.536 0.122 1.00 61.62 333 HIS A O 1
ATOM 2656 N N . GLY A 1 334 ? -12.841 15.984 0.647 1.00 63.69 334 GLY A N 1
ATOM 2657 C CA . GLY A 1 334 ? -13.950 15.035 0.481 1.00 63.69 334 GLY A CA 1
ATOM 2658 C C . GLY A 1 334 ? -14.227 14.143 1.696 1.00 63.69 334 GLY A C 1
ATOM 2659 O O . GLY A 1 334 ? -15.066 13.245 1.610 1.00 63.69 334 GLY A O 1
ATOM 2660 N N . GLU A 1 335 ? -13.574 14.401 2.829 1.00 68.81 335 GLU A N 1
ATOM 2661 C CA . GLU A 1 335 ? -13.808 13.692 4.086 1.00 68.81 335 GLU A CA 1
ATOM 2662 C C . GLU A 1 335 ? -15.014 14.290 4.811 1.00 68.81 335 GLU A C 1
ATOM 2664 O O . GLU A 1 335 ? -14.973 15.380 5.382 1.00 68.81 335 GLU A O 1
ATOM 2669 N N . LEU A 1 336 ? -16.135 13.576 4.741 1.00 79.19 336 LEU A N 1
ATOM 2670 C CA . LEU A 1 336 ? -17.355 13.903 5.470 1.00 79.19 336 LEU A CA 1
ATOM 2671 C C . LEU A 1 336 ? -17.398 13.047 6.733 1.00 79.19 336 LEU A C 1
ATOM 2673 O O . LEU A 1 336 ? -17.979 11.960 6.717 1.00 79.19 336 LEU A O 1
ATOM 2677 N N . ILE A 1 337 ? -16.754 13.533 7.794 1.00 84.44 337 ILE A N 1
ATOM 2678 C CA . ILE A 1 337 ? -16.670 12.836 9.077 1.00 84.44 337 ILE A CA 1
ATOM 2679 C C . ILE A 1 337 ? -17.559 13.543 10.094 1.00 84.44 337 ILE A C 1
ATOM 2681 O O . ILE A 1 337 ? -17.550 14.771 10.234 1.00 84.44 337 ILE A O 1
ATOM 2685 N N . LYS A 1 338 ? -18.352 12.752 10.812 1.00 91.69 338 LYS A N 1
ATOM 2686 C CA . LYS A 1 338 ? -19.173 13.235 11.918 1.00 91.69 338 LYS A CA 1
ATOM 2687 C C . LYS A 1 338 ? -18.935 12.395 13.157 1.00 91.69 338 LYS A C 1
ATOM 2689 O O . LYS A 1 338 ? -19.007 11.175 13.109 1.00 91.69 338 LYS A O 1
ATOM 2694 N N . VAL A 1 339 ? -18.689 13.042 14.284 1.00 94.00 339 VAL A N 1
ATOM 2695 C CA . VAL A 1 339 ? -18.424 12.363 15.552 1.00 94.00 339 VAL A CA 1
ATOM 2696 C C . VAL A 1 339 ? -19.737 11.960 16.222 1.00 94.00 339 VAL A C 1
ATOM 2698 O O . VAL A 1 339 ? -20.693 12.735 16.293 1.00 94.00 339 VAL A O 1
ATOM 2701 N N . HIS A 1 340 ? -19.788 10.739 16.743 1.00 95.75 340 HIS A N 1
ATOM 2702 C CA . HIS A 1 340 ? -20.906 10.201 17.509 1.00 95.75 340 HIS A CA 1
ATOM 2703 C C . HIS A 1 340 ? -20.408 9.632 18.832 1.00 95.75 340 HIS A C 1
ATOM 2705 O O . HIS A 1 340 ? -19.410 8.922 18.881 1.00 95.75 340 HIS A O 1
ATOM 2711 N N . VAL A 1 341 ? -21.137 9.913 19.906 1.00 95.62 341 VAL A N 1
ATOM 2712 C CA . VAL A 1 341 ? -20.843 9.408 21.242 1.00 95.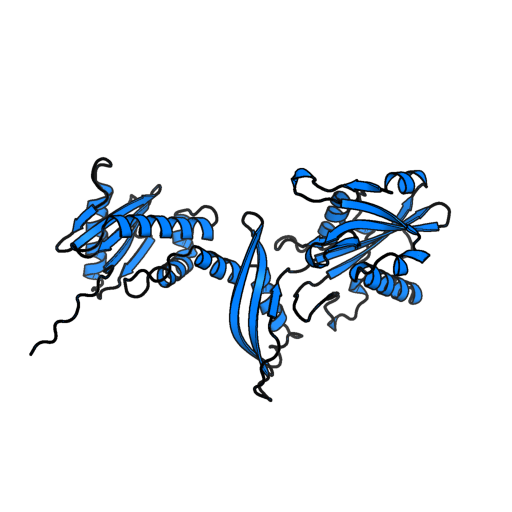62 341 VAL A CA 1
ATOM 2713 C C . VAL A 1 341 ? -21.957 8.452 21.654 1.00 95.62 341 VAL A C 1
ATOM 2715 O O . VAL A 1 341 ? -23.129 8.824 21.726 1.00 95.62 341 VAL A O 1
ATOM 2718 N N . VAL A 1 342 ? -21.605 7.190 21.887 1.00 96.50 342 VAL A N 1
ATOM 2719 C CA . VAL A 1 342 ? -22.562 6.096 22.105 1.00 96.50 342 VAL A CA 1
ATOM 2720 C C . VAL A 1 342 ? -22.326 5.480 23.483 1.00 96.50 342 VAL A C 1
ATOM 2722 O O . VAL A 1 342 ? -21.185 5.150 23.791 1.00 96.50 342 VAL A O 1
ATOM 2725 N N . PRO A 1 343 ? -23.361 5.267 24.319 1.00 97.06 343 PRO A N 1
ATOM 2726 C CA . PRO A 1 343 ? -23.198 4.531 25.572 1.00 97.06 343 PRO A CA 1
ATOM 2727 C C . PRO A 1 343 ? -22.569 3.157 25.324 1.00 97.06 343 PRO A C 1
ATOM 2729 O O . PRO A 1 343 ? -23.068 2.396 24.487 1.00 97.06 343 PRO A O 1
ATOM 2732 N N . TYR A 1 344 ? -21.502 2.829 26.053 1.00 97.06 344 TYR A N 1
ATOM 2733 C CA . TYR A 1 344 ? -20.695 1.631 25.806 1.00 97.06 344 TYR A CA 1
ATOM 2734 C C . TYR A 1 344 ? -21.536 0.342 25.821 1.00 97.06 344 TYR A C 1
ATOM 2736 O O . TYR A 1 344 ? -21.400 -0.503 24.938 1.00 97.06 344 TYR A O 1
ATOM 2744 N N . GLU A 1 345 ? -22.514 0.236 26.725 1.00 95.75 345 GLU A N 1
ATOM 2745 C CA . GLU A 1 345 ? -23.424 -0.920 26.816 1.00 95.75 345 GLU A CA 1
ATOM 2746 C C . GLU A 1 345 ? -24.221 -1.201 25.527 1.00 95.75 345 GLU A C 1
ATOM 2748 O O . GLU A 1 345 ? -24.628 -2.337 25.263 1.00 95.75 345 GLU A O 1
ATOM 2753 N N . LYS A 1 346 ? -24.460 -0.168 24.711 1.00 96.50 346 LYS A N 1
ATOM 2754 C CA . LYS A 1 346 ? -25.191 -0.258 23.439 1.00 96.50 346 LYS A CA 1
ATOM 2755 C C . LYS A 1 346 ? -24.260 -0.399 22.238 1.00 96.50 346 LYS A C 1
ATOM 2757 O O . LYS A 1 346 ? -24.740 -0.719 21.147 1.00 96.50 346 LYS A O 1
ATOM 2762 N N . LEU A 1 347 ? -22.956 -0.176 22.413 1.00 95.94 347 LEU A N 1
ATOM 2763 C CA . LEU A 1 347 ? -21.984 -0.064 21.327 1.00 95.94 347 LEU A CA 1
ATOM 2764 C C . LEU A 1 347 ? -22.012 -1.280 20.394 1.00 95.94 347 LEU A C 1
ATOM 2766 O O . LEU A 1 347 ? -22.169 -1.125 19.185 1.00 95.94 347 LEU A O 1
ATOM 2770 N N . TRP A 1 348 ? -21.981 -2.490 20.957 1.00 95.00 348 TRP A N 1
ATOM 2771 C CA . TRP A 1 348 ? -21.959 -3.748 20.199 1.00 95.00 348 TRP A CA 1
ATOM 2772 C C . TRP A 1 348 ? -23.200 -3.995 19.323 1.00 95.00 348 TRP A C 1
ATOM 2774 O O . TRP A 1 348 ? -23.169 -4.843 18.437 1.00 95.00 348 TRP A O 1
ATOM 2784 N N . ARG A 1 349 ? -24.306 -3.275 19.565 1.00 95.44 349 ARG A N 1
ATOM 2785 C CA . ARG A 1 349 ? -25.537 -3.332 18.750 1.00 95.44 349 ARG A CA 1
ATOM 2786 C C . ARG A 1 349 ? -25.696 -2.148 17.805 1.00 95.44 349 ARG A C 1
ATOM 2788 O O . ARG A 1 349 ? -26.626 -2.139 17.004 1.00 95.44 349 ARG A O 1
ATOM 2795 N N . THR A 1 350 ? -24.855 -1.128 17.943 1.00 94.69 350 THR A N 1
ATOM 2796 C CA . THR A 1 350 ? -25.042 0.165 17.271 1.00 94.69 350 THR A CA 1
ATOM 2797 C C . THR A 1 350 ? -24.391 0.196 15.889 1.00 94.69 350 THR A C 1
ATOM 2799 O O . THR A 1 350 ? -24.809 0.970 15.033 1.00 94.69 350 THR A O 1
ATOM 2802 N N . THR A 1 351 ? -23.405 -0.667 15.637 1.00 94.81 351 THR A N 1
ATOM 2803 C CA . THR A 1 351 ? -22.695 -0.724 14.358 1.00 94.81 351 THR A CA 1
ATOM 2804 C C . THR A 1 351 ? -22.379 -2.152 13.926 1.00 94.81 351 THR A C 1
ATOM 2806 O O . THR A 1 351 ? -22.292 -3.063 14.745 1.00 94.81 351 THR A O 1
ATOM 2809 N N . ALA A 1 352 ? -22.217 -2.324 12.614 1.00 92.81 352 ALA A N 1
ATOM 2810 C CA . ALA A 1 352 ? -21.746 -3.550 11.981 1.00 92.81 352 ALA A CA 1
ATOM 2811 C C . ALA A 1 352 ? -20.249 -3.486 11.614 1.00 92.81 352 ALA A C 1
ATOM 2813 O O . ALA A 1 352 ? -19.760 -4.374 10.918 1.00 92.81 352 ALA A O 1
ATOM 2814 N N . ASP A 1 353 ? -19.530 -2.437 12.028 1.00 94.31 353 ASP A N 1
ATOM 2815 C CA . ASP A 1 353 ? -18.094 -2.323 11.779 1.00 94.31 353 ASP A CA 1
ATOM 2816 C C . ASP A 1 353 ? -17.307 -3.397 12.547 1.00 94.31 353 ASP A C 1
ATOM 2818 O O . ASP A 1 353 ? -17.376 -3.505 13.774 1.00 94.31 353 ASP A O 1
ATOM 2822 N N . ALA A 1 354 ? -16.534 -4.196 11.811 1.00 93.69 354 ALA A N 1
ATOM 2823 C CA . ALA A 1 354 ? -15.782 -5.308 12.380 1.00 93.69 354 ALA A CA 1
ATOM 2824 C C . ALA A 1 354 ? -14.688 -4.842 13.353 1.00 93.69 354 ALA A C 1
ATOM 2826 O O . ALA A 1 354 ? -14.402 -5.554 14.318 1.00 93.69 354 ALA A O 1
ATOM 2827 N N . LYS A 1 355 ? -14.101 -3.652 13.143 1.00 93.88 355 LYS A N 1
ATOM 2828 C CA . LYS A 1 355 ? -13.049 -3.109 14.019 1.00 93.88 355 LYS A CA 1
ATOM 2829 C C . LYS A 1 355 ? -13.627 -2.794 15.393 1.00 93.88 355 LYS A C 1
ATOM 2831 O O . LYS A 1 355 ? -13.080 -3.252 16.391 1.00 93.88 355 LYS A O 1
ATOM 2836 N N . VAL A 1 356 ? -14.780 -2.118 15.437 1.00 96.50 356 VAL A N 1
ATOM 2837 C CA . VAL A 1 356 ? -15.517 -1.840 16.682 1.00 96.50 356 VAL A CA 1
ATOM 2838 C C . VAL A 1 356 ? -15.821 -3.134 17.439 1.00 96.50 356 VAL A C 1
ATOM 2840 O O . VAL A 1 356 ? -15.471 -3.261 18.611 1.00 96.50 356 VAL A O 1
ATOM 2843 N N . LEU A 1 357 ? -16.437 -4.118 16.776 1.00 96.94 357 LEU A N 1
ATOM 2844 C CA . LEU A 1 357 ? -16.828 -5.371 17.433 1.00 96.94 357 LEU A CA 1
ATOM 2845 C C . LEU A 1 357 ? -15.616 -6.171 17.936 1.00 96.94 357 LEU A C 1
ATOM 2847 O O . LEU A 1 357 ? -15.672 -6.759 19.017 1.00 96.94 357 LEU A O 1
ATOM 2851 N N . THR A 1 358 ? -14.511 -6.156 17.188 1.00 96.81 358 THR A N 1
ATOM 2852 C CA . THR A 1 358 ? -13.268 -6.826 17.591 1.00 96.81 358 THR A CA 1
ATOM 2853 C C . THR A 1 358 ? -12.594 -6.106 18.757 1.00 96.81 358 THR A C 1
ATOM 2855 O O . THR A 1 358 ? -12.171 -6.762 19.706 1.00 96.81 358 THR A O 1
ATOM 2858 N N . ALA A 1 359 ? -12.552 -4.770 18.749 1.00 97.12 359 ALA A N 1
ATOM 2859 C CA . ALA A 1 359 ? -11.993 -3.984 19.847 1.00 97.12 359 ALA A CA 1
ATOM 2860 C C . ALA A 1 359 ? -12.757 -4.216 21.158 1.00 97.12 359 ALA A C 1
ATOM 2862 O O . ALA A 1 359 ? -12.130 -4.408 22.196 1.00 97.12 359 ALA A O 1
ATOM 2863 N N . ILE A 1 360 ? -14.095 -4.293 21.104 1.00 97.19 360 ILE A N 1
ATOM 2864 C CA . ILE A 1 360 ? -14.927 -4.676 22.258 1.00 97.19 360 ILE A CA 1
ATOM 2865 C C . ILE A 1 360 ? -14.538 -6.066 22.758 1.00 97.19 360 ILE A C 1
ATOM 2867 O O . ILE A 1 360 ? -14.343 -6.251 23.954 1.00 97.19 360 ILE A O 1
ATOM 2871 N N . ALA A 1 361 ? -14.412 -7.046 21.859 1.00 96.94 361 ALA A N 1
ATOM 2872 C CA . ALA A 1 361 ? -14.064 -8.408 22.249 1.00 96.94 361 ALA A CA 1
ATOM 2873 C C . ALA A 1 361 ? -12.695 -8.471 22.945 1.00 96.94 361 ALA A C 1
ATOM 2875 O O . ALA A 1 361 ? -12.590 -9.072 24.014 1.00 96.94 361 ALA A O 1
ATOM 2876 N N . LEU A 1 362 ? -11.669 -7.821 22.387 1.00 97.00 362 LEU A N 1
ATOM 2877 C CA . LEU A 1 362 ? -10.336 -7.775 22.995 1.00 97.00 362 LEU A CA 1
ATOM 2878 C C . LEU A 1 362 ? -10.350 -7.040 24.337 1.00 97.00 362 LEU A C 1
ATOM 2880 O O . LEU A 1 362 ? -9.813 -7.556 25.315 1.00 97.00 362 LEU A O 1
ATOM 2884 N N . TYR A 1 363 ? -11.015 -5.885 24.407 1.00 96.88 363 TYR A N 1
ATOM 2885 C CA . TYR A 1 363 ? -11.153 -5.112 25.638 1.00 96.88 363 TYR A CA 1
ATOM 2886 C C . TYR A 1 363 ? -11.850 -5.911 26.749 1.00 96.88 363 TYR A C 1
ATOM 2888 O O . TYR A 1 363 ? -11.317 -6.025 27.850 1.00 96.88 363 TYR A O 1
ATOM 2896 N N . GLU A 1 364 ? -13.001 -6.522 26.461 1.00 96.56 364 GLU A N 1
ATOM 2897 C CA . GLU A 1 364 ? -13.769 -7.316 27.427 1.00 96.56 364 GLU A CA 1
ATOM 2898 C C . GLU A 1 364 ? -12.985 -8.538 27.923 1.00 96.56 364 GLU A C 1
ATOM 2900 O O . GLU A 1 364 ? -13.027 -8.867 29.110 1.00 96.56 364 GLU A O 1
ATOM 2905 N N . MET A 1 365 ? -12.258 -9.224 27.033 1.00 96.19 365 MET A N 1
ATOM 2906 C CA . MET A 1 365 ? -11.436 -10.375 27.419 1.00 96.19 365 MET A CA 1
ATOM 2907 C C . MET A 1 365 ? -10.240 -9.948 28.272 1.00 96.19 365 MET A C 1
ATOM 2909 O O . MET A 1 365 ? -10.012 -10.542 29.329 1.00 96.19 365 MET A O 1
ATOM 2913 N N . ALA A 1 366 ? -9.529 -8.891 27.872 1.00 94.75 366 ALA A N 1
ATOM 2914 C CA . ALA A 1 366 ? -8.422 -8.332 28.643 1.00 94.75 366 ALA A CA 1
ATOM 2915 C C . ALA A 1 366 ? -8.888 -7.843 30.024 1.00 94.75 366 ALA A C 1
ATOM 2917 O O . ALA A 1 366 ? -8.228 -8.101 31.032 1.00 94.75 366 ALA A O 1
ATOM 2918 N N . GLN A 1 367 ? -10.062 -7.209 30.099 1.00 93.62 367 GLN A N 1
ATOM 2919 C CA . GLN A 1 367 ? -10.657 -6.755 31.353 1.00 93.62 367 GLN A CA 1
ATOM 2920 C C . GLN A 1 367 ? -10.999 -7.927 32.282 1.00 93.62 367 GLN A C 1
ATOM 2922 O O . GLN A 1 367 ? -10.653 -7.892 33.462 1.00 93.62 367 GLN A O 1
ATOM 2927 N N . ARG A 1 368 ? -11.635 -8.988 31.765 1.00 94.50 368 ARG A N 1
ATOM 2928 C CA . ARG A 1 368 ? -11.993 -10.184 32.557 1.00 94.50 368 ARG A CA 1
ATOM 2929 C C . ARG A 1 368 ? -10.778 -10.929 33.095 1.00 94.50 368 ARG A C 1
ATOM 2931 O O . ARG A 1 368 ? -10.867 -11.540 34.155 1.00 94.50 368 ARG A O 1
ATOM 2938 N N . GLN A 1 369 ? -9.664 -10.882 32.371 1.00 94.06 369 GLN A N 1
ATOM 2939 C CA . GLN A 1 369 ? -8.401 -11.489 32.786 1.00 94.06 369 GLN A CA 1
ATOM 2940 C C . GLN A 1 369 ? -7.531 -10.553 33.642 1.00 94.06 369 GLN A C 1
ATOM 2942 O O . GLN A 1 369 ? -6.476 -10.974 34.108 1.00 94.06 369 GLN A O 1
ATOM 2947 N N . GLY A 1 370 ? -7.958 -9.305 33.873 1.00 92.75 370 GLY A N 1
ATOM 2948 C CA . GLY A 1 370 ? -7.198 -8.330 34.659 1.00 92.75 370 GLY A CA 1
ATOM 2949 C C . GLY A 1 370 ? -5.901 -7.867 33.987 1.00 92.75 370 GLY A C 1
ATOM 2950 O O . GLY A 1 370 ? -4.966 -7.488 34.684 1.00 92.75 370 GLY A O 1
ATOM 2951 N N . LEU A 1 371 ? -5.831 -7.918 32.653 1.00 91.12 371 LEU A N 1
ATOM 2952 C CA . LEU A 1 371 ? -4.647 -7.536 31.870 1.00 91.12 371 LEU A CA 1
ATOM 2953 C C . LEU A 1 371 ? -4.566 -6.030 31.594 1.00 91.12 371 LEU A C 1
ATOM 2955 O O . LEU A 1 371 ? -3.510 -5.526 31.219 1.00 91.12 371 LEU A O 1
ATOM 2959 N N . LEU A 1 372 ? -5.679 -5.310 31.753 1.00 89.25 372 LEU A N 1
ATOM 2960 C CA . LEU A 1 372 ? -5.710 -3.869 31.538 1.00 89.25 372 LEU A CA 1
ATOM 2961 C C . LEU A 1 372 ? -5.037 -3.138 32.708 1.00 89.25 372 LEU A C 1
ATOM 2963 O O . LEU A 1 372 ? -5.343 -3.448 33.865 1.00 89.25 372 LEU A O 1
ATOM 2967 N N . PRO A 1 373 ? -4.177 -2.141 32.436 1.00 81.62 373 PRO A N 1
ATOM 2968 C CA . PRO A 1 373 ? -3.616 -1.312 33.487 1.00 81.62 373 PRO A CA 1
ATOM 2969 C C . PRO A 1 373 ? -4.733 -0.549 34.223 1.00 81.62 373 PRO A C 1
ATOM 2971 O O . PRO A 1 373 ? -5.785 -0.251 33.639 1.00 81.62 373 PRO A O 1
ATOM 2974 N N . PRO A 1 374 ? -4.539 -0.235 35.515 1.00 71.00 374 PRO A N 1
ATOM 2975 C CA . PRO A 1 374 ? -5.454 0.642 36.230 1.00 71.00 374 PRO A CA 1
ATOM 2976 C C . PRO A 1 374 ? -5.522 2.002 35.524 1.00 71.00 374 PRO A C 1
ATOM 2978 O O . PRO A 1 374 ? -4.528 2.477 34.984 1.00 71.00 374 PRO A O 1
ATOM 2981 N N . LEU A 1 375 ? -6.703 2.624 35.527 1.00 63.72 375 LEU A N 1
ATOM 2982 C CA . LEU A 1 375 ? -6.882 3.980 35.006 1.00 63.72 375 LEU A CA 1
ATOM 2983 C C . LEU A 1 375 ? -5.911 4.930 35.719 1.00 63.72 375 LEU A C 1
ATOM 2985 O O . LEU A 1 375 ? -5.982 5.045 36.946 1.00 63.72 375 LEU A O 1
ATOM 2989 N N . ASN A 1 376 ? -5.050 5.611 34.957 1.00 55.62 376 ASN A N 1
ATOM 2990 C CA . ASN A 1 376 ? -4.286 6.746 35.466 1.00 55.62 376 ASN A CA 1
ATOM 2991 C C . ASN A 1 376 ? -5.302 7.780 35.983 1.00 55.62 376 ASN A C 1
ATOM 2993 O O . ASN A 1 376 ? -6.239 8.159 35.277 1.00 55.62 376 ASN A O 1
ATOM 2997 N N . SER A 1 377 ? -5.199 8.091 37.276 1.00 41.16 377 SER A N 1
ATOM 2998 C CA . SER A 1 377 ? -6.189 8.848 38.054 1.00 41.16 377 SER A CA 1
ATOM 2999 C C . SER A 1 377 ? -6.265 10.316 37.690 1.00 41.16 377 SER A C 1
ATOM 3001 O O . SER A 1 377 ? -5.175 10.917 37.588 1.00 41.16 377 SER A O 1
#

Nearest PDB structures (foldseek):
  6uri-assembly1_S  TM=9.169E-01  e=3.932E-18  Homo sapiens
  7og1-assembly1_SSS  TM=9.822E-01  e=8.833E-16  Mus musculus
  6owt-assembly1_S  TM=9.709E-01  e=7.015E-16  Rattus norvegicus
  7r4h-assembly1_S  TM=9.700E-01  e=7.442E-15  Homo sapiens
  4p6z-assembly1_S  TM=8.871E-01  e=3.519E-15  Homo sapiens

InterPro domains:
  IPR000086 NUDIX hydrolase domain [PF00293] (212-351)
  IPR000086 NUDIX hydrolase domain [PS51462] (211-364)
  IPR011012 Longin-like domain superfamily [SSF64356] (11-138)
  IPR015797 NUDIX hydrolase-like domain superfamily [SSF55811] (189-364)
  IPR016635 Adaptor protein complex, sigma subunit [PTHR11753] (11-140)
  IPR022775 AP complex, mu/sigma subunit [PF01217] (11-138)
  IPR027156 AP-2 complex subunit sigma [cd14833] (11-138)

Foldseek 3Di:
DDPDDDPPWFFQKKFKAFLVLDTLDIDGLDDDDPVVSVVVSVVVSVQPNPDDPVDAQWDDDPQWIWRWDDDDGMIIIIITGPPDDNVVVNVLVVLLVVLQCLLVVHDDSVCSNVVVVVSVVSVCCQAPSRHGDDSDSCVSQVVLVCVAPLNVVVVCQCCDPLHVPVVVQKDWDDKAWDDFDDDDSHTQKTWIFTFMAGPVVRDTDGGTAIRRAEKEFEWEWEDEPRFIKTKWKFWDDVVVRDTFTHTQMDHDDSPDPCRLVVNQVSCCQQQVDHDDSVQKAFLLVPDDVSVVSWDDPCVSYYPYTYTYIYGYYYDYPVVQVVRDQDFGHDVVVVTGIGMHMGGPVCQCVRGPDPSSVVNVVSVVVCVVVVVDDPPPD

Organism: NCBI:txid2594499

Solvent-accessible surface area (backbone atoms only — not comparable to full-atom values): 21278 Å² total; per-residue (Å²): 134,84,79,80,74,77,81,75,84,41,40,38,33,40,39,31,28,37,84,88,60,53,72,62,44,79,49,70,59,50,96,70,54,72,73,53,50,57,50,49,55,54,52,53,41,60,62,59,73,75,51,64,85,89,53,73,56,64,40,86,46,90,91,27,27,35,40,46,52,77,55,97,63,34,37,41,35,39,34,33,53,73,88,54,66,65,65,61,55,54,48,50,52,49,52,51,50,52,43,46,28,64,64,60,71,72,61,50,75,64,53,46,61,78,40,36,72,58,52,50,53,55,44,50,60,34,40,45,91,28,33,82,70,53,88,63,72,67,60,41,48,52,55,52,44,62,73,29,64,50,46,47,50,53,54,47,50,34,55,31,92,91,16,66,43,50,83,61,53,33,44,80,78,49,74,47,83,74,45,72,43,67,54,87,92,45,79,54,36,38,32,34,39,38,47,33,28,36,66,89,78,68,46,73,52,94,32,56,39,36,36,60,36,46,31,24,32,36,49,40,37,39,36,34,98,92,46,50,27,31,50,29,31,36,35,78,36,74,94,77,72,42,74,45,53,32,46,41,56,40,73,65,61,95,85,65,87,46,62,63,62,48,40,39,52,34,30,30,54,49,68,68,49,88,65,61,76,88,63,51,43,62,49,27,70,75,45,60,70,91,62,69,34,50,45,62,90,51,70,86,39,36,62,39,35,32,40,38,32,36,37,73,48,79,50,60,67,66,55,58,60,61,44,44,68,34,75,30,52,53,63,94,78,69,39,65,32,31,21,41,68,38,54,47,93,52,44,78,78,73,44,88,38,65,67,48,52,49,50,50,52,44,49,54,52,33,53,76,71,64,69,57,77,79,79,86,127

Sequence (377 aa):
MATGGVALRKIRFILLQNRQGKTRLAKYYVPLEDSEKHKVEYEVHRLVVNRDPKFTNFVEFHTHKVIYRRYAGLFFSLCVDITDNELAYLECIHLFVEILDHFFSNVCELDLVFNFHKVYLILDEFILAGELQETSKKLCNFWSAIDSFLFKQWLKNMQSETGILAGGDMSLQRVLIQGVDMFGKRIGFLKFTADVYDKATGKKVPGIVFARGPAVAILILLDSEGETYAVLTEQVRVPVGRLILELPAGMLDADEGDFVGTAVREVEEETGISLNLEDVIDLTAFLDPTTGCRVFPSPGGCDEEIGLFLYKGKVEKGVIRQLQGKETGLREHGELIKVHVVPYEKLWRTTADAKVLTAIALYEMAQRQGLLPPLNS

Radius of gyration: 29.22 Å; Cα contacts (8 Å, |Δi|>4): 643; chains: 1; bounding box: 61×59×95 Å

Mean predicted aligned error: 11.14 Å

Secondary structure (DSSP, 8-state):
---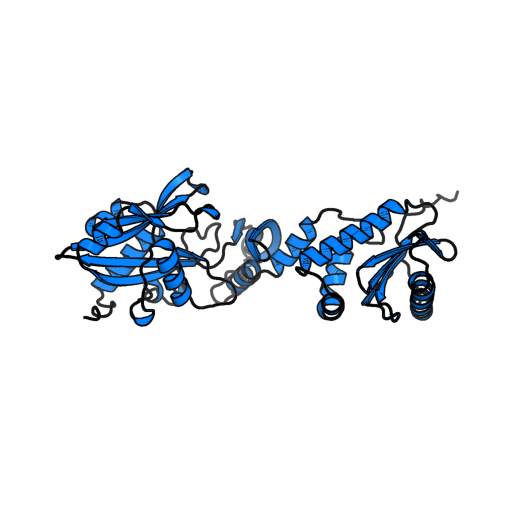---------EEEEEETT--EEEEEESS---HHHHHHHHHHHHHHHHT--TTS-SEEEETTEEEEEEEETTEEEEEEE-TTS-HHHHHHHHHHHHHHHHHHHTS--HHHHHHTHHHHHHHHHHHEETTEE----THHHHHHHHHHSHHHHHHHHHHHSTTSTTTTSSEEEEEEEEEEEEEETTEEEEEEEEEEEEETTT-PBPP-EEEE---EEEEEEEEEETTEEEEEEEEEEEGGGTEEEEE--EEEPPTTT--HHHHHHHHHHHHH-----GGGEEESGGGS-GGGTT-B-S-TTTB---EEEEEEEEE--HHHHHHHTT-EES-GGGT--EEEEEEEHHHHHHH---HHHHHHHHHHHHHHHTT-SPPPP-

pLDDT: mean 87.42, std 11.72, range [30.31, 97.44]